Protein AF-0000000084989716 (afdb_homodimer)

Foldseek 3Di:
DKDWDFKKKKKKQFQQADAPLVQLQVQCVVVAKDAFDWDDDPRAIDTDGDPVQFGIWHADPVWIWTWHDDNNRNMIMIMTRDLVRSVVVVVSSVVSCVVVVHDGRQKMKMKMKTKMFAAFDPWDWDADPNDIDIPRWDWDKADCQPPAFIKIWIWADPDDRIIMIMMMGMHGPVSRVVCSVCVVVVVVVVRVVRHDDDD/DKDWDFKKKKKKQFQQADAPLVQLQVQCVVVAKDAFDWDDDPRAIDTDGDPVQFGIWHADPVWIWTWHDDNNRNMIMIMDRDLVRSVVVVVSSVVSCVVVVHDGRQKMKMKMKTKMFAAFDPWDWDADPNDIDIPRWDWDKADDQPPAFIKIWIWADPDDRIIMIMMMGMHGPVSRVVVSVCVVVVVVVVRVVRHDDDD

Structure (mmCIF, N/CA/C/O backbone):
data_AF-0000000084989716-model_v1
#
loop_
_entity.id
_entity.type
_entity.pdbx_description
1 polymer 'Uncharacterized protein'
#
loop_
_atom_site.group_PDB
_atom_site.id
_atom_site.type_symbol
_atom_site.label_atom_id
_atom_site.label_alt_id
_atom_site.label_comp_id
_atom_site.label_asym_id
_atom_site.label_entity_id
_atom_site.label_seq_id
_atom_site.pdbx_PDB_ins_code
_atom_site.Cartn_x
_atom_site.Cartn_y
_atom_site.Cartn_z
_atom_site.occupancy
_atom_site.B_iso_or_equiv
_atom_site.auth_seq_id
_atom_site.auth_comp_id
_atom_site.auth_asym_id
_atom_site.auth_atom_id
_atom_site.pdbx_PDB_model_num
ATOM 1 N N . MET A 1 1 ? 16.469 17.688 -11.633 1 86.69 1 MET A N 1
ATOM 2 C CA . MET A 1 1 ? 15.234 18.453 -11.758 1 86.69 1 MET A CA 1
ATOM 3 C C . MET A 1 1 ? 14.023 17.562 -11.539 1 86.69 1 MET A C 1
ATOM 5 O O . MET A 1 1 ? 14.023 16.391 -11.938 1 86.69 1 MET A O 1
ATOM 9 N N . TRP A 1 2 ? 13.031 18.031 -10.742 1 93.88 2 TRP A N 1
ATOM 10 C CA . TRP A 1 2 ? 11.781 17.312 -10.484 1 93.88 2 TRP A CA 1
ATOM 11 C C . TRP A 1 2 ? 10.586 18.25 -10.578 1 93.88 2 TRP A C 1
ATOM 13 O O . TRP A 1 2 ? 10.742 19.469 -10.516 1 93.88 2 TRP A O 1
ATOM 23 N N . ALA A 1 3 ? 9.391 17.656 -10.836 1 96.06 3 ALA A N 1
ATOM 24 C CA . ALA A 1 3 ? 8.141 18.406 -10.883 1 96.06 3 ALA A CA 1
ATOM 25 C C . ALA A 1 3 ? 6.992 17.594 -10.273 1 96.06 3 ALA A C 1
ATOM 27 O O . ALA A 1 3 ? 6.898 16.391 -10.492 1 96.06 3 ALA A O 1
ATOM 28 N N . ILE A 1 4 ? 6.168 18.297 -9.57 1 96.5 4 ILE A N 1
ATOM 29 C CA . ILE A 1 4 ? 4.988 17.656 -8.984 1 96.5 4 ILE A CA 1
ATOM 30 C C . ILE A 1 4 ? 3.799 17.828 -9.93 1 96.5 4 ILE A C 1
ATOM 32 O O . ILE A 1 4 ? 3.496 18.938 -10.375 1 96.5 4 ILE A O 1
ATOM 36 N N . TYR A 1 5 ? 3.115 16.703 -10.227 1 96.5 5 TYR A N 1
ATOM 37 C CA . TYR A 1 5 ? 1.978 16.812 -11.133 1 96.5 5 TYR A CA 1
ATOM 38 C C . TYR A 1 5 ? 0.673 16.484 -10.414 1 96.5 5 TYR A C 1
ATOM 40 O O . TYR A 1 5 ? -0.413 16.719 -10.945 1 96.5 5 TYR A O 1
ATOM 48 N N . SER A 1 6 ? 0.676 15.961 -9.289 1 97.25 6 SER A N 1
ATOM 49 C CA . SER A 1 6 ? -0.519 15.695 -8.5 1 97.25 6 SER A CA 1
ATOM 50 C C . SER A 1 6 ? -0.199 15.672 -7.008 1 97.25 6 SER A C 1
ATOM 52 O O . SER A 1 6 ? 0.935 15.391 -6.617 1 97.25 6 SER A O 1
ATOM 54 N N . SER A 1 7 ? -1.147 16.047 -6.227 1 97.5 7 SER A N 1
ATOM 55 C CA . SER A 1 7 ? -1.014 15.977 -4.773 1 97.5 7 SER A CA 1
ATOM 56 C C . SER A 1 7 ? -2.352 15.672 -4.109 1 97.5 7 SER A C 1
ATOM 58 O O . SER A 1 7 ? -3.41 15.969 -4.668 1 97.5 7 SER A O 1
ATOM 60 N N . SER A 1 8 ? -2.312 15.055 -3.031 1 98.31 8 SER A N 1
ATOM 61 C CA . SER A 1 8 ? -3.461 14.797 -2.166 1 98.31 8 SER A CA 1
ATOM 62 C C . SER A 1 8 ? -3.047 14.75 -0.699 1 98.31 8 SER A C 1
ATOM 64 O O . SER A 1 8 ? -1.983 14.227 -0.363 1 98.31 8 SER A O 1
ATOM 66 N N . TYR A 1 9 ? -3.879 15.305 0.123 1 98.62 9 TYR A N 1
ATOM 67 C CA . TYR A 1 9 ? -3.58 15.406 1.548 1 98.62 9 TYR A CA 1
ATOM 68 C C . TYR A 1 9 ? -4.762 14.93 2.387 1 98.62 9 TYR A C 1
ATOM 70 O O . TYR A 1 9 ? -5.918 15.094 1.992 1 98.62 9 TYR A O 1
ATOM 78 N N . LEU A 1 10 ? -4.418 14.328 3.543 1 98.81 10 LEU A N 1
ATOM 79 C CA . LEU A 1 10 ? -5.414 13.805 4.473 1 98.81 10 LEU A CA 1
ATOM 80 C C . LEU A 1 10 ? -4.949 13.977 5.914 1 98.81 10 LEU A C 1
ATOM 82 O O . LEU A 1 10 ? -3.848 13.555 6.27 1 98.81 10 LEU A O 1
ATOM 86 N N . TYR A 1 11 ? -5.742 14.625 6.711 1 98.81 11 TYR A N 1
ATOM 87 C CA . TYR A 1 11 ? -5.496 14.805 8.133 1 98.81 11 TYR A CA 1
ATOM 88 C C . TYR A 1 11 ? -6.535 14.07 8.969 1 98.81 11 TYR A C 1
ATOM 90 O O . TYR A 1 11 ? -7.727 14.375 8.898 1 98.81 11 TYR A O 1
ATOM 98 N N . TRP A 1 12 ? -6.102 13.148 9.789 1 98.38 12 TRP A N 1
ATOM 99 C CA . TRP A 1 12 ? -7.004 12.375 10.633 1 98.38 12 TRP A CA 1
ATOM 100 C C . TRP A 1 12 ? -6.93 12.836 12.086 1 98.38 12 TRP A C 1
ATOM 102 O O . TRP A 1 12 ? -5.84 12.945 12.648 1 98.38 12 TRP A O 1
ATOM 112 N N . PHE A 1 13 ? -8.047 13.039 12.68 1 97.81 13 PHE A N 1
ATOM 113 C CA . PHE A 1 13 ? -8.242 13.109 14.125 1 97.81 13 PHE A CA 1
ATOM 114 C C . PHE A 1 13 ? -8.75 11.781 14.664 1 97.81 13 PHE A C 1
ATOM 116 O O . PHE A 1 13 ? -9.859 11.359 14.344 1 97.81 13 PHE A O 1
ATOM 123 N N . ILE A 1 14 ? -7.98 11.125 15.5 1 96.38 14 ILE A N 1
ATOM 124 C CA . ILE A 1 14 ? -8.312 9.758 15.891 1 96.38 14 ILE A CA 1
ATOM 125 C C . ILE A 1 14 ? -8.516 9.688 17.406 1 96.38 14 ILE A C 1
ATOM 127 O O . ILE A 1 14 ? -7.59 9.961 18.172 1 96.38 14 ILE A O 1
ATOM 131 N N . TYR A 1 15 ? -9.656 9.195 17.797 1 94.44 15 TYR A N 1
ATOM 132 C CA . TYR A 1 15 ? -9.977 9.086 19.219 1 94.44 15 TYR A CA 1
ATOM 133 C C . TYR A 1 15 ? -9.984 7.633 19.672 1 94.44 15 TYR A C 1
ATOM 135 O O . TYR A 1 15 ? -9.898 7.344 20.859 1 94.44 15 TYR A O 1
ATOM 143 N N . GLY A 1 16 ? -9.977 6.609 18.734 1 86.69 16 GLY A N 1
ATOM 144 C CA . GLY A 1 16 ? -9.898 5.195 19.062 1 86.69 16 GLY A CA 1
ATOM 145 C C . GLY A 1 16 ? -11.195 4.641 19.609 1 86.69 16 GLY A C 1
ATOM 146 O O . GLY A 1 16 ? -11.281 3.459 19.953 1 86.69 16 GLY A O 1
ATOM 147 N N . GLY A 1 17 ? -12.344 5.297 19.828 1 77.38 17 GLY A N 1
ATOM 148 C CA . GLY A 1 17 ? -13.586 4.801 20.391 1 77.38 17 GLY A CA 1
ATOM 149 C C . GLY A 1 17 ? -14.719 5.809 20.312 1 77.38 17 GLY A C 1
ATOM 150 O O . GLY A 1 17 ? -15.133 6.203 19.219 1 77.38 17 GLY A O 1
ATOM 151 N N . GLU A 1 18 ? -14.891 6.266 21.5 1 76.81 18 GLU A N 1
ATOM 152 C CA . GLU A 1 18 ? -16.047 7.148 21.594 1 76.81 18 GLU A CA 1
ATOM 153 C C . GLU A 1 18 ? -15.742 8.531 21.047 1 76.81 18 GLU A C 1
ATOM 155 O O . GLU A 1 18 ? -14.859 9.234 21.547 1 76.81 18 GLU A O 1
ATOM 160 N N . PHE A 1 19 ? -16.078 8.859 19.938 1 87.69 19 PHE A N 1
ATOM 161 C CA . PHE A 1 19 ? -15.969 10.156 19.281 1 87.69 19 PHE A CA 1
ATOM 162 C C . PHE A 1 19 ? -17.328 10.633 18.766 1 87.69 19 PHE A C 1
ATOM 164 O O . PHE A 1 19 ? -17.984 9.93 18 1 87.69 19 PHE A O 1
ATOM 171 N N . ASP A 1 20 ? -17.75 11.703 19.281 1 91.75 20 ASP A N 1
ATOM 172 C CA . ASP A 1 20 ? -19.062 12.242 18.922 1 91.75 20 ASP A CA 1
ATOM 173 C C . ASP A 1 20 ? -19.016 12.938 17.562 1 91.75 20 ASP A C 1
ATOM 175 O O . ASP A 1 20 ? -19.125 14.156 17.484 1 91.75 20 ASP A O 1
ATOM 179 N N . VAL A 1 21 ? -19 12.133 16.578 1 93.06 21 VAL A N 1
ATOM 180 C CA . VAL A 1 21 ? -18.891 12.609 15.195 1 93.06 21 VAL A CA 1
ATOM 181 C C . VAL A 1 21 ? -20.094 13.492 14.852 1 93.06 21 VAL A C 1
ATOM 183 O O . VAL A 1 21 ? -19.938 14.586 14.312 1 93.06 21 VAL A O 1
ATOM 186 N N . PRO A 1 22 ? -21.281 13.133 15.258 1 93.56 22 PRO A N 1
ATOM 187 C CA . PRO A 1 22 ? -22.438 13.961 14.93 1 93.56 22 PRO A CA 1
ATOM 188 C C . PRO A 1 22 ? -22.344 15.367 15.508 1 93.56 22 PRO A C 1
ATOM 190 O O . PRO A 1 22 ? -22.672 16.344 14.828 1 93.56 22 PRO A O 1
ATOM 193 N N . ALA A 1 23 ? -21.938 15.484 16.719 1 95.31 23 ALA A N 1
ATOM 194 C CA . ALA A 1 23 ? -21.812 16.797 17.344 1 95.31 23 ALA A CA 1
ATOM 195 C C . ALA A 1 23 ? -20.797 17.656 16.594 1 95.31 23 ALA A C 1
ATOM 197 O O . ALA A 1 23 ? -21.016 18.844 16.375 1 95.31 23 ALA A O 1
ATOM 198 N N . VAL A 1 24 ? -19.672 17.047 16.219 1 96.56 24 VAL A N 1
ATOM 199 C CA . VAL A 1 24 ? -18.625 17.781 15.523 1 96.56 24 VAL A CA 1
ATOM 200 C C . VAL A 1 24 ? -19.141 18.25 14.164 1 96.56 24 VAL A C 1
ATOM 202 O O . VAL A 1 24 ? -18.969 19.406 13.773 1 96.56 24 VAL A O 1
ATOM 205 N N . LEU A 1 25 ? -19.781 17.344 13.438 1 97.19 25 LEU A N 1
ATOM 206 C CA . LEU A 1 25 ? -20.344 17.703 12.141 1 97.19 25 LEU A CA 1
ATOM 207 C C . LEU A 1 25 ? -21.344 18.844 12.273 1 97.19 25 LEU A C 1
ATOM 209 O O . LEU A 1 25 ? -21.391 19.734 11.422 1 97.19 25 LEU A O 1
ATOM 213 N N . GLY A 1 26 ? -22.125 18.797 13.328 1 96.69 26 GLY A N 1
ATOM 214 C CA . GLY A 1 26 ? -23.062 19.875 13.586 1 96.69 26 GLY A CA 1
ATOM 215 C C . GLY A 1 26 ? -22.406 21.234 13.68 1 96.69 26 GLY A C 1
ATOM 216 O O . GLY A 1 26 ? -22.938 22.219 13.156 1 96.69 26 GLY A O 1
ATOM 217 N N . LYS A 1 27 ? -21.281 21.281 14.336 1 97.44 27 LYS A N 1
ATOM 218 C CA . LYS A 1 27 ? -20.547 22.531 14.484 1 97.44 27 LYS A CA 1
ATOM 219 C C . LYS A 1 27 ? -20.016 23.016 13.141 1 97.44 27 LYS A C 1
ATOM 221 O O . LYS A 1 27 ? -19.906 24.219 12.906 1 97.44 27 LYS A O 1
ATOM 226 N N . LEU A 1 28 ? -19.656 22.109 12.305 1 97.88 28 LEU A N 1
ATOM 227 C CA . LEU A 1 28 ? -19.016 22.453 11.031 1 97.88 28 LEU A CA 1
ATOM 228 C C . LEU A 1 28 ? -20.047 23.031 10.062 1 97.88 28 LEU A C 1
ATOM 230 O O . LEU A 1 28 ? -19.672 23.734 9.117 1 97.88 28 LEU A O 1
ATOM 234 N N . VAL A 1 29 ? -21.344 22.703 10.281 1 96.88 29 VAL A N 1
ATOM 235 C CA . VAL A 1 29 ? -22.391 23.328 9.484 1 96.88 29 VAL A CA 1
ATOM 236 C C . VAL A 1 29 ? -22.297 24.844 9.586 1 96.88 29 VAL A C 1
ATOM 238 O O . VAL A 1 29 ? -22.406 25.547 8.578 1 96.88 29 VAL A O 1
ATOM 241 N N . GLY A 1 30 ? -22.062 25.297 10.758 1 94.75 30 GLY A N 1
ATOM 242 C CA . GLY A 1 30 ? -21.938 26.734 10.992 1 94.75 30 GLY A CA 1
ATOM 243 C C . GLY A 1 30 ? -20.766 27.359 10.266 1 94.75 30 GLY A C 1
ATOM 244 O O . GLY A 1 30 ? -20.703 28.578 10.102 1 94.75 30 GLY A O 1
ATOM 245 N N . LEU A 1 31 ? -19.875 26.516 9.844 1 95.38 31 LEU A N 1
ATOM 246 C CA . LEU A 1 31 ? -18.672 27 9.164 1 95.38 31 LEU A CA 1
ATOM 247 C C . LEU A 1 31 ? -18.797 26.828 7.656 1 95.38 31 LEU A C 1
ATOM 249 O O . LEU A 1 31 ? -17.812 27.016 6.926 1 95.38 31 LEU A O 1
ATOM 253 N N . GLY A 1 32 ? -19.953 26.359 7.207 1 95.81 32 GLY A N 1
ATOM 254 C CA . GLY A 1 32 ? -20.234 26.344 5.781 1 95.81 32 GLY A CA 1
ATOM 255 C C . GLY A 1 32 ? -20.109 24.953 5.172 1 95.81 32 GLY A C 1
ATOM 256 O O . GLY A 1 32 ? -20.125 24.812 3.947 1 95.81 32 GLY A O 1
ATOM 257 N N . TYR A 1 33 ? -19.953 23.984 6.027 1 98.06 33 TYR A N 1
ATOM 258 C CA . TYR A 1 33 ? -19.875 22.625 5.508 1 98.06 33 TYR A CA 1
ATOM 259 C C . TYR A 1 33 ? -21.25 22.047 5.254 1 98.06 33 TYR A C 1
ATOM 261 O O . TYR A 1 33 ? -22.172 22.266 6.043 1 98.06 33 TYR A O 1
ATOM 269 N N . GLU A 1 34 ? -21.406 21.438 4.105 1 98.12 34 GLU A N 1
ATOM 270 C CA . GLU A 1 34 ? -22.484 20.438 3.949 1 98.12 34 GLU A CA 1
ATOM 271 C C . GLU A 1 34 ? -22.125 19.141 4.648 1 98.12 34 GLU A C 1
ATOM 273 O O . GLU A 1 34 ? -21.047 18.578 4.43 1 98.12 34 GLU A O 1
ATOM 278 N N . VAL A 1 35 ? -22.984 18.656 5.469 1 97.69 35 VAL A N 1
ATOM 279 C CA . VAL A 1 35 ? -22.578 17.5 6.25 1 97.69 35 VAL A CA 1
ATOM 280 C C . VAL A 1 35 ? -23.594 16.375 6.055 1 97.69 35 VAL A C 1
ATOM 282 O O . VAL A 1 35 ? -24.75 16.609 5.703 1 97.69 35 VAL A O 1
ATOM 285 N N . ALA A 1 36 ? -23.125 15.18 6.258 1 97.19 36 ALA A N 1
ATOM 286 C CA . ALA A 1 36 ? -23.969 13.984 6.23 1 97.19 36 ALA A CA 1
ATOM 287 C C . ALA A 1 36 ? -24.938 13.977 7.406 1 97.19 36 ALA A C 1
ATOM 289 O O . ALA A 1 36 ? -24.688 14.609 8.43 1 97.19 36 ALA A O 1
ATOM 290 N N . ARG A 1 37 ? -26 13.266 7.297 1 94.94 37 ARG A N 1
ATOM 291 C CA . ARG A 1 37 ? -26.906 13.023 8.422 1 94.94 37 ARG A CA 1
ATOM 292 C C . ARG A 1 37 ? -26.297 12.031 9.406 1 94.94 37 ARG A C 1
ATOM 294 O O . ARG A 1 37 ? -25.859 10.945 9.016 1 94.94 37 ARG A O 1
ATOM 301 N N . ALA A 1 38 ? -26.109 12.531 10.562 1 93.12 38 ALA A N 1
ATOM 302 C CA . ALA A 1 38 ? -25.516 11.68 11.594 1 93.12 38 ALA A CA 1
ATOM 303 C C . ALA A 1 38 ? -26.25 11.836 12.922 1 93.12 38 ALA A C 1
ATOM 305 O O . ALA A 1 38 ? -26.797 12.906 13.219 1 93.12 38 ALA A O 1
ATOM 306 N N . GLY A 1 39 ? -26.312 10.789 13.688 1 91 39 GLY A N 1
ATOM 307 C CA . GLY A 1 39 ? -26.953 10.797 14.992 1 91 39 GLY A CA 1
ATOM 308 C C . GLY A 1 39 ? -26.734 9.508 15.773 1 91 39 GLY A C 1
ATOM 309 O O . GLY A 1 39 ? -25.703 8.844 15.594 1 91 39 GLY A O 1
ATOM 310 N N . TYR A 1 40 ? -27.5 9.281 16.766 1 89.81 40 TYR A N 1
ATOM 311 C CA . TYR A 1 40 ? -27.391 8.094 17.609 1 89.81 40 TYR A CA 1
ATOM 312 C C . TYR A 1 40 ? -28.641 7.227 17.5 1 89.81 40 TYR A C 1
ATOM 314 O O . TYR A 1 40 ? -29.766 7.742 17.438 1 89.81 40 TYR A O 1
ATOM 322 N N . ARG A 1 41 ? -28.359 5.93 17.203 1 86.44 41 ARG A N 1
ATOM 323 C CA . ARG A 1 41 ? -29.406 4.93 17.25 1 86.44 41 ARG A CA 1
ATOM 324 C C . ARG A 1 41 ? -29.016 3.752 18.125 1 86.44 41 ARG A C 1
ATOM 326 O O . ARG A 1 41 ? -28.031 3.062 17.859 1 86.44 41 ARG A O 1
ATOM 333 N N . GLU A 1 42 ? -29.844 3.557 19.266 1 88.56 42 GLU A N 1
ATOM 334 C CA . GLU A 1 42 ? -29.594 2.482 20.219 1 88.56 42 GLU A CA 1
ATOM 335 C C . GLU A 1 42 ? -28.172 2.547 20.766 1 88.56 42 GLU A C 1
ATOM 337 O O . GLU A 1 42 ? -27.484 1.527 20.859 1 88.56 42 GLU A O 1
ATOM 342 N N . GLY A 1 43 ? -27.672 3.75 20.953 1 80.62 43 GLY A N 1
ATOM 343 C CA . GLY A 1 43 ? -26.375 3.955 21.578 1 80.62 43 GLY A CA 1
ATOM 344 C C . GLY A 1 43 ? -25.234 3.941 20.594 1 80.62 43 GLY A C 1
ATOM 345 O O . GLY A 1 43 ? -24.078 4.164 20.984 1 80.62 43 GLY A O 1
ATOM 346 N N . TYR A 1 44 ? -25.594 3.674 19.312 1 83.25 44 TYR A N 1
ATOM 347 C CA . TYR A 1 44 ? -24.531 3.637 18.312 1 83.25 44 TYR A CA 1
ATOM 348 C C . TYR A 1 44 ? -24.641 4.82 17.359 1 83.25 44 TYR A C 1
ATOM 350 O O . TYR A 1 44 ? -25.75 5.246 17.016 1 83.25 44 TYR A O 1
ATOM 358 N N . VAL A 1 45 ? -23.5 5.293 16.984 1 86.56 45 VAL A N 1
ATOM 359 C CA . VAL A 1 45 ? -23.469 6.395 16.031 1 86.56 45 VAL A CA 1
ATOM 360 C C . VAL A 1 45 ? -23.812 5.883 14.641 1 86.56 45 VAL A C 1
ATOM 362 O O . VAL A 1 45 ? -23.328 4.824 14.219 1 86.56 45 VAL A O 1
ATOM 365 N N . TYR A 1 46 ? -24.703 6.469 13.984 1 89.56 46 TYR A N 1
ATOM 366 C CA . TYR A 1 46 ? -24.953 6.184 12.578 1 89.56 46 TYR A CA 1
ATOM 367 C C . TYR A 1 46 ? -24.609 7.383 11.703 1 89.56 46 TYR A C 1
ATOM 369 O O . TYR A 1 46 ? -24.656 8.523 12.164 1 89.56 46 TYR A O 1
ATOM 377 N N . LEU A 1 47 ? -24.172 7.125 10.484 1 92.31 47 LEU A N 1
ATOM 378 C CA . LEU A 1 47 ? -23.812 8.148 9.508 1 92.31 47 LEU A CA 1
ATOM 379 C C . LEU A 1 47 ? -24.359 7.797 8.125 1 92.31 47 LEU A C 1
ATOM 381 O O . LEU A 1 47 ? -24.094 6.707 7.605 1 92.31 47 LEU A O 1
ATOM 385 N N . ASP A 1 48 ? -25.219 8.641 7.598 1 94.12 48 ASP A N 1
ATOM 386 C CA . ASP A 1 48 ? -25.656 8.57 6.207 1 94.12 48 ASP A CA 1
ATOM 387 C C . ASP A 1 48 ? -24.828 9.508 5.324 1 94.12 48 ASP A C 1
ATOM 389 O O . ASP A 1 48 ? -25.125 10.703 5.238 1 94.12 48 ASP A O 1
ATOM 393 N N . PRO A 1 49 ? -23.875 8.945 4.727 1 94.94 49 PRO A N 1
ATOM 394 C CA . PRO A 1 49 ? -22.875 9.797 4.066 1 94.94 49 PRO A CA 1
ATOM 395 C C . PRO A 1 49 ? -23.453 10.57 2.889 1 94.94 49 PRO A C 1
ATOM 397 O O . PRO A 1 49 ? -24.484 10.188 2.336 1 94.94 49 PRO A O 1
ATOM 400 N N . LEU A 1 50 ? -22.812 11.68 2.543 1 96.12 50 LEU A N 1
ATOM 401 C CA . LEU A 1 50 ? -23.094 12.414 1.31 1 96.12 50 LEU A CA 1
ATOM 402 C C . LEU A 1 50 ? -22.734 11.57 0.089 1 96.12 50 LEU A C 1
ATOM 404 O O . LEU A 1 50 ? -22.047 10.555 0.211 1 96.12 50 LEU A O 1
ATOM 408 N N . PRO A 1 51 ? -23.281 11.984 -1.062 1 90.75 51 PRO A N 1
ATOM 409 C CA . PRO A 1 51 ? -22.812 11.312 -2.273 1 90.75 51 PRO A CA 1
ATOM 410 C C . PRO A 1 51 ? -21.281 11.258 -2.357 1 90.75 51 PRO A C 1
ATOM 412 O O . PRO A 1 51 ? -20.609 12.258 -2.088 1 90.75 51 PRO A O 1
ATOM 415 N N . GLY A 1 52 ? -20.766 10.086 -2.65 1 91 52 GLY A N 1
ATOM 416 C CA . GLY A 1 52 ? -19.328 9.875 -2.688 1 91 52 GLY A CA 1
ATOM 417 C C . GLY A 1 52 ? -18.781 9.258 -1.413 1 91 52 GLY A C 1
ATOM 418 O O . GLY A 1 52 ? -17.594 8.945 -1.331 1 91 52 GLY A O 1
ATOM 419 N N . GLY A 1 53 ? -19.641 9.203 -0.414 1 93.44 53 GLY A N 1
ATOM 420 C CA . GLY A 1 53 ? -19.266 8.516 0.812 1 93.44 53 GLY A CA 1
ATOM 421 C C . GLY A 1 53 ? -18.641 9.438 1.84 1 93.44 53 GLY A C 1
ATOM 422 O O . GLY A 1 53 ? -17.984 8.977 2.771 1 93.44 53 GLY A O 1
ATOM 423 N N . TYR A 1 54 ? -18.844 10.734 1.687 1 97 54 TYR A N 1
ATOM 424 C CA . TYR A 1 54 ? -18.203 11.711 2.549 1 97 54 TYR A CA 1
ATOM 425 C C . TYR A 1 54 ? -19.078 12.07 3.736 1 97 54 TYR A C 1
ATOM 427 O O . TYR A 1 54 ? -20.312 12.039 3.635 1 97 54 TYR A O 1
ATOM 435 N N . ALA A 1 55 ? -18.422 12.422 4.809 1 97.94 55 ALA A N 1
ATOM 436 C CA . ALA A 1 55 ? -19.141 12.898 5.988 1 97.94 55 ALA A CA 1
ATOM 437 C C . ALA A 1 55 ? -19.484 14.375 5.859 1 97.94 55 ALA A C 1
ATOM 439 O O . ALA A 1 55 ? -20.391 14.867 6.539 1 97.94 55 ALA A O 1
ATOM 440 N N . GLY A 1 56 ? -18.797 15.047 5.051 1 98.19 56 GLY A N 1
ATOM 441 C CA . GLY A 1 56 ? -19.016 16.453 4.797 1 98.19 56 GLY A CA 1
ATOM 442 C C . GLY A 1 56 ? -18.188 17 3.658 1 98.19 56 GLY A C 1
ATOM 443 O O . GLY A 1 56 ? -17.266 16.344 3.178 1 98.19 56 GLY A O 1
ATOM 444 N N . ARG A 1 57 ? -18.578 18.156 3.262 1 98.38 57 ARG A N 1
ATOM 445 C CA . ARG A 1 57 ? -17.875 18.797 2.152 1 98.38 57 ARG A CA 1
ATOM 446 C C . ARG A 1 57 ? -18.047 20.312 2.211 1 98.38 57 ARG A C 1
ATOM 448 O O . ARG A 1 57 ? -19.109 20.812 2.566 1 98.38 57 ARG A O 1
ATOM 455 N N . ARG A 1 58 ? -16.969 20.984 1.947 1 98.19 58 ARG A N 1
ATOM 456 C CA . ARG A 1 58 ? -16.984 22.438 1.774 1 98.19 58 ARG A CA 1
ATOM 457 C C . ARG A 1 58 ? -16.312 22.844 0.468 1 98.19 58 ARG A C 1
ATOM 459 O O . ARG A 1 58 ? -15.219 22.359 0.157 1 98.19 58 ARG A O 1
ATOM 466 N N . VAL A 1 59 ? -16.953 23.672 -0.228 1 96.62 59 VAL A N 1
ATOM 467 C CA . VAL A 1 59 ? -16.469 24.094 -1.535 1 96.62 59 VAL A CA 1
ATOM 468 C C . VAL A 1 59 ? -15.859 25.484 -1.43 1 96.62 59 VAL A C 1
ATOM 470 O O . VAL A 1 59 ? -16.484 26.406 -0.915 1 96.62 59 VAL A O 1
ATOM 473 N N . TYR A 1 60 ? -14.633 25.594 -1.829 1 95.44 60 TYR A N 1
ATOM 474 C CA . TYR A 1 60 ? -13.953 26.875 -1.97 1 95.44 60 TYR A CA 1
ATOM 475 C C . TYR A 1 60 ? -13.648 27.172 -3.432 1 95.44 60 TYR A C 1
ATOM 477 O O . TYR A 1 60 ? -13.773 26.281 -4.289 1 95.44 60 TYR A O 1
ATOM 485 N N . GLU A 1 61 ? -13.25 28.375 -3.734 1 94.94 61 GLU A N 1
ATOM 486 C CA . GLU A 1 61 ? -12.828 28.734 -5.082 1 94.94 61 GLU A CA 1
ATOM 487 C C . GLU A 1 61 ? -11.617 27.938 -5.527 1 94.94 61 GLU A C 1
ATOM 489 O O . GLU A 1 61 ? -11.523 27.531 -6.691 1 94.94 61 GLU A O 1
ATOM 494 N N . GLU A 1 62 ? -10.758 27.578 -4.566 1 95 62 GLU A N 1
ATOM 495 C CA . GLU A 1 62 ? -9.477 26.938 -4.855 1 95 62 GLU A CA 1
ATOM 496 C C . GLU A 1 62 ? -9.617 25.422 -4.91 1 95 62 GLU A C 1
ATOM 498 O O . GLU A 1 62 ? -8.672 24.719 -5.27 1 95 62 GLU A O 1
ATOM 503 N N . GLY A 1 63 ? -10.773 24.922 -4.492 1 96.75 63 GLY A N 1
ATOM 504 C CA . GLY A 1 63 ? -10.969 23.469 -4.469 1 96.75 63 GLY A CA 1
ATOM 505 C C . GLY A 1 63 ? -11.898 23.016 -3.359 1 96.75 63 GLY A C 1
ATOM 506 O O . GLY A 1 63 ? -12.445 23.844 -2.627 1 96.75 63 GLY A O 1
ATOM 507 N N . ASP A 1 64 ? -12.008 21.734 -3.236 1 97.56 64 ASP A N 1
ATOM 508 C CA . ASP A 1 64 ? -12.953 21.172 -2.277 1 97.56 64 ASP A CA 1
ATOM 509 C C . ASP A 1 64 ? -12.219 20.594 -1.068 1 97.56 64 ASP A C 1
ATOM 511 O O . ASP A 1 64 ? -11.078 20.125 -1.188 1 97.56 64 ASP A O 1
ATOM 515 N N . VAL A 1 65 ? -12.891 20.719 0.039 1 98.56 65 VAL A N 1
ATOM 516 C CA . VAL A 1 65 ? -12.477 20.031 1.258 1 98.56 65 VAL A CA 1
ATOM 517 C C . VAL A 1 65 ? -13.508 18.969 1.62 1 98.56 65 VAL A C 1
ATOM 519 O O . VAL A 1 65 ? -14.703 19.25 1.675 1 98.56 65 VAL A O 1
ATOM 522 N N . TYR A 1 66 ? -13.016 17.797 1.851 1 98.69 66 TYR A N 1
ATOM 523 C CA . TYR A 1 66 ? -13.906 16.688 2.195 1 98.69 66 TYR A CA 1
ATOM 524 C C . TYR A 1 66 ? -13.672 16.234 3.629 1 98.69 66 TYR A C 1
ATOM 526 O O . TYR A 1 66 ? -12.531 16.188 4.094 1 98.69 66 TYR A O 1
ATOM 534 N N . LEU A 1 67 ? -14.711 15.883 4.234 1 98.56 67 LEU A N 1
ATOM 535 C CA . LEU A 1 67 ? -14.648 15.227 5.535 1 98.56 67 LEU A CA 1
ATOM 536 C C . LEU A 1 67 ? -14.898 13.727 5.398 1 98.56 67 LEU A C 1
ATOM 538 O O . LEU A 1 67 ? -15.852 13.312 4.73 1 98.56 67 LEU A O 1
ATOM 542 N N . LEU A 1 68 ? -14.047 13 6 1 98 68 LEU A N 1
ATOM 543 C CA . LEU A 1 68 ? -14.188 11.555 6.055 1 98 68 LEU A CA 1
ATOM 544 C C . LEU A 1 68 ? -14.43 11.086 7.484 1 98 68 LEU A C 1
ATOM 546 O O . LEU A 1 68 ? -14.008 11.742 8.438 1 98 68 LEU A O 1
ATOM 550 N N . ALA A 1 69 ? -15.18 9.977 7.57 1 95.5 69 ALA A N 1
ATOM 551 C CA . ALA A 1 69 ? -15.422 9.414 8.898 1 95.5 69 ALA A CA 1
ATOM 552 C C . ALA A 1 69 ? -15.086 7.926 8.93 1 95.5 69 ALA A C 1
ATOM 554 O O . ALA A 1 69 ? -15.383 7.195 7.98 1 95.5 69 ALA A O 1
ATOM 555 N N . ASN A 1 70 ? -14.359 7.574 9.891 1 93.44 70 ASN A N 1
ATOM 556 C CA . ASN A 1 70 ? -14.125 6.172 10.219 1 93.44 70 ASN A CA 1
ATOM 557 C C . ASN A 1 70 ? -14.672 5.824 11.602 1 93.44 70 ASN A C 1
ATOM 559 O O . ASN A 1 70 ? -14.008 6.07 12.617 1 93.44 70 ASN A O 1
ATOM 563 N N . MET A 1 71 ? -15.727 5.199 11.609 1 88.31 71 MET A N 1
ATOM 564 C CA . MET A 1 71 ? -16.453 4.984 12.852 1 88.31 71 MET A CA 1
ATOM 565 C C . MET A 1 71 ? -15.781 3.912 13.703 1 88.31 71 MET A C 1
ATOM 567 O O . MET A 1 71 ? -15.82 3.965 14.93 1 88.31 71 MET A O 1
ATOM 571 N N . GLN A 1 72 ? -15.219 2.99 13.016 1 86.75 72 GLN A N 1
ATOM 572 C CA . GLN A 1 72 ? -14.531 1.924 13.734 1 86.75 72 GLN A CA 1
ATOM 573 C C . GLN A 1 72 ? -13.352 2.471 14.531 1 86.75 72 GLN A C 1
ATOM 575 O O . GLN A 1 72 ? -13.086 2.014 15.648 1 86.75 72 GLN A O 1
ATOM 580 N N . ARG A 1 73 ? -12.742 3.484 14.055 1 89.88 73 ARG A N 1
ATOM 581 C CA . ARG A 1 73 ? -11.578 4.086 14.695 1 89.88 73 ARG A CA 1
ATOM 582 C C . ARG A 1 73 ? -11.977 5.305 15.523 1 89.88 73 ARG A C 1
ATOM 584 O O . ARG A 1 73 ? -11.141 5.906 16.188 1 89.88 73 ARG A O 1
ATOM 591 N N . GLY A 1 74 ? -13.273 5.648 15.461 1 91.56 74 GLY A N 1
ATOM 592 C CA . GLY A 1 74 ? -13.641 6.91 16.078 1 91.56 74 GLY A CA 1
ATOM 593 C C . GLY A 1 74 ? -12.828 8.086 15.57 1 91.56 74 GLY A C 1
ATOM 594 O O . GLY A 1 74 ? -12.195 8.797 16.359 1 91.56 74 GLY A O 1
ATOM 595 N N . ALA A 1 75 ? -12.844 8.266 14.273 1 96 75 ALA A N 1
ATOM 596 C CA . ALA A 1 75 ? -11.945 9.25 13.672 1 96 75 ALA A CA 1
ATOM 597 C C . ALA A 1 75 ? -12.68 10.102 12.641 1 96 75 ALA A C 1
ATOM 599 O O . ALA A 1 75 ? -13.633 9.641 12.008 1 96 75 ALA A O 1
ATOM 600 N N . LEU A 1 76 ? -12.266 11.273 12.547 1 97.31 76 LEU A N 1
ATOM 601 C CA . LEU A 1 76 ? -12.688 12.203 11.508 1 97.31 76 LEU A CA 1
ATOM 602 C C . LEU A 1 76 ? -11.5 12.688 10.695 1 97.31 76 LEU A C 1
ATOM 604 O O . LEU A 1 76 ? -10.461 13.055 11.258 1 97.31 76 LEU A O 1
ATOM 608 N N . GLY A 1 77 ? -11.625 12.609 9.414 1 98.31 77 GLY A N 1
ATOM 609 C CA . GLY A 1 77 ? -10.547 13 8.523 1 98.31 77 GLY A CA 1
ATOM 610 C C . GLY A 1 77 ? -10.898 14.195 7.652 1 98.31 77 GLY A C 1
ATOM 611 O O . GLY A 1 77 ? -12.07 14.422 7.332 1 98.31 77 GLY A O 1
ATOM 612 N N . VAL A 1 78 ? -9.938 14.961 7.293 1 98.75 78 VAL A N 1
ATOM 613 C CA . VAL A 1 78 ? -10.047 16.062 6.348 1 98.75 78 VAL A CA 1
ATOM 614 C C . VAL A 1 78 ? -9.172 15.797 5.125 1 98.75 78 VAL A C 1
ATOM 616 O O . VAL A 1 78 ? -7.969 15.562 5.258 1 98.75 78 VAL A O 1
ATOM 619 N N . ALA A 1 79 ? -9.766 15.828 3.955 1 98.75 79 ALA A N 1
ATOM 620 C CA . ALA A 1 79 ? -9.031 15.523 2.73 1 98.75 79 ALA A CA 1
ATOM 621 C C . ALA A 1 79 ? -9.156 16.656 1.716 1 98.75 79 ALA A C 1
ATOM 623 O O . ALA A 1 79 ? -10.227 17.266 1.583 1 98.75 79 ALA A O 1
ATOM 624 N N . ALA A 1 80 ? -8.133 16.938 1.021 1 98.56 80 ALA A N 1
ATOM 625 C CA . ALA A 1 80 ? -8.109 17.891 -0.078 1 98.56 80 ALA A CA 1
ATOM 626 C C . ALA A 1 80 ? -6.898 17.672 -0.979 1 98.56 80 ALA A C 1
ATOM 628 O O . ALA A 1 80 ? -5.93 17.031 -0.577 1 98.56 80 ALA A O 1
ATOM 629 N N . ASP A 1 81 ? -6.941 18.234 -2.146 1 97.75 81 ASP A N 1
ATOM 630 C CA . ASP A 1 81 ? -5.848 18.078 -3.1 1 97.75 81 ASP A CA 1
ATOM 631 C C . ASP A 1 81 ? -4.742 19.094 -2.84 1 97.75 81 ASP A C 1
ATOM 633 O O . ASP A 1 81 ? -3.6 18.906 -3.26 1 97.75 81 ASP A O 1
ATOM 637 N N . LYS A 1 82 ? -5.156 20.172 -2.176 1 97.62 82 LYS A N 1
ATOM 638 C CA . LYS A 1 82 ? -4.188 21.219 -1.904 1 97.62 82 LYS A CA 1
ATOM 639 C C . LYS A 1 82 ? -3.861 21.297 -0.416 1 97.62 82 LYS A C 1
ATOM 641 O O . LYS A 1 82 ? -4.754 21.188 0.428 1 97.62 82 LYS A O 1
ATOM 646 N N . TYR A 1 83 ? -2.631 21.547 -0.17 1 98.06 83 TYR A N 1
ATOM 647 C CA . TYR A 1 83 ? -2.131 21.609 1.198 1 98.06 83 TYR A CA 1
ATOM 648 C C . TYR A 1 83 ? -2.865 22.672 2 1 98.06 83 TYR A C 1
ATOM 650 O O . TYR A 1 83 ? -3.311 22.422 3.121 1 98.06 83 TYR A O 1
ATOM 658 N N . GLN A 1 84 ? -2.988 23.844 1.473 1 97.75 84 GLN A N 1
ATOM 659 C CA . GLN A 1 84 ? -3.605 24.953 2.201 1 97.75 84 GLN A CA 1
ATOM 660 C C . GLN A 1 84 ? -5.055 24.625 2.555 1 97.75 84 GLN A C 1
ATOM 662 O O . GLN A 1 84 ? -5.539 25.016 3.619 1 97.75 84 GLN A O 1
ATOM 667 N N . LEU A 1 85 ? -5.727 23.891 1.71 1 98.38 85 LEU A N 1
ATOM 668 C CA . LEU A 1 85 ? -7.129 23.562 1.931 1 98.38 85 LEU A CA 1
ATOM 669 C C . LEU A 1 85 ? -7.277 22.531 3.039 1 98.38 85 LEU A C 1
ATOM 671 O O . LEU A 1 85 ? -8.164 22.641 3.885 1 98.38 85 LEU A O 1
ATOM 675 N N . VAL A 1 86 ? -6.402 21.516 3.006 1 98.56 86 VAL A N 1
ATOM 676 C CA . VAL A 1 86 ? -6.488 20.5 4.047 1 98.56 86 VAL A CA 1
ATOM 677 C C . VAL A 1 86 ? -6.203 21.125 5.41 1 98.56 86 VAL A C 1
ATOM 679 O O . VAL A 1 86 ? -6.855 20.797 6.402 1 98.56 86 VAL A O 1
ATOM 682 N N . MET A 1 87 ? -5.289 22.031 5.449 1 98.12 87 MET A N 1
ATOM 683 C CA . MET A 1 87 ? -4.941 22.672 6.715 1 98.12 87 MET A CA 1
ATOM 684 C C . MET A 1 87 ? -6.07 23.578 7.191 1 98.12 87 MET A C 1
ATOM 686 O O . MET A 1 87 ? -6.32 23.688 8.391 1 98.12 87 MET A O 1
ATOM 690 N N . ARG A 1 88 ? -6.664 24.188 6.27 1 97.75 88 ARG A N 1
ATOM 691 C CA . ARG A 1 88 ? -7.824 25 6.617 1 97.75 88 ARG A CA 1
ATOM 692 C C . ARG A 1 88 ? -8.945 24.125 7.195 1 97.75 88 ARG A C 1
ATOM 694 O O . ARG A 1 88 ? -9.531 24.469 8.219 1 97.75 88 ARG A O 1
ATOM 701 N N . GLY A 1 89 ? -9.242 23.031 6.504 1 98.44 89 GLY A N 1
ATOM 702 C CA . GLY A 1 89 ? -10.227 22.109 7.023 1 98.44 89 GLY A CA 1
ATOM 703 C C . GLY A 1 89 ? -9.867 21.547 8.391 1 98.44 89 GLY A C 1
ATOM 704 O O . GLY A 1 89 ? -10.734 21.438 9.266 1 98.44 89 GLY A O 1
ATOM 705 N N . ALA A 1 90 ? -8.617 21.234 8.531 1 98.25 90 ALA A N 1
ATOM 706 C CA . ALA A 1 90 ? -8.156 20.719 9.828 1 98.25 90 ALA A CA 1
ATOM 707 C C . ALA A 1 90 ? -8.352 21.766 10.922 1 98.25 90 ALA A C 1
ATOM 709 O O . ALA A 1 90 ? -8.711 21.438 12.055 1 98.25 90 ALA A O 1
ATOM 710 N N . ALA A 1 91 ? -8.039 22.984 10.594 1 97.88 91 ALA A N 1
ATOM 711 C CA . ALA A 1 91 ? -8.258 24.078 11.547 1 97.88 91 ALA A CA 1
ATOM 712 C C . ALA A 1 91 ? -9.734 24.188 11.922 1 97.88 91 ALA A C 1
ATOM 714 O O . ALA A 1 91 ? -10.07 24.406 13.094 1 97.88 91 ALA A O 1
ATOM 715 N N . ASP A 1 92 ? -10.617 24.062 10.969 1 98.31 92 ASP A N 1
ATOM 716 C CA . ASP A 1 92 ? -12.055 24.141 11.211 1 98.31 92 ASP A CA 1
ATOM 717 C C . ASP A 1 92 ? -12.516 23.016 12.133 1 98.31 92 ASP A C 1
ATOM 719 O O . ASP A 1 92 ? -13.266 23.234 13.078 1 98.31 92 ASP A O 1
ATOM 723 N N . VAL A 1 93 ? -12.031 21.828 11.836 1 98 93 VAL A N 1
ATOM 724 C CA . VAL A 1 93 ? -12.383 20.688 12.68 1 98 93 VAL A CA 1
ATOM 725 C C . VAL A 1 93 ? -11.844 20.891 14.094 1 98 93 VAL A C 1
ATOM 727 O O . VAL A 1 93 ? -12.531 20.625 15.078 1 98 93 VAL A O 1
ATOM 730 N N . SER A 1 94 ? -10.609 21.391 14.156 1 96.88 94 SER A N 1
ATOM 731 C CA . SER A 1 94 ? -10.016 21.672 15.461 1 96.88 94 SER A CA 1
ATOM 732 C C . SER A 1 94 ? -10.859 22.672 16.234 1 96.88 94 SER A C 1
ATOM 734 O O . SER A 1 94 ? -11.094 22.5 17.438 1 96.88 94 SER A O 1
ATOM 736 N N . ARG A 1 95 ? -11.266 23.688 15.562 1 96.69 95 ARG A N 1
ATOM 737 C CA . ARG A 1 95 ? -12.117 24.688 16.188 1 96.69 95 ARG A CA 1
ATOM 738 C C . ARG A 1 95 ? -13.414 24.062 16.703 1 96.69 95 ARG A C 1
ATOM 740 O O . ARG A 1 95 ? -13.844 24.344 17.828 1 96.69 95 ARG A O 1
ATOM 747 N N . ALA A 1 96 ? -14.039 23.219 15.906 1 97.38 96 ALA A N 1
ATOM 748 C CA . ALA A 1 96 ? -15.273 22.547 16.297 1 97.38 96 ALA A CA 1
ATOM 749 C C . ALA A 1 96 ? -15.055 21.703 17.547 1 97.38 96 ALA A C 1
ATOM 751 O O . ALA A 1 96 ? -15.867 21.734 18.484 1 97.38 96 ALA A O 1
ATOM 752 N N . ILE A 1 97 ? -13.961 21 17.562 1 96 97 ILE A N 1
ATOM 753 C CA . ILE A 1 97 ? -13.617 20.141 18.703 1 96 97 ILE A CA 1
ATOM 754 C C . ILE A 1 97 ? -13.445 20.984 19.953 1 96 97 ILE A C 1
ATOM 756 O O . ILE A 1 97 ? -13.961 20.625 21.016 1 96 97 ILE A O 1
ATOM 760 N N . MET A 1 98 ? -12.75 22.094 19.797 1 94.69 98 MET A N 1
ATOM 761 C CA . MET A 1 98 ? -12.508 22.984 20.922 1 94.69 98 MET A CA 1
ATOM 762 C C . MET A 1 98 ? -13.82 23.594 21.438 1 94.69 98 MET A C 1
ATOM 764 O O . MET A 1 98 ? -14.047 23.672 22.641 1 94.69 98 MET A O 1
ATOM 768 N N . GLU A 1 99 ? -14.648 23.984 20.578 1 96.06 99 GLU A N 1
ATOM 769 C CA . GLU A 1 99 ? -15.922 24.594 20.938 1 96.06 99 GLU A CA 1
ATOM 770 C C . GLU A 1 99 ? -16.812 23.609 21.688 1 96.06 99 GLU A C 1
ATOM 772 O O . GLU A 1 99 ? -17.625 24 22.531 1 96.06 99 GLU A O 1
ATOM 777 N N . LEU A 1 100 ? -16.703 22.391 21.359 1 96.12 100 LEU A N 1
ATOM 778 C CA . LEU A 1 100 ? -17.484 21.359 22.016 1 96.12 100 LEU A CA 1
ATOM 779 C C . LEU A 1 100 ? -16.812 20.891 23.312 1 96.12 100 LEU A C 1
ATOM 781 O O . LEU A 1 100 ? -17.312 19.984 23.969 1 96.12 100 LEU A O 1
ATOM 785 N N . ALA A 1 101 ? -15.664 21.484 23.594 1 94.94 101 ALA A N 1
ATOM 786 C CA . ALA A 1 101 ? -14.891 21.156 24.781 1 94.94 101 ALA A CA 1
ATOM 787 C C . ALA A 1 101 ? -14.508 19.672 24.797 1 94.94 101 ALA A C 1
ATOM 789 O O . ALA A 1 101 ? -14.5 19.031 25.859 1 94.94 101 ALA A O 1
ATOM 790 N N . MET A 1 102 ? -14.297 19.172 23.641 1 93.38 102 MET A N 1
ATOM 791 C CA . MET A 1 102 ? -13.797 17.812 23.547 1 93.38 102 MET A CA 1
ATOM 792 C C . MET A 1 102 ? -12.297 17.75 23.828 1 93.38 102 MET A C 1
ATOM 794 O O . MET A 1 102 ? -11.57 18.703 23.531 1 93.38 102 MET A O 1
ATOM 798 N N . PRO A 1 103 ? -11.938 16.625 24.406 1 92.44 103 PRO A N 1
ATOM 799 C CA . PRO A 1 103 ? -10.492 16.516 24.609 1 92.44 103 PRO A CA 1
ATOM 800 C C . PRO A 1 103 ? -9.719 16.453 23.297 1 92.44 103 PRO A C 1
ATOM 802 O O . PRO A 1 103 ? -10.289 16.109 22.25 1 92.44 103 PRO A O 1
ATOM 805 N N . GLU A 1 104 ? -8.445 16.766 23.344 1 92 104 GLU A N 1
ATOM 806 C CA . GLU A 1 104 ? -7.578 16.578 22.188 1 92 104 GLU A CA 1
ATOM 807 C C . GLU A 1 104 ? -7.543 15.109 21.766 1 92 104 GLU A C 1
ATOM 809 O O . GLU A 1 104 ? -7.523 14.211 22.609 1 92 104 GLU A O 1
ATOM 814 N N . PRO A 1 105 ? -7.539 14.945 20.516 1 94.75 105 PRO A N 1
ATOM 815 C CA . PRO A 1 105 ? -7.418 13.547 20.094 1 94.75 105 PRO A CA 1
ATOM 816 C C . PRO A 1 105 ? -6.105 12.914 20.547 1 94.75 105 PRO A C 1
ATOM 818 O O . PRO A 1 105 ? -5.039 13.516 20.422 1 94.75 105 PRO A O 1
ATOM 821 N N . PRO A 1 106 ? -6.164 11.734 21.062 1 94.06 106 PRO A N 1
ATOM 822 C CA . PRO A 1 106 ? -4.949 11.055 21.516 1 94.06 106 PRO A CA 1
ATOM 823 C C . PRO A 1 106 ? -3.973 10.766 20.375 1 94.06 106 PRO A C 1
ATOM 825 O O . PRO A 1 106 ? -2.768 10.648 20.609 1 94.06 106 PRO A O 1
ATOM 828 N N . ARG A 1 107 ? -4.531 10.633 19.141 1 96.5 107 ARG A N 1
ATOM 829 C CA . ARG A 1 107 ? -3.686 10.352 17.984 1 96.5 107 ARG A CA 1
ATOM 830 C C . ARG A 1 107 ? -4.16 11.125 16.75 1 96.5 107 ARG A C 1
ATOM 832 O O . ARG A 1 107 ? -5.359 11.352 16.578 1 96.5 107 ARG A O 1
ATOM 839 N N . ALA A 1 108 ? -3.205 11.477 15.961 1 97.5 108 ALA A N 1
ATOM 840 C CA . ALA A 1 108 ? -3.484 12.07 14.656 1 97.5 108 ALA A CA 1
ATOM 841 C C . ALA A 1 108 ? -2.561 11.492 13.586 1 97.5 108 ALA A C 1
ATOM 843 O O . ALA A 1 108 ? -1.536 10.891 13.906 1 97.5 108 ALA A O 1
ATOM 844 N N . GLU A 1 109 ? -2.982 11.602 12.406 1 98.25 109 GLU A N 1
ATOM 845 C CA . GLU A 1 109 ? -2.176 11.219 11.25 1 98.25 109 GLU A CA 1
ATOM 846 C C . GLU A 1 109 ? -2.318 12.234 10.117 1 98.25 109 GLU A C 1
ATOM 848 O O . GLU A 1 109 ? -3.42 12.719 9.844 1 98.25 109 GLU A O 1
ATOM 853 N N . PHE A 1 110 ? -1.246 12.602 9.57 1 98.69 110 PHE A N 1
ATOM 854 C CA . PHE A 1 110 ? -1.229 13.43 8.367 1 98.69 110 PHE A CA 1
ATOM 855 C C . PHE A 1 110 ? -0.613 12.672 7.195 1 98.69 110 PHE A C 1
ATOM 857 O O . PHE A 1 110 ? 0.525 12.203 7.281 1 98.69 110 PHE A O 1
ATOM 864 N N . HIS A 1 111 ? -1.369 12.508 6.16 1 98.62 111 HIS A N 1
ATOM 865 C CA . HIS A 1 111 ? -0.944 11.812 4.949 1 98.62 111 HIS A CA 1
ATOM 866 C C . HIS A 1 111 ? -0.74 12.789 3.797 1 98.62 111 HIS A C 1
ATOM 868 O O . HIS A 1 111 ? -1.572 13.672 3.57 1 98.62 111 HIS A O 1
ATOM 874 N N . ALA A 1 112 ? 0.287 12.648 3.145 1 98.69 112 ALA A N 1
ATOM 875 C CA . ALA A 1 112 ? 0.546 13.391 1.912 1 98.69 112 ALA A CA 1
ATOM 876 C C . ALA A 1 112 ? 0.982 12.445 0.79 1 98.69 112 ALA A C 1
ATOM 878 O O . ALA A 1 112 ? 1.862 11.609 0.983 1 98.69 112 ALA A O 1
ATOM 879 N N . SER A 1 113 ? 0.323 12.547 -0.312 1 98.25 113 SER A N 1
ATOM 880 C CA . SER A 1 113 ? 0.678 11.805 -1.514 1 98.25 113 SER A CA 1
ATOM 881 C C . SER A 1 113 ? 1.023 12.742 -2.666 1 98.25 113 SER A C 1
ATOM 883 O O . SER A 1 113 ? 0.204 13.57 -3.064 1 98.25 113 SER A O 1
ATOM 885 N N . LEU A 1 114 ? 2.17 12.578 -3.221 1 98.12 114 LEU A N 1
ATOM 886 C CA . LEU A 1 114 ? 2.619 13.422 -4.324 1 98.12 114 LEU A CA 1
ATOM 887 C C . LEU A 1 114 ? 3.014 12.57 -5.531 1 98.12 114 LEU A C 1
ATOM 889 O O . LEU A 1 114 ? 3.789 11.625 -5.398 1 98.12 114 LEU A O 1
ATOM 893 N N . GLY A 1 115 ? 2.41 12.844 -6.652 1 97.94 115 GLY A N 1
ATOM 894 C CA . GLY A 1 115 ? 2.961 12.383 -7.914 1 97.94 115 GLY A CA 1
ATOM 895 C C . GLY A 1 115 ? 4.012 13.32 -8.484 1 97.94 115 GLY A C 1
ATOM 896 O O . GLY A 1 115 ? 3.766 14.516 -8.633 1 97.94 115 GLY A O 1
ATOM 897 N N . ALA A 1 116 ? 5.188 12.773 -8.805 1 97.75 116 ALA A N 1
ATOM 898 C CA . ALA A 1 116 ? 6.285 13.617 -9.281 1 97.75 116 ALA A CA 1
ATOM 899 C C . ALA A 1 116 ? 6.988 12.984 -10.477 1 97.75 116 ALA A C 1
ATOM 901 O O . ALA A 1 116 ? 6.973 11.758 -10.633 1 97.75 116 ALA A O 1
ATOM 902 N N . THR A 1 117 ? 7.492 13.812 -11.312 1 97.12 117 THR A N 1
ATOM 903 C CA . THR A 1 117 ? 8.438 13.391 -12.344 1 97.12 117 THR A CA 1
ATOM 904 C C . THR A 1 117 ? 9.867 13.797 -11.961 1 97.12 117 THR A C 1
ATOM 906 O O . THR A 1 117 ? 10.102 14.922 -11.516 1 97.12 117 THR A O 1
ATOM 909 N N . LEU A 1 118 ? 10.758 12.844 -12.094 1 96.25 118 LEU A N 1
ATOM 910 C CA . LEU A 1 118 ? 12.148 13.125 -11.742 1 96.25 118 LEU A CA 1
ATOM 911 C C . LEU A 1 118 ? 13.086 12.086 -12.336 1 96.25 118 LEU A C 1
ATOM 913 O O . LEU A 1 118 ? 12.633 11.039 -12.812 1 96.25 118 LEU A O 1
ATOM 917 N N . ASP A 1 119 ? 14.359 12.477 -12.438 1 94 119 ASP A N 1
ATOM 918 C CA . ASP A 1 119 ? 15.422 11.5 -12.68 1 94 119 ASP A CA 1
ATOM 919 C C . ASP A 1 119 ? 15.984 10.969 -11.367 1 94 119 ASP A C 1
ATOM 921 O O . ASP A 1 119 ? 16.625 11.711 -10.609 1 94 119 ASP A O 1
ATOM 925 N N . TYR A 1 120 ? 15.641 9.711 -11.148 1 93.81 120 TYR A N 1
ATOM 926 C CA . TYR A 1 120 ? 16.062 9.109 -9.883 1 93.81 120 TYR A CA 1
ATOM 927 C C . TYR A 1 120 ? 17.562 8.875 -9.875 1 93.81 120 TYR A C 1
ATOM 929 O O . TYR A 1 120 ? 18.078 8.047 -10.625 1 93.81 120 TYR A O 1
ATOM 937 N N . CYS A 1 121 ? 18.281 9.492 -8.945 1 93.62 121 CYS A N 1
ATOM 938 C CA . CYS A 1 121 ? 19.734 9.508 -8.992 1 93.62 121 CYS A CA 1
ATOM 939 C C . CYS A 1 121 ? 20.328 8.562 -7.949 1 93.62 121 CYS A C 1
ATOM 941 O O . CYS A 1 121 ? 21.531 8.547 -7.734 1 93.62 121 CYS A O 1
ATOM 943 N N . ARG A 1 122 ? 19.578 7.801 -7.324 1 91.06 122 ARG A N 1
ATOM 944 C CA . ARG A 1 122 ? 20.062 6.941 -6.25 1 91.06 122 ARG A CA 1
ATOM 945 C C . ARG A 1 122 ? 19.969 5.469 -6.637 1 91.06 122 ARG A C 1
ATOM 947 O O . ARG A 1 122 ? 20.062 4.586 -5.777 1 91.06 122 ARG A O 1
ATOM 954 N N . ALA A 1 123 ? 19.766 5.266 -7.918 1 90.94 123 ALA A N 1
ATOM 955 C CA . ALA A 1 123 ? 19.578 3.906 -8.414 1 90.94 123 ALA A CA 1
ATOM 956 C C . ALA A 1 123 ? 20.875 3.105 -8.32 1 90.94 123 ALA A C 1
ATOM 958 O O . ALA A 1 123 ? 21.969 3.635 -8.578 1 90.94 123 ALA A O 1
ATOM 959 N N . GLU A 1 124 ? 20.766 1.934 -7.879 1 93.25 124 GLU A N 1
ATOM 960 C CA . GLU A 1 124 ? 21.859 0.968 -7.812 1 93.25 124 GLU A CA 1
ATOM 961 C C . GLU A 1 124 ? 21.422 -0.395 -8.344 1 93.25 124 GLU A C 1
ATOM 963 O O . GLU A 1 124 ? 20.328 -0.877 -8.016 1 93.25 124 GLU A O 1
ATOM 968 N N . GLN A 1 125 ? 22.375 -0.965 -9.156 1 96.06 125 GLN A N 1
ATOM 969 C CA . GLN A 1 125 ? 22.078 -2.303 -9.664 1 96.06 125 GLN A CA 1
ATOM 970 C C . GLN A 1 125 ? 22.484 -3.371 -8.648 1 96.06 125 GLN A C 1
ATOM 972 O O . GLN A 1 125 ? 23.531 -3.264 -8.008 1 96.06 125 GLN A O 1
ATOM 977 N N . VAL A 1 126 ? 21.625 -4.289 -8.523 1 96.12 126 VAL A N 1
ATOM 978 C CA . VAL A 1 126 ? 21.906 -5.398 -7.617 1 96.12 126 VAL A CA 1
ATOM 979 C C . VAL A 1 126 ? 21.453 -6.711 -8.25 1 96.12 126 VAL A C 1
ATOM 981 O O . VAL A 1 126 ? 20.375 -6.77 -8.867 1 96.12 126 VAL A O 1
ATOM 984 N N . LYS A 1 127 ? 22.234 -7.715 -8.148 1 97.06 127 LYS A N 1
ATOM 985 C CA . LYS A 1 127 ? 21.859 -9.039 -8.625 1 97.06 127 LYS A CA 1
ATOM 986 C C . LYS A 1 127 ? 21.516 -9.969 -7.465 1 97.06 127 LYS A C 1
ATOM 988 O O . LYS A 1 127 ? 22.359 -10.242 -6.609 1 97.06 127 LYS A O 1
ATOM 993 N N . LEU A 1 128 ? 20.312 -10.367 -7.422 1 96.44 128 LEU A N 1
ATOM 994 C CA . LEU A 1 128 ? 19.828 -11.273 -6.387 1 96.44 128 LEU A CA 1
ATOM 995 C C . LEU A 1 128 ? 19.188 -12.516 -7.008 1 96.44 128 LEU A C 1
ATOM 997 O O . LEU A 1 128 ? 18.266 -12.406 -7.816 1 96.44 128 LEU A O 1
ATOM 1001 N N . ALA A 1 129 ? 19.594 -13.789 -6.621 1 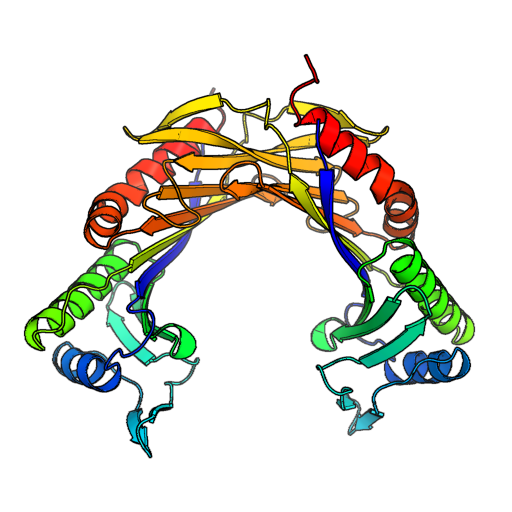94.31 129 ALA A N 1
ATOM 1002 C CA . ALA A 1 129 ? 19.078 -15.062 -7.141 1 94.31 129 ALA A CA 1
ATOM 1003 C C . ALA A 1 129 ? 19.031 -15.047 -8.664 1 94.31 129 ALA A C 1
ATOM 1005 O O . ALA A 1 129 ? 18.016 -15.391 -9.266 1 94.31 129 ALA A O 1
ATOM 1006 N N . ASP A 1 130 ? 19.953 -14.477 -9.328 1 91.5 130 ASP A N 1
ATOM 1007 C CA . ASP A 1 130 ? 20.141 -14.461 -10.781 1 91.5 130 ASP A CA 1
ATOM 1008 C C . ASP A 1 130 ? 19.203 -13.453 -11.438 1 91.5 130 ASP A C 1
ATOM 1010 O O . ASP A 1 130 ? 18.906 -13.562 -12.633 1 91.5 130 ASP A O 1
ATOM 1014 N N . VAL A 1 131 ? 18.562 -12.641 -10.68 1 95.75 131 VAL A N 1
ATOM 1015 C CA . VAL A 1 131 ? 17.734 -11.555 -11.195 1 95.75 131 VAL A CA 1
ATOM 1016 C C . VAL A 1 131 ? 18.469 -10.227 -11.039 1 95.75 131 VAL A C 1
ATOM 1018 O O . VAL A 1 131 ? 18.969 -9.898 -9.953 1 95.75 131 VAL A O 1
ATOM 1021 N N . GLU A 1 132 ? 18.594 -9.578 -12.117 1 96.88 132 GLU A N 1
ATOM 1022 C CA . GLU A 1 132 ? 19.141 -8.227 -12.078 1 96.88 132 GLU A CA 1
ATOM 1023 C C . GLU A 1 132 ? 18.094 -7.207 -11.656 1 96.88 132 GLU A C 1
ATOM 1025 O O . GLU A 1 132 ? 17.141 -6.953 -12.391 1 96.88 132 GLU A O 1
ATOM 1030 N N . LEU A 1 133 ? 18.281 -6.637 -10.5 1 97.12 133 LEU A N 1
ATOM 1031 C CA . LEU A 1 133 ? 17.359 -5.66 -9.938 1 97.12 133 LEU A CA 1
ATOM 1032 C C . LEU A 1 133 ? 18 -4.277 -9.867 1 97.12 133 LEU A C 1
ATOM 1034 O O . LEU A 1 133 ? 19.219 -4.152 -9.945 1 97.12 133 LEU A O 1
ATOM 1038 N N . GLN A 1 134 ? 17.141 -3.35 -9.828 1 96.5 134 GLN A N 1
ATOM 1039 C CA . GLN A 1 134 ? 17.562 -1.975 -9.57 1 96.5 134 GLN A CA 1
ATOM 1040 C C . GLN A 1 134 ? 16.906 -1.436 -8.297 1 96.5 134 GLN A C 1
ATOM 1042 O O . GLN A 1 134 ? 15.703 -1.597 -8.094 1 96.5 134 GLN A O 1
ATOM 1047 N N . LYS A 1 135 ? 17.703 -0.866 -7.438 1 96.19 135 LYS A N 1
ATOM 1048 C CA . LYS A 1 135 ? 17.125 -0.063 -6.359 1 96.19 135 LYS A CA 1
ATOM 1049 C C . LYS A 1 135 ? 16.516 1.226 -6.898 1 96.19 135 LYS A C 1
ATOM 1051 O O . LYS A 1 135 ? 17.234 2.172 -7.227 1 96.19 135 LYS A O 1
ATOM 1056 N N . SER A 1 136 ? 15.195 1.227 -6.922 1 95.31 136 SER A N 1
ATOM 1057 C CA . SER A 1 136 ? 14.531 2.312 -7.633 1 95.31 136 SER A CA 1
ATOM 1058 C C . SER A 1 136 ? 13.633 3.121 -6.699 1 95.31 136 SER A C 1
ATOM 1060 O O . SER A 1 136 ? 12.852 3.957 -7.152 1 95.31 136 SER A O 1
ATOM 1062 N N . GLY A 1 137 ? 13.664 2.867 -5.48 1 96.75 137 GLY A N 1
ATOM 1063 C CA . GLY A 1 137 ? 12.906 3.578 -4.461 1 96.75 137 GLY A CA 1
ATOM 1064 C C . GLY A 1 137 ? 13.406 3.316 -3.055 1 96.75 137 GLY A C 1
ATOM 1065 O O . GLY A 1 137 ? 14.32 2.516 -2.855 1 96.75 137 GLY A O 1
ATOM 1066 N N . MET A 1 138 ? 12.852 3.984 -2.104 1 96.88 138 MET A N 1
ATOM 1067 C CA . MET A 1 138 ? 13.328 3.834 -0.731 1 96.88 138 MET A CA 1
ATOM 1068 C C . MET A 1 138 ? 12.227 4.16 0.267 1 96.88 138 MET A C 1
ATOM 1070 O O . MET A 1 138 ? 11.18 4.699 -0.11 1 96.88 138 MET A O 1
ATOM 1074 N N . ILE A 1 139 ? 12.469 3.746 1.446 1 97.75 139 ILE A N 1
ATOM 1075 C CA . ILE A 1 139 ? 11.633 4.082 2.594 1 97.75 139 ILE A CA 1
ATOM 1076 C C . ILE A 1 139 ? 12.453 4.867 3.615 1 97.75 139 ILE A C 1
ATOM 1078 O O . ILE A 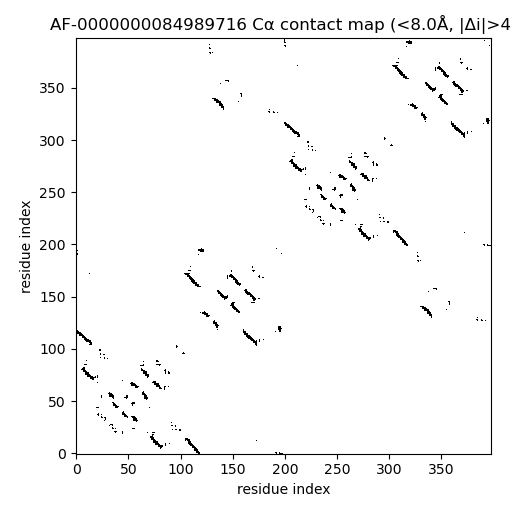1 139 ? 13.547 4.445 3.998 1 97.75 139 ILE A O 1
ATOM 1082 N N . LEU A 1 140 ? 11.953 5.965 3.967 1 97.81 140 LEU A N 1
ATOM 1083 C CA . LEU A 1 140 ? 12.562 6.801 4.992 1 97.81 140 LEU A CA 1
ATOM 1084 C C . LEU A 1 140 ? 11.68 6.863 6.234 1 97.81 140 LEU A C 1
ATOM 1086 O O . LEU A 1 140 ? 10.461 7.004 6.133 1 97.81 140 LEU A O 1
ATOM 1090 N N . THR A 1 141 ? 12.32 6.727 7.395 1 97.38 141 THR A N 1
ATOM 1091 C CA . THR A 1 141 ? 11.539 6.809 8.625 1 97.38 141 THR A CA 1
ATOM 1092 C C . THR A 1 141 ? 12.234 7.699 9.648 1 97.38 141 THR A C 1
ATOM 1094 O O . THR A 1 141 ? 13.461 7.844 9.625 1 97.38 141 THR A O 1
ATOM 1097 N N . ALA A 1 142 ? 11.484 8.328 10.406 1 96.88 142 ALA A N 1
ATOM 1098 C CA . ALA A 1 142 ? 11.914 9.039 11.609 1 96.88 142 ALA A CA 1
ATOM 1099 C C . ALA A 1 142 ? 11.039 8.68 12.805 1 96.88 142 ALA A C 1
ATOM 1101 O O . ALA A 1 142 ? 9.82 8.547 12.672 1 96.88 142 ALA A O 1
ATOM 1102 N N . GLY A 1 143 ? 11.68 8.5 13.938 1 95.12 143 GLY A N 1
ATOM 1103 C CA . GLY A 1 143 ? 10.914 8.172 15.133 1 95.12 143 GLY A CA 1
ATOM 1104 C C . GLY A 1 143 ? 10.281 6.793 15.07 1 95.12 143 GLY A C 1
ATOM 1105 O O . GLY A 1 143 ? 10.93 5.824 14.68 1 95.12 143 GLY A O 1
ATOM 1106 N N . GLU A 1 144 ? 9.047 6.727 15.57 1 93.5 144 GLU A N 1
ATOM 1107 C CA . GLU A 1 144 ? 8.305 5.469 15.641 1 93.5 144 GLU A CA 1
ATOM 1108 C C . GLU A 1 144 ? 6.988 5.562 14.883 1 93.5 144 GLU A C 1
ATOM 1110 O O . GLU A 1 144 ? 5.914 5.547 15.484 1 93.5 144 GLU A O 1
ATOM 1115 N N . PRO A 1 145 ? 7.121 5.445 13.602 1 86.81 145 PRO A N 1
ATOM 1116 C CA . PRO A 1 145 ? 5.902 5.648 12.812 1 86.81 145 PRO A CA 1
ATOM 1117 C C . PRO A 1 145 ? 4.848 4.574 13.07 1 86.81 145 PRO A C 1
ATOM 1119 O O . PRO A 1 145 ? 3.658 4.801 12.82 1 86.81 145 PRO A O 1
ATOM 1122 N N . GLN A 1 146 ? 5.324 3.408 13.547 1 82.81 146 GLN A N 1
ATOM 1123 C CA . GLN A 1 146 ? 4.391 2.32 13.812 1 82.81 146 GLN A CA 1
ATOM 1124 C C . GLN A 1 146 ? 3.844 2.4 15.234 1 82.81 146 GLN A C 1
ATOM 1126 O O . GLN A 1 146 ? 4.344 1.723 16.141 1 82.81 146 GLN A O 1
ATOM 1131 N N . GLY A 1 147 ? 3.285 3.395 15.641 1 82 147 GLY A N 1
ATOM 1132 C CA . GLY A 1 147 ? 2.658 3.375 16.953 1 82 147 GLY A CA 1
ATOM 1133 C C . GLY A 1 147 ? 2.961 4.609 17.781 1 82 147 GLY A C 1
ATOM 1134 O O . GLY A 1 147 ? 2.279 4.883 18.766 1 82 147 GLY A O 1
ATOM 1135 N N . GLY A 1 148 ? 4.039 5.191 17.5 1 92.69 148 GLY A N 1
ATOM 1136 C CA . GLY A 1 148 ? 4.406 6.41 18.203 1 92.69 148 GLY A CA 1
ATOM 1137 C C . GLY A 1 148 ? 4.508 7.617 17.281 1 92.69 148 GLY A C 1
ATOM 1138 O O . GLY A 1 148 ? 3.846 7.676 16.25 1 92.69 148 GLY A O 1
ATOM 1139 N N . ASP A 1 149 ? 5.199 8.594 17.844 1 97.69 149 ASP A N 1
ATOM 1140 C CA . ASP A 1 149 ? 5.473 9.781 17.047 1 97.69 149 ASP A CA 1
ATOM 1141 C C . ASP A 1 149 ? 6.512 9.484 15.969 1 97.69 149 ASP A C 1
ATOM 1143 O O . ASP A 1 149 ? 7.621 9.047 16.266 1 97.69 149 ASP A O 1
ATOM 1147 N N . GLY A 1 150 ? 6.121 9.688 14.734 1 97.62 150 GLY A N 1
ATOM 1148 C CA . GLY A 1 150 ? 7.109 9.414 13.703 1 97.62 150 GLY A CA 1
ATOM 1149 C C . GLY A 1 150 ? 6.641 9.797 12.312 1 97.62 150 GLY A C 1
ATOM 1150 O O . GLY A 1 150 ? 5.516 10.273 12.141 1 97.62 150 GLY A O 1
ATOM 1151 N N . ILE A 1 151 ? 7.523 9.688 11.406 1 98.19 151 ILE A N 1
ATOM 1152 C CA . ILE A 1 151 ? 7.309 10 10 1 98.19 151 ILE A CA 1
ATOM 1153 C C . ILE A 1 151 ? 7.707 8.805 9.133 1 98.19 151 ILE A C 1
ATOM 1155 O O . ILE A 1 151 ? 8.734 8.172 9.383 1 98.19 151 ILE A O 1
ATOM 1159 N N . TYR A 1 152 ? 6.883 8.438 8.273 1 97.88 152 TYR A N 1
ATOM 1160 C CA . TYR A 1 152 ? 7.121 7.426 7.25 1 97.88 152 TYR A CA 1
ATOM 1161 C C . TYR A 1 152 ? 7.02 8.031 5.855 1 97.88 152 TYR A C 1
ATOM 1163 O O . TYR A 1 152 ? 6.039 8.703 5.535 1 97.88 152 TYR A O 1
ATOM 1171 N N . ILE A 1 153 ? 8 7.828 5.031 1 98.31 153 ILE A N 1
ATOM 1172 C CA . ILE A 1 153 ? 7.973 8.305 3.652 1 98.31 153 ILE A CA 1
ATOM 1173 C C . ILE A 1 153 ? 8.367 7.176 2.705 1 98.31 153 ILE A C 1
ATOM 1175 O O . ILE A 1 153 ? 9.398 6.531 2.893 1 98.31 153 ILE A O 1
ATOM 1179 N N . SER A 1 154 ? 7.598 6.961 1.801 1 98.31 154 SER A N 1
ATOM 1180 C CA . SER A 1 154 ? 7.91 6 0.75 1 98.31 154 SER A CA 1
ATOM 1181 C C . SER A 1 154 ? 8.07 6.688 -0.602 1 98.31 154 SER A C 1
ATOM 1183 O O . SER A 1 154 ? 7.262 7.547 -0.963 1 98.31 154 SER A O 1
ATOM 1185 N N . VAL A 1 155 ? 9.047 6.355 -1.279 1 98 155 VAL A N 1
ATOM 1186 C CA . VAL A 1 155 ? 9.312 6.797 -2.646 1 98 155 VAL A CA 1
ATOM 1187 C C . VAL A 1 155 ? 9.195 5.609 -3.602 1 98 155 VAL A C 1
ATOM 1189 O O . VAL A 1 155 ? 10.062 4.73 -3.611 1 98 155 VAL A O 1
ATOM 1192 N N . ASN A 1 156 ? 8.211 5.68 -4.371 1 97.25 156 ASN A N 1
ATOM 1193 C CA . ASN A 1 156 ? 7.891 4.512 -5.184 1 97.25 156 ASN A CA 1
ATOM 1194 C C . ASN A 1 156 ? 7.949 4.836 -6.676 1 97.25 156 ASN A C 1
ATOM 1196 O O . ASN A 1 156 ? 7.312 5.785 -7.133 1 97.25 156 ASN A O 1
ATOM 1200 N N . PRO A 1 157 ? 8.633 4.004 -7.445 1 96 157 PRO A N 1
ATOM 1201 C CA . PRO A 1 157 ? 8.609 4.191 -8.898 1 96 157 PRO A CA 1
ATOM 1202 C C . PRO A 1 157 ? 7.277 3.779 -9.523 1 96 157 PRO A C 1
ATOM 1204 O O . PRO A 1 157 ? 6.703 2.756 -9.141 1 96 157 PRO A O 1
ATOM 1207 N N . MET A 1 158 ? 6.766 4.566 -10.383 1 94.25 158 MET A N 1
ATOM 1208 C CA . MET A 1 158 ? 5.504 4.281 -11.07 1 94.25 158 MET A CA 1
ATOM 1209 C C . MET A 1 158 ? 5.738 4.008 -12.547 1 94.25 158 MET A C 1
ATOM 1211 O O . MET A 1 158 ? 4.793 4.008 -13.344 1 94.25 158 MET A O 1
ATOM 1215 N N . GLY A 1 159 ? 6.98 3.836 -12.953 1 90 159 GLY A N 1
ATOM 1216 C CA . GLY A 1 159 ? 7.344 3.641 -14.352 1 90 159 GLY A CA 1
ATOM 1217 C C . GLY A 1 159 ? 7.914 4.887 -15 1 90 159 GLY A C 1
ATOM 1218 O O . GLY A 1 159 ? 7.449 6 -14.734 1 90 159 GLY A O 1
ATOM 1219 N N . GLY A 1 160 ? 8.93 4.605 -15.773 1 88.94 160 GLY A N 1
ATOM 1220 C CA . GLY A 1 160 ? 9.594 5.742 -16.391 1 88.94 160 GLY A CA 1
ATOM 1221 C C . GLY A 1 160 ? 10.18 6.711 -15.383 1 88.94 160 GLY A C 1
ATOM 1222 O O . GLY A 1 160 ? 10.922 6.305 -14.484 1 88.94 160 GLY A O 1
ATOM 1223 N N . ARG A 1 161 ? 9.828 8.039 -15.633 1 93.19 161 ARG A N 1
ATOM 1224 C CA . ARG A 1 161 ? 10.344 9.086 -14.758 1 93.19 161 ARG A CA 1
ATOM 1225 C C . ARG A 1 161 ? 9.336 9.445 -13.672 1 93.19 161 ARG A C 1
ATOM 1227 O O . ARG A 1 161 ? 9.508 10.438 -12.961 1 93.19 161 ARG A O 1
ATOM 1234 N N . ARG A 1 162 ? 8.266 8.711 -13.594 1 96.62 162 ARG A N 1
ATOM 1235 C CA . ARG A 1 162 ? 7.191 9.039 -12.664 1 96.62 162 ARG A CA 1
ATOM 1236 C C . ARG A 1 162 ? 7.41 8.352 -11.312 1 96.62 162 ARG A C 1
ATOM 1238 O O . ARG A 1 162 ? 7.77 7.172 -11.266 1 96.62 162 ARG A O 1
ATOM 1245 N N . TYR A 1 163 ? 7.176 9.078 -10.242 1 97.12 163 TYR A N 1
ATOM 1246 C CA . TYR A 1 163 ? 7.301 8.578 -8.875 1 97.12 163 TYR A CA 1
ATOM 1247 C C . TYR A 1 163 ? 6.117 9.016 -8.023 1 97.12 163 TYR A C 1
ATOM 1249 O O . TYR A 1 163 ? 5.57 10.102 -8.227 1 97.12 163 TYR A O 1
ATOM 1257 N N . MET A 1 164 ? 5.746 8.133 -7.152 1 97.69 164 MET A N 1
ATOM 1258 C CA . MET A 1 164 ? 4.812 8.477 -6.086 1 97.69 164 MET A CA 1
ATOM 1259 C C . MET A 1 164 ? 5.531 8.594 -4.746 1 97.69 164 MET A C 1
ATOM 1261 O O . MET A 1 164 ? 6.207 7.656 -4.316 1 97.69 164 MET A O 1
ATOM 1265 N N . VAL A 1 165 ? 5.406 9.695 -4.152 1 98.31 165 VAL A N 1
ATOM 1266 C CA . VAL A 1 165 ? 5.918 9.906 -2.801 1 98.31 165 VAL A CA 1
ATOM 1267 C C . VAL A 1 165 ? 4.758 9.953 -1.811 1 98.31 165 VAL A C 1
ATOM 1269 O O . VAL A 1 165 ? 3.826 10.742 -1.98 1 98.31 165 VAL A O 1
ATOM 1272 N N . TYR A 1 166 ? 4.801 9.07 -0.887 1 98.25 166 TYR A N 1
ATOM 1273 C CA . TYR A 1 166 ? 3.773 9 0.145 1 98.25 166 TYR A CA 1
ATOM 1274 C C . TYR A 1 166 ? 4.371 9.234 1.527 1 98.25 166 TYR A C 1
ATOM 1276 O O . TYR A 1 166 ? 5.316 8.555 1.925 1 98.25 166 TYR A O 1
ATOM 1284 N N . ALA A 1 167 ? 3.84 10.148 2.227 1 98.44 167 ALA A N 1
ATOM 1285 C CA . ALA A 1 167 ? 4.312 10.469 3.57 1 98.44 167 ALA A CA 1
ATOM 1286 C C . ALA A 1 167 ? 3.188 10.336 4.594 1 98.44 167 ALA A C 1
ATOM 1288 O O . ALA A 1 167 ? 2.057 10.75 4.34 1 98.44 167 ALA A O 1
ATOM 1289 N N . ILE A 1 168 ? 3.521 9.742 5.688 1 98.31 168 ILE A N 1
ATOM 1290 C CA . ILE A 1 168 ? 2.625 9.672 6.836 1 98.31 168 ILE A CA 1
ATOM 1291 C C . ILE A 1 168 ? 3.324 10.227 8.078 1 98.31 168 ILE A C 1
ATOM 1293 O O . ILE A 1 168 ? 4.406 9.766 8.445 1 98.31 168 ILE A O 1
ATOM 1297 N N . ILE A 1 169 ? 2.793 11.164 8.617 1 98.31 169 ILE A N 1
ATOM 1298 C CA . ILE A 1 169 ? 3.174 11.656 9.938 1 98.31 169 ILE A CA 1
ATOM 1299 C C . ILE A 1 169 ? 2.141 11.211 10.969 1 98.31 169 ILE A C 1
ATOM 1301 O O . ILE A 1 169 ? 0.963 11.562 10.875 1 98.31 169 ILE A O 1
ATOM 1305 N N . GLY A 1 170 ? 2.58 10.445 11.906 1 97.94 170 GLY A N 1
ATOM 1306 C CA . GLY A 1 170 ? 1.648 9.93 12.898 1 97.94 170 GLY A CA 1
ATOM 1307 C C . GLY A 1 170 ? 2.15 10.07 14.32 1 97.94 170 GLY A C 1
ATOM 1308 O O . GLY A 1 170 ? 3.359 10.055 14.562 1 97.94 170 GLY A O 1
ATOM 1309 N N . GLY A 1 171 ? 1.245 10.18 15.219 1 97.56 171 GLY A N 1
ATOM 1310 C CA . GLY A 1 171 ? 1.577 10.297 16.625 1 97.56 171 GLY A CA 1
ATOM 1311 C C . GLY A 1 171 ? 0.612 11.18 17.391 1 97.56 171 GLY A C 1
ATOM 1312 O O . GLY A 1 171 ? -0.57 11.258 17.062 1 97.56 171 GLY A O 1
ATOM 1313 N N . ARG A 1 172 ? 1.147 11.703 18.531 1 96.69 172 ARG A N 1
ATOM 1314 C CA . ARG A 1 172 ? 0.358 12.656 19.297 1 96.69 172 ARG A CA 1
ATOM 1315 C C . ARG A 1 172 ? -0.037 13.859 18.453 1 96.69 172 ARG A C 1
ATOM 1317 O O . ARG A 1 172 ? 0.743 14.32 17.625 1 96.69 172 ARG A O 1
ATOM 1324 N N . TRP A 1 173 ? -1.165 14.336 18.672 1 95.5 173 TRP A N 1
ATOM 1325 C CA . TRP A 1 173 ? -1.735 15.422 17.891 1 95.5 173 TRP A CA 1
ATOM 1326 C C . TRP A 1 173 ? -0.745 16.578 17.75 1 95.5 173 TRP A C 1
ATOM 1328 O O . TRP A 1 173 ? -0.523 17.078 16.641 1 95.5 173 TRP A O 1
ATOM 1338 N N . GLY A 1 174 ? -0.129 17.016 18.891 1 94.81 174 GLY A N 1
ATOM 1339 C CA . GLY A 1 174 ? 0.833 18.109 18.859 1 94.81 174 GLY A CA 1
ATOM 1340 C C . GLY A 1 174 ? 2 17.844 17.922 1 94.81 174 GLY A C 1
ATOM 1341 O O . GLY A 1 174 ? 2.439 18.734 17.203 1 94.81 174 GLY A O 1
ATOM 1342 N N . TYR A 1 175 ? 2.486 16.625 17.938 1 96.69 175 TYR A N 1
ATOM 1343 C CA . TYR A 1 175 ? 3.578 16.219 17.062 1 96.69 175 TYR A CA 1
ATOM 1344 C C . TYR A 1 175 ? 3.172 16.328 15.602 1 96.69 175 TYR A C 1
ATOM 1346 O O . TYR A 1 175 ? 3.9 16.906 14.789 1 96.69 175 TYR A O 1
ATOM 1354 N N . VAL A 1 176 ? 2.008 15.82 15.289 1 97.75 176 VAL A N 1
ATOM 1355 C CA . VAL A 1 176 ? 1.536 15.781 13.906 1 97.75 176 VAL A CA 1
ATOM 1356 C C . VAL A 1 176 ? 1.273 17.203 13.406 1 97.75 176 VAL A C 1
ATOM 1358 O O . VAL A 1 176 ? 1.662 17.547 12.289 1 97.75 176 VAL A O 1
ATOM 1361 N N . ALA A 1 177 ? 0.652 18 14.188 1 96.38 177 ALA A N 1
ATOM 1362 C CA . ALA A 1 177 ? 0.349 19.375 13.805 1 96.38 177 ALA A CA 1
ATOM 1363 C C . ALA A 1 177 ? 1.624 20.156 13.469 1 96.38 177 ALA A C 1
ATOM 1365 O O . ALA A 1 177 ? 1.679 20.875 12.469 1 96.38 177 ALA A O 1
ATOM 1366 N N . GLU A 1 178 ? 2.611 19.969 14.234 1 95.5 178 GLU A N 1
ATOM 1367 C CA . GLU A 1 178 ? 3.877 20.672 14.047 1 95.5 178 GLU A CA 1
ATOM 1368 C C . GLU A 1 178 ? 4.559 20.25 12.75 1 95.5 178 GLU A C 1
ATOM 1370 O O . GLU A 1 178 ? 4.996 21.094 11.969 1 95.5 178 GLU A O 1
ATOM 1375 N N . HIS A 1 179 ? 4.582 19.016 12.508 1 97.12 179 HIS A N 1
ATOM 1376 C CA . HIS A 1 179 ? 5.301 18.5 11.344 1 97.12 179 HIS A CA 1
ATOM 1377 C C . HIS A 1 179 ? 4.484 18.688 10.07 1 97.12 179 HIS A C 1
ATOM 1379 O O . HIS A 1 179 ? 5.047 18.859 8.984 1 97.12 179 HIS A O 1
ATOM 1385 N N . ALA A 1 180 ? 3.164 18.609 10.242 1 97.81 180 ALA A N 1
ATOM 1386 C CA . ALA A 1 180 ? 2.303 18.828 9.086 1 97.81 180 ALA A CA 1
ATOM 1387 C C . ALA A 1 180 ? 2.521 20.219 8.5 1 97.81 180 ALA A C 1
ATOM 1389 O O . ALA A 1 180 ? 2.461 20.406 7.281 1 97.81 180 ALA A O 1
ATOM 1390 N N . LYS A 1 181 ? 2.861 21.156 9.289 1 96.62 181 LYS A N 1
ATOM 1391 C CA . LYS A 1 181 ? 3.07 22.531 8.852 1 96.62 181 LYS A CA 1
ATOM 1392 C C . LYS A 1 181 ? 4.285 22.641 7.934 1 96.62 181 LYS A C 1
ATOM 1394 O O . LYS A 1 181 ? 4.367 23.562 7.109 1 96.62 181 LYS A O 1
ATOM 1399 N N . ARG A 1 182 ? 5.152 21.719 8.094 1 95.88 182 ARG A N 1
ATOM 1400 C CA . ARG A 1 182 ? 6.402 21.797 7.344 1 95.88 182 ARG A CA 1
ATOM 1401 C C . ARG A 1 182 ? 6.523 20.641 6.363 1 95.88 182 ARG A C 1
ATOM 1403 O O . ARG A 1 182 ? 7.625 20.312 5.91 1 95.88 182 ARG A O 1
ATOM 1410 N N . VAL A 1 183 ? 5.445 20.016 6.082 1 97 183 VAL A N 1
ATOM 1411 C CA . VAL A 1 183 ? 5.492 18.781 5.301 1 97 183 VAL A CA 1
ATOM 1412 C C . VAL A 1 183 ? 6 19.078 3.893 1 97 183 VAL A C 1
ATOM 1414 O O . VAL A 1 183 ? 6.73 18.281 3.307 1 97 183 VAL A O 1
ATOM 1417 N N . ASN A 1 184 ? 5.574 20.203 3.361 1 95.38 184 ASN A N 1
ATOM 1418 C CA . ASN A 1 184 ? 5.984 20.547 2 1 95.38 184 ASN A CA 1
ATOM 1419 C C . ASN A 1 184 ? 7.488 20.781 1.913 1 95.38 184 ASN A C 1
ATOM 1421 O O . ASN A 1 184 ? 8.117 20.438 0.912 1 95.38 184 ASN A O 1
ATOM 1425 N N . ASP A 1 185 ? 8.039 21.406 2.939 1 96.56 185 ASP A N 1
ATOM 1426 C CA . ASP A 1 185 ? 9.492 21.547 2.994 1 96.56 185 ASP A CA 1
ATOM 1427 C C . ASP A 1 185 ? 10.18 20.172 3.012 1 96.56 185 ASP A C 1
ATOM 1429 O O . ASP A 1 185 ? 11.156 19.953 2.293 1 96.56 185 ASP A O 1
ATOM 1433 N N . LEU A 1 186 ? 9.672 19.328 3.771 1 97.69 186 LEU A N 1
ATOM 1434 C CA . LEU A 1 186 ? 10.234 18 3.893 1 97.69 186 LEU A CA 1
ATOM 1435 C C . LEU A 1 186 ? 10.141 17.25 2.568 1 97.69 186 LEU A C 1
ATOM 1437 O O . LEU A 1 186 ? 11.125 16.672 2.105 1 97.69 186 LEU A O 1
ATOM 1441 N N . LEU A 1 187 ? 8.984 17.266 1.941 1 97.56 187 LEU A N 1
ATOM 1442 C CA . LEU A 1 187 ? 8.773 16.547 0.692 1 97.56 187 LEU A CA 1
ATOM 1443 C C . LEU A 1 187 ? 9.633 17.125 -0.427 1 97.56 187 LEU A C 1
ATOM 1445 O O . LEU A 1 187 ? 10.164 16.391 -1.259 1 97.56 187 LEU A O 1
ATOM 1449 N N . SER A 1 188 ? 9.773 18.453 -0.378 1 96.44 188 SER A N 1
ATOM 1450 C CA . SER A 1 188 ? 10.672 19.078 -1.336 1 96.44 188 SER A CA 1
ATOM 1451 C C . SER A 1 188 ? 12.109 18.641 -1.125 1 96.44 188 SER A C 1
ATOM 1453 O O . SER A 1 188 ? 12.828 18.359 -2.09 1 96.44 188 SER A O 1
ATOM 1455 N N . ALA A 1 189 ? 12.492 18.594 0.088 1 97.44 189 ALA A N 1
ATOM 1456 C CA . ALA A 1 189 ? 13.836 18.125 0.414 1 97.44 189 ALA A CA 1
ATOM 1457 C C . ALA A 1 189 ? 14.039 16.688 -0.043 1 97.44 189 ALA A C 1
ATOM 1459 O O . ALA A 1 189 ? 15.109 16.328 -0.551 1 97.44 189 ALA A O 1
ATOM 1460 N N . VAL A 1 190 ? 13.047 15.836 0.115 1 97.81 190 VAL A N 1
ATOM 1461 C CA . VAL A 1 190 ? 13.109 14.438 -0.31 1 97.81 190 VAL A CA 1
ATOM 1462 C C . VAL A 1 190 ? 13.281 14.367 -1.825 1 97.81 190 VAL A C 1
ATOM 1464 O O . VAL A 1 190 ? 14.156 13.656 -2.324 1 97.81 190 VAL A O 1
ATOM 1467 N N . LEU A 1 191 ? 12.445 15.102 -2.547 1 97.31 191 LEU A N 1
ATOM 1468 C CA . LEU A 1 191 ? 12.508 15.102 -4.004 1 97.31 191 LEU A CA 1
ATOM 1469 C C . LEU A 1 191 ? 13.867 15.586 -4.496 1 97.31 191 LEU A C 1
ATOM 1471 O O . LEU A 1 191 ? 14.43 15.016 -5.434 1 97.31 191 LEU A O 1
ATOM 1475 N N . SER A 1 192 ? 14.406 16.547 -3.854 1 96.06 192 SER A N 1
ATOM 1476 C CA . SER A 1 192 ? 15.727 17.062 -4.227 1 96.06 192 SER A CA 1
ATOM 1477 C C . SER A 1 192 ? 16.812 16.031 -3.92 1 96.06 192 SER A C 1
ATOM 1479 O O . SER A 1 192 ? 17.781 15.906 -4.68 1 96.06 192 SER A O 1
ATOM 1481 N N . TYR A 1 193 ? 16.656 15.422 -2.805 1 95.69 193 TYR A N 1
ATOM 1482 C CA . TYR A 1 193 ? 17.625 14.422 -2.365 1 95.69 193 TYR A CA 1
ATOM 1483 C C . TYR A 1 193 ? 17.688 13.258 -3.346 1 95.69 193 TYR A C 1
ATOM 1485 O O . TYR A 1 193 ? 18.766 12.719 -3.609 1 95.69 193 TYR A O 1
ATOM 1493 N N . ILE A 1 194 ? 16.531 12.82 -3.926 1 95.81 194 ILE A N 1
ATOM 1494 C CA . ILE A 1 194 ? 16.5 11.609 -4.734 1 95.81 194 ILE A CA 1
ATOM 1495 C C . ILE A 1 194 ? 16.688 11.961 -6.207 1 95.81 194 ILE A C 1
ATOM 1497 O O . ILE A 1 194 ? 16.969 11.094 -7.031 1 95.81 194 ILE A O 1
ATOM 1501 N N . SER A 1 195 ? 16.469 13.18 -6.516 1 95.5 195 SER A N 1
ATOM 1502 C CA . SER A 1 195 ? 16.578 13.617 -7.906 1 95.5 195 SER A CA 1
ATOM 1503 C C . SER A 1 195 ? 18.016 13.914 -8.281 1 95.5 195 SER A C 1
ATOM 1505 O O . SER A 1 195 ? 18.797 14.375 -7.445 1 95.5 195 SER A O 1
ATOM 1507 N N . CYS A 1 196 ? 18.344 13.578 -9.562 1 91.75 196 CYS A N 1
ATOM 1508 C CA . CYS A 1 196 ? 19.656 13.93 -10.07 1 91.75 196 CYS A CA 1
ATOM 1509 C C . CYS A 1 196 ? 19.812 15.438 -10.203 1 91.75 196 CYS A C 1
ATOM 1511 O O . CYS A 1 196 ? 18.859 16.125 -10.594 1 91.75 196 CYS A O 1
ATOM 1513 N N . PRO A 1 197 ? 20.984 15.828 -9.703 1 81.56 197 PRO A N 1
ATOM 1514 C CA . PRO A 1 197 ? 21.188 17.266 -9.883 1 81.56 197 PRO A CA 1
ATOM 1515 C C . PRO A 1 197 ? 21.125 17.688 -11.344 1 81.56 197 PRO A C 1
ATOM 1517 O O . PRO A 1 197 ? 21.391 16.875 -12.242 1 81.56 197 PRO A O 1
ATOM 1520 N N . SER A 1 198 ? 20.578 18.797 -11.641 1 72.44 198 SER A N 1
ATOM 1521 C CA . SER A 1 198 ? 20.594 19.359 -12.992 1 72.44 198 SER A CA 1
ATOM 1522 C C . SER A 1 198 ? 22.016 19.484 -13.508 1 72.44 198 SER A C 1
ATOM 1524 O O . SER A 1 198 ? 22.922 19.875 -12.766 1 72.44 198 SER A O 1
ATOM 1526 N N . LYS A 1 199 ? 22.438 18.984 -14.703 1 54.69 199 LYS A N 1
ATOM 1527 C CA . LYS A 1 199 ? 23.719 19.312 -15.32 1 54.69 199 LYS A CA 1
ATOM 1528 C C . LYS A 1 199 ? 23.812 20.812 -15.617 1 54.69 199 LYS A C 1
ATOM 1530 O O . LYS A 1 199 ? 22.812 21.469 -15.883 1 54.69 199 LYS A O 1
ATOM 1535 N N . MET B 1 1 ? 21.156 -12.438 10.359 1 86.62 1 MET B N 1
ATOM 1536 C CA . MET B 1 1 ? 20.188 -13.508 10.539 1 86.62 1 MET B CA 1
ATOM 1537 C C . MET B 1 1 ? 18.766 -12.977 10.383 1 86.62 1 MET B C 1
ATOM 1539 O O . MET B 1 1 ? 18.469 -11.844 10.789 1 86.62 1 MET B O 1
ATOM 1543 N N . TRP B 1 2 ? 17.906 -13.695 9.633 1 93.88 2 TRP B N 1
ATOM 1544 C CA . TRP B 1 2 ? 16.516 -13.344 9.445 1 93.88 2 TRP B CA 1
ATOM 1545 C C . TRP B 1 2 ? 15.609 -14.57 9.586 1 93.88 2 TRP B C 1
ATOM 1547 O O . TRP B 1 2 ? 16.094 -15.703 9.516 1 93.88 2 TRP B O 1
ATOM 1557 N N . ALA B 1 3 ? 14.312 -14.32 9.906 1 96.06 3 ALA B N 1
ATOM 1558 C CA . ALA B 1 3 ? 13.312 -15.383 10.016 1 96.06 3 ALA B CA 1
ATOM 1559 C C . ALA B 1 3 ? 11.969 -14.922 9.469 1 96.06 3 ALA B C 1
ATOM 1561 O O . ALA B 1 3 ? 11.555 -13.781 9.703 1 96.06 3 ALA B O 1
ATOM 1562 N N . ILE B 1 4 ? 11.344 -15.82 8.789 1 96.56 4 ILE B N 1
ATOM 1563 C CA . ILE B 1 4 ? 10.008 -15.531 8.266 1 96.56 4 ILE B CA 1
ATOM 1564 C C . ILE B 1 4 ? 8.953 -16 9.258 1 96.56 4 ILE B C 1
ATOM 1566 O O . ILE B 1 4 ? 8.984 -17.141 9.719 1 96.56 4 ILE B O 1
ATOM 1570 N N . TYR B 1 5 ? 8 -15.094 9.586 1 96.5 5 TYR B N 1
ATOM 1571 C CA . TYR B 1 5 ? 6.98 -15.508 10.539 1 96.5 5 TYR B CA 1
ATOM 1572 C C . TYR B 1 5 ? 5.605 -15.547 9.883 1 96.5 5 TYR B C 1
ATOM 1574 O O . TYR B 1 5 ? 4.648 -16.062 10.461 1 96.5 5 TYR B O 1
ATOM 1582 N N . SER B 1 6 ? 5.41 -15.062 8.766 1 97.25 6 SER B N 1
ATOM 1583 C CA . SER B 1 6 ? 4.152 -15.133 8.031 1 97.25 6 SER B CA 1
ATOM 1584 C C . SER B 1 6 ? 4.383 -15.031 6.523 1 97.25 6 SER B C 1
ATOM 1586 O O . SER B 1 6 ? 5.379 -14.453 6.082 1 97.25 6 SER B O 1
ATOM 1588 N N . SER B 1 7 ? 3.549 -15.648 5.797 1 97.5 7 SER B N 1
ATOM 1589 C CA . SER B 1 7 ? 3.588 -15.555 4.34 1 97.5 7 SER B CA 1
ATOM 1590 C C . SER B 1 7 ? 2.186 -15.633 3.742 1 97.5 7 SER B C 1
ATOM 1592 O O . SER B 1 7 ? 1.277 -16.203 4.352 1 97.5 7 SER B O 1
ATOM 1594 N N . SER B 1 8 ? 1.996 -15.039 2.664 1 98.31 8 SER B N 1
ATOM 1595 C CA . SER B 1 8 ? 0.783 -15.117 1.855 1 98.31 8 SER B CA 1
ATOM 1596 C C . SER B 1 8 ? 1.099 -14.969 0.371 1 98.31 8 SER B C 1
ATOM 1598 O O . SER B 1 8 ? 1.962 -14.172 -0.01 1 98.31 8 SER B O 1
ATOM 1600 N N . TYR B 1 9 ? 0.404 -15.719 -0.413 1 98.62 9 TYR B N 1
ATOM 1601 C CA . TYR B 1 9 ? 0.648 -15.742 -1.851 1 98.62 9 TYR B CA 1
ATOM 1602 C C . TYR B 1 9 ? -0.657 -15.609 -2.627 1 98.62 9 TYR B C 1
ATOM 1604 O O . TYR B 1 9 ? -1.705 -16.078 -2.176 1 98.62 9 TYR B O 1
ATOM 1612 N N . LEU B 1 10 ? -0.535 -14.961 -3.791 1 98.81 10 LEU B N 1
ATOM 1613 C CA . LEU B 1 10 ? -1.681 -14.727 -4.664 1 98.81 10 LEU B CA 1
ATOM 1614 C C . LEU B 1 10 ? -1.263 -14.766 -6.129 1 98.81 10 LEU B C 1
ATOM 1616 O O . LEU B 1 10 ? -0.343 -14.055 -6.539 1 98.81 10 LEU B O 1
ATOM 1620 N N . TYR B 1 11 ? -1.879 -15.602 -6.895 1 98.81 11 TYR B N 1
ATOM 1621 C CA . TYR B 1 11 ? -1.656 -15.727 -8.328 1 98.81 11 TYR B CA 1
ATOM 1622 C C . TYR B 1 11 ? -2.893 -15.305 -9.109 1 98.81 11 TYR B C 1
ATOM 1624 O O . TYR B 1 11 ? -3.951 -15.93 -9 1 98.81 11 TYR B O 1
ATOM 1632 N N . TRP B 1 12 ? -2.764 -14.312 -9.945 1 98.31 12 TRP B N 1
ATOM 1633 C CA . TRP B 1 12 ? -3.881 -13.805 -10.742 1 98.31 12 TRP B CA 1
ATOM 1634 C C . TRP B 1 12 ? -3.75 -14.242 -12.195 1 98.31 12 TRP B C 1
ATOM 1636 O O . TRP B 1 12 ? -2.699 -14.047 -12.812 1 98.31 12 TRP B O 1
ATOM 1646 N N . PHE B 1 13 ? -4.797 -14.75 -12.727 1 97.81 13 PHE B N 1
ATOM 1647 C CA . PHE B 1 13 ? -5.035 -14.883 -14.164 1 97.81 13 PHE B CA 1
ATOM 1648 C C . PHE B 1 13 ? -5.91 -13.75 -14.672 1 97.81 13 PHE B C 1
ATOM 1650 O O . PHE B 1 13 ? -7.082 -13.648 -14.297 1 97.81 13 PHE B O 1
ATOM 1657 N N . ILE B 1 14 ? -5.383 -12.898 -15.547 1 96.38 14 ILE B N 1
ATOM 1658 C CA . ILE B 1 14 ? -6.098 -11.68 -15.914 1 96.38 14 ILE B CA 1
ATOM 1659 C C . ILE B 1 14 ? -6.379 -11.672 -17.406 1 96.38 14 ILE B C 1
ATOM 1661 O O . ILE B 1 14 ? -5.449 -11.688 -18.219 1 96.38 14 ILE B O 1
ATOM 1665 N N . TYR B 1 15 ? -7.633 -11.531 -17.734 1 94.44 15 TYR B N 1
ATOM 1666 C CA . TYR B 1 15 ? -8.039 -11.531 -19.141 1 94.44 15 TYR B CA 1
ATOM 1667 C C . TYR B 1 15 ? -8.461 -10.133 -19.578 1 94.44 15 TYR B C 1
ATOM 1669 O O . TYR B 1 15 ? -8.508 -9.852 -20.781 1 94.44 15 TYR B O 1
ATOM 1677 N N . GLY B 1 16 ? -8.703 -9.133 -18.656 1 86.44 16 GLY B N 1
ATOM 1678 C CA . GLY B 1 16 ? -9.031 -7.758 -18.984 1 86.44 16 GLY B CA 1
ATOM 1679 C C . GLY B 1 16 ? -10.461 -7.59 -19.469 1 86.44 16 GLY B C 1
ATOM 1680 O O . GLY B 1 16 ? -10.922 -6.465 -19.688 1 86.44 16 GLY B O 1
ATOM 1681 N N . GLY B 1 17 ? -11.352 -8.555 -19.75 1 76.94 17 GLY B N 1
ATOM 1682 C CA . GLY B 1 17 ? -12.703 -8.422 -20.266 1 76.94 17 GLY B CA 1
ATOM 1683 C C . GLY B 1 17 ? -13.523 -9.688 -20.109 1 76.94 17 GLY B C 1
ATOM 1684 O O . GLY B 1 17 ? -13.75 -10.148 -18.984 1 76.94 17 GLY B O 1
ATOM 1685 N N . GLU B 1 18 ? -13.656 -10.195 -21.281 1 76.62 18 GLU B N 1
ATOM 1686 C CA . GLU B 1 18 ? -14.547 -11.359 -21.312 1 76.62 18 GLU B CA 1
ATOM 1687 C C . GLU B 1 18 ? -13.844 -12.602 -20.766 1 76.62 18 GLU B C 1
ATOM 1689 O O . GLU B 1 18 ? -12.844 -13.047 -21.312 1 76.62 18 GLU B O 1
ATOM 1694 N N . PHE B 1 19 ? -14.031 -12.977 -19.609 1 87.5 19 PHE B N 1
ATOM 1695 C CA . PHE B 1 19 ? -13.531 -14.18 -18.969 1 87.5 19 PHE B CA 1
ATOM 1696 C C . PHE B 1 19 ? -14.68 -15 -18.391 1 87.5 19 PHE B C 1
ATOM 1698 O O . PHE B 1 19 ? -15.477 -14.492 -17.594 1 87.5 19 PHE B O 1
ATOM 1705 N N . ASP B 1 20 ? -14.82 -16.156 -18.875 1 91.62 20 ASP B N 1
ATOM 1706 C CA . ASP B 1 20 ? -15.914 -17.031 -18.453 1 91.62 20 ASP B CA 1
ATOM 1707 C C . ASP B 1 20 ? -15.625 -17.672 -17.109 1 91.62 20 ASP B C 1
ATOM 1709 O O . ASP B 1 20 ? -15.398 -18.875 -17.016 1 91.62 20 ASP B O 1
ATOM 1713 N N . VAL B 1 21 ? -15.781 -16.891 -16.109 1 92.94 21 VAL B N 1
ATOM 1714 C CA . VAL B 1 21 ? -15.477 -17.312 -14.742 1 92.94 21 VAL B CA 1
ATOM 1715 C C . VAL B 1 21 ? -16.375 -18.484 -14.344 1 92.94 21 VAL B C 1
ATOM 1717 O O . VAL B 1 21 ? -15.898 -19.484 -13.82 1 92.94 21 VAL B O 1
ATOM 1720 N N . PRO B 1 22 ? -17.641 -18.469 -14.695 1 93.44 22 PRO B N 1
ATOM 1721 C CA . PRO B 1 22 ? -18.516 -19.578 -14.32 1 93.44 22 PRO B CA 1
ATOM 1722 C C . PRO B 1 22 ? -18.047 -20.906 -14.906 1 93.44 22 PRO B C 1
ATOM 1724 O O . PRO B 1 22 ? -18.078 -21.938 -14.219 1 93.44 22 PRO B O 1
ATOM 1727 N N . ALA B 1 23 ? -17.672 -20.906 -16.125 1 95.25 23 ALA B N 1
ATOM 1728 C CA . ALA B 1 23 ? -17.219 -22.141 -16.766 1 95.25 23 ALA B CA 1
ATOM 1729 C C . ALA B 1 23 ? -15.977 -22.688 -16.078 1 95.25 23 ALA B C 1
ATOM 1731 O O . ALA B 1 23 ? -15.859 -23.891 -15.844 1 95.25 23 ALA B O 1
ATOM 1732 N N . VAL B 1 24 ? -15.055 -21.797 -15.75 1 96.44 24 VAL B N 1
ATOM 1733 C CA . VAL B 1 24 ? -13.82 -22.219 -15.102 1 96.44 24 VAL B CA 1
ATOM 1734 C C . VAL B 1 24 ? -14.125 -22.781 -13.719 1 96.44 24 VAL B C 1
ATOM 1736 O O . VAL B 1 24 ? -13.617 -23.844 -13.352 1 96.44 24 VAL B O 1
ATOM 1739 N N . LEU B 1 25 ? -14.961 -22.094 -12.961 1 97.12 25 LEU B N 1
ATOM 1740 C CA . LEU B 1 25 ? -15.344 -22.578 -11.641 1 97.12 25 LEU B CA 1
ATOM 1741 C C . LEU B 1 25 ? -16 -23.953 -11.734 1 97.12 25 LEU B C 1
ATOM 1743 O O . LEU B 1 25 ? -15.758 -24.828 -10.891 1 97.12 25 LEU B O 1
ATOM 1747 N N . GLY B 1 26 ? -16.812 -24.125 -12.75 1 96.62 26 GLY B N 1
ATOM 1748 C CA . GLY B 1 26 ? -17.438 -25.422 -12.969 1 96.62 26 GLY B CA 1
ATOM 1749 C C . GLY B 1 26 ? -16.438 -26.547 -13.109 1 96.62 26 GLY B C 1
ATOM 1750 O O . GLY B 1 26 ? -16.641 -27.641 -12.562 1 96.62 26 GLY B O 1
ATOM 1751 N N . LYS B 1 27 ? -15.367 -26.297 -13.82 1 97.38 27 LYS B N 1
ATOM 1752 C CA . LYS B 1 27 ? -14.328 -27.297 -14.008 1 97.38 27 LYS B CA 1
ATOM 1753 C C . LYS B 1 27 ? -13.617 -27.609 -12.695 1 97.38 27 LYS B C 1
ATOM 1755 O O . LYS B 1 27 ? -13.18 -28.75 -12.477 1 97.38 27 LYS B O 1
ATOM 1760 N N . LEU B 1 28 ? -13.484 -26.641 -11.867 1 97.88 28 LEU B N 1
ATOM 1761 C CA . LEU B 1 28 ? -12.734 -26.781 -10.625 1 97.88 28 LEU B CA 1
ATOM 1762 C C . LEU B 1 28 ? -13.508 -27.625 -9.609 1 97.88 28 LEU B C 1
ATOM 1764 O O . LEU B 1 28 ? -12.922 -28.188 -8.688 1 97.88 28 LEU B O 1
ATOM 1768 N N . VAL B 1 29 ? -14.867 -27.656 -9.766 1 96.81 29 VAL B N 1
ATOM 1769 C CA . VAL B 1 29 ? -15.672 -28.531 -8.914 1 96.81 29 VAL B CA 1
ATOM 1770 C C . VAL B 1 29 ? -15.172 -29.969 -9.031 1 96.81 29 VAL B C 1
ATOM 1772 O O . VAL B 1 29 ? -15.039 -30.672 -8.031 1 96.81 29 VAL B O 1
ATOM 1775 N N . GLY B 1 30 ? -14.859 -30.359 -10.219 1 94.62 30 GLY B N 1
ATOM 1776 C CA . GLY B 1 30 ? -14.359 -31.719 -10.461 1 94.62 30 GLY B CA 1
ATOM 1777 C C . GLY B 1 30 ? -13.023 -31.984 -9.805 1 94.62 30 GLY B C 1
ATOM 1778 O O . GLY B 1 30 ? -12.625 -33.125 -9.641 1 94.62 30 GLY B O 1
ATOM 1779 N N . LEU B 1 31 ? -12.375 -30.938 -9.414 1 95.31 31 LEU B N 1
ATOM 1780 C CA . LEU B 1 31 ? -11.062 -31.062 -8.805 1 95.31 31 LEU B CA 1
ATOM 1781 C C . LEU B 1 31 ? -11.148 -30.922 -7.289 1 95.31 31 LEU B C 1
ATOM 1783 O O . LEU B 1 31 ? -10.125 -30.844 -6.609 1 95.31 31 LEU B O 1
ATOM 1787 N N . GLY B 1 32 ? -12.383 -30.781 -6.777 1 95.62 32 GLY B N 1
ATOM 1788 C CA . GLY B 1 32 ? -12.578 -30.812 -5.34 1 95.62 32 GLY B CA 1
ATOM 1789 C C . GLY B 1 32 ? -12.797 -29.453 -4.73 1 95.62 32 GLY B C 1
ATOM 1790 O O . GLY B 1 32 ? -12.797 -29.297 -3.506 1 95.62 32 GLY B O 1
ATOM 1791 N N . TYR B 1 33 ? -12.961 -28.5 -5.59 1 98.06 33 TYR B N 1
ATOM 1792 C CA . TYR B 1 33 ? -13.219 -27.156 -5.07 1 98.06 33 TYR B CA 1
ATOM 1793 C C . TYR B 1 33 ? -14.695 -26.969 -4.75 1 98.06 33 TYR B C 1
ATOM 1795 O O . TYR B 1 33 ? -15.562 -27.438 -5.496 1 98.06 33 TYR B O 1
ATOM 1803 N N . GLU B 1 34 ? -14.961 -26.406 -3.6 1 98.06 34 GLU B N 1
ATOM 1804 C CA . GLU B 1 34 ? -16.25 -25.75 -3.391 1 98.06 34 GLU B CA 1
ATOM 1805 C C . GLU B 1 34 ? -16.281 -24.391 -4.094 1 98.06 34 GLU B C 1
ATOM 1807 O O . GLU B 1 34 ? -15.391 -23.562 -3.918 1 98.06 34 GLU B O 1
ATOM 1812 N N . VAL B 1 35 ? -17.281 -24.172 -4.863 1 97.62 35 VAL B N 1
ATOM 1813 C CA . VAL B 1 35 ? -17.234 -22.938 -5.656 1 97.62 35 VAL B CA 1
ATOM 1814 C C . VAL B 1 35 ? -18.516 -22.125 -5.41 1 97.62 35 VAL B C 1
ATOM 1816 O O . VAL B 1 35 ? -19.531 -22.688 -5.008 1 97.62 35 VAL B O 1
ATOM 1819 N N . ALA B 1 36 ? -18.422 -20.859 -5.625 1 97.12 36 ALA B N 1
ATOM 1820 C CA . ALA B 1 36 ? -19.547 -19.938 -5.551 1 97.12 36 ALA B CA 1
ATOM 1821 C C . ALA B 1 36 ? -20.547 -20.203 -6.68 1 97.12 36 ALA B C 1
ATOM 1823 O O . ALA B 1 36 ? -20.188 -20.75 -7.719 1 97.12 36 ALA B O 1
ATOM 1824 N N . ARG B 1 37 ? -21.766 -19.828 -6.512 1 94.88 37 ARG B N 1
ATOM 1825 C CA . ARG B 1 37 ? -22.75 -19.859 -7.59 1 94.88 37 ARG B CA 1
ATOM 1826 C C . ARG B 1 37 ? -22.484 -18.75 -8.602 1 94.88 37 ARG B C 1
ATOM 1828 O O . ARG B 1 37 ? -22.359 -17.578 -8.227 1 94.88 37 ARG B O 1
ATOM 1835 N N . ALA B 1 38 ? -22.219 -19.172 -9.773 1 92.81 38 ALA B N 1
ATOM 1836 C CA . ALA B 1 38 ? -21.922 -18.203 -10.828 1 92.81 38 ALA B CA 1
ATOM 1837 C C . ALA B 1 38 ? -22.641 -18.562 -12.117 1 92.81 38 ALA B C 1
ATOM 1839 O O . ALA B 1 38 ? -22.891 -19.75 -12.398 1 92.81 38 ALA B O 1
ATOM 1840 N N . GLY B 1 39 ? -23.047 -17.594 -12.867 1 90.69 39 GLY B N 1
ATOM 1841 C CA . GLY B 1 39 ? -23.719 -17.766 -14.141 1 90.69 39 GLY B CA 1
ATOM 1842 C C . GLY B 1 39 ? -23.891 -16.484 -14.914 1 90.69 39 GLY B C 1
ATOM 1843 O O . GLY B 1 39 ? -23.094 -15.555 -14.781 1 90.69 39 GLY B O 1
ATOM 1844 N N . TYR B 1 40 ? -24.734 -16.5 -15.891 1 89.56 40 TYR B N 1
ATOM 1845 C CA . TYR B 1 40 ? -25 -15.328 -16.734 1 89.56 40 TYR B CA 1
ATOM 1846 C C . TYR B 1 40 ? -26.422 -14.828 -16.547 1 89.56 40 TYR B C 1
ATOM 1848 O O . TYR B 1 40 ? -27.359 -15.625 -16.422 1 89.56 40 TYR B O 1
ATOM 1856 N N . ARG B 1 41 ? -26.5 -13.5 -16.266 1 85.75 41 ARG B N 1
ATOM 1857 C CA . ARG B 1 41 ? -27.781 -12.82 -16.234 1 85.75 41 ARG B CA 1
ATOM 1858 C C . ARG B 1 41 ? -27.781 -11.594 -17.141 1 85.75 41 ARG B C 1
ATOM 1860 O O . ARG B 1 41 ? -27.016 -10.656 -16.906 1 85.75 41 ARG B O 1
ATOM 1867 N N . GLU B 1 42 ? -28.656 -11.633 -18.234 1 88.25 42 GLU B N 1
ATOM 1868 C CA . GLU B 1 42 ? -28.766 -10.539 -19.203 1 88.25 42 GLU B CA 1
ATOM 1869 C C . GLU B 1 42 ? -27.406 -10.211 -19.812 1 88.25 42 GLU B C 1
ATOM 1871 O O . GLU B 1 42 ? -27.031 -9.047 -19.922 1 88.25 42 GLU B O 1
ATOM 1876 N N . GLY B 1 43 ? -26.594 -11.234 -20.016 1 80.31 43 GLY B N 1
ATOM 1877 C CA . GLY B 1 43 ? -25.312 -11.086 -20.703 1 80.31 43 GLY B CA 1
ATOM 1878 C C . GLY B 1 43 ? -24.172 -10.742 -19.781 1 80.31 43 GLY B C 1
ATOM 1879 O O . GLY B 1 43 ? -23.016 -10.641 -20.203 1 80.31 43 GLY B O 1
ATOM 1880 N N . TYR B 1 44 ? -24.547 -10.594 -18.469 1 82.94 44 TYR B N 1
ATOM 1881 C CA . TYR B 1 44 ? -23.5 -10.266 -17.516 1 82.94 44 TYR B CA 1
ATOM 1882 C C . TYR B 1 44 ? -23.25 -11.422 -16.562 1 82.94 44 TYR B C 1
ATOM 1884 O O . TYR B 1 44 ? -24.172 -12.141 -16.188 1 82.94 44 TYR B O 1
ATOM 1892 N N . VAL B 1 45 ? -22 -11.562 -16.25 1 86.25 45 VAL B N 1
ATOM 1893 C CA . VAL B 1 45 ? -21.625 -12.602 -15.297 1 86.25 45 VAL B CA 1
ATOM 1894 C C . VAL B 1 45 ? -22.047 -12.195 -13.891 1 86.25 45 VAL B C 1
ATOM 1896 O O . VAL B 1 45 ? -21.859 -11.047 -13.492 1 86.25 45 VAL B O 1
ATOM 1899 N N . TYR B 1 46 ? -22.719 -13 -13.211 1 89.25 46 TYR B N 1
ATOM 1900 C CA . TYR B 1 46 ? -22.984 -12.789 -11.797 1 89.25 46 TYR B CA 1
ATOM 1901 C C . TYR B 1 46 ? -22.281 -13.844 -10.945 1 89.25 46 TYR B C 1
ATOM 1903 O O . TYR B 1 46 ? -22.047 -14.961 -11.406 1 89.25 46 TYR B O 1
ATOM 1911 N N . LEU B 1 47 ? -21.859 -13.469 -9.758 1 92.25 47 LEU B N 1
ATOM 1912 C CA . LEU B 1 47 ? -21.172 -14.344 -8.812 1 92.25 47 LEU B CA 1
ATOM 1913 C C . LEU B 1 47 ? -21.719 -14.141 -7.398 1 92.25 47 LEU B C 1
ATOM 1915 O O . LEU B 1 47 ? -21.719 -13.023 -6.883 1 92.25 47 LEU B O 1
ATOM 1919 N N . ASP B 1 48 ? -22.297 -15.172 -6.836 1 93.88 48 ASP B N 1
ATOM 1920 C CA . ASP B 1 48 ? -22.656 -15.203 -5.426 1 93.88 48 ASP B CA 1
ATOM 1921 C C . ASP B 1 48 ? -21.578 -15.867 -4.59 1 93.88 48 ASP B C 1
ATOM 1923 O O . ASP B 1 48 ? -21.516 -17.094 -4.496 1 93.88 48 ASP B O 1
ATOM 1927 N N . PRO B 1 49 ? -20.766 -15.06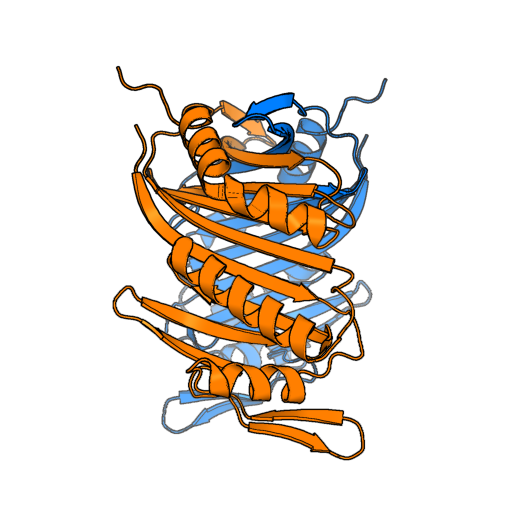2 -4.027 1 94.81 49 PRO B N 1
ATOM 1928 C CA . PRO B 1 49 ? -19.547 -15.602 -3.418 1 94.81 49 PRO B CA 1
ATOM 1929 C C . PRO B 1 49 ? -19.844 -16.5 -2.219 1 94.81 49 PRO B C 1
ATOM 1931 O O . PRO B 1 49 ? -20.906 -16.406 -1.618 1 94.81 49 PRO B O 1
ATOM 1934 N N . LEU B 1 50 ? -18.906 -17.406 -1.916 1 96.06 50 LEU B N 1
ATOM 1935 C CA . LEU B 1 50 ? -18.906 -18.172 -0.678 1 96.06 50 LEU B CA 1
ATOM 1936 C C . LEU B 1 50 ? -18.734 -17.266 0.532 1 96.06 50 LEU B C 1
ATOM 1938 O O . LEU B 1 50 ? -18.391 -16.094 0.388 1 96.06 50 LEU B O 1
ATOM 1942 N N . PRO B 1 51 ? -19.094 -17.812 1.704 1 90.5 51 PRO B N 1
ATOM 1943 C CA . PRO B 1 51 ? -18.781 -17.031 2.898 1 90.5 51 PRO B CA 1
ATOM 1944 C C . PRO B 1 51 ? -17.328 -16.547 2.918 1 90.5 51 PRO B C 1
ATOM 1946 O O . PRO B 1 51 ? -16.406 -17.328 2.611 1 90.5 51 PRO B O 1
ATOM 1949 N N . GLY B 1 52 ? -17.141 -15.289 3.201 1 90.88 52 GLY B N 1
ATOM 1950 C CA . GLY B 1 52 ? -15.812 -14.695 3.18 1 90.88 52 GLY B CA 1
ATOM 1951 C C . GLY B 1 52 ? -15.508 -13.961 1.887 1 90.88 52 GLY B C 1
ATOM 1952 O O . GLY B 1 52 ? -14.453 -13.336 1.755 1 90.88 52 GLY B O 1
ATOM 1953 N N . GLY B 1 53 ? -16.391 -14.125 0.921 1 93.12 53 GLY B N 1
ATOM 1954 C CA . GLY B 1 53 ? -16.266 -13.367 -0.313 1 93.12 53 GLY B CA 1
ATOM 1955 C C . GLY B 1 53 ? -15.461 -14.086 -1.374 1 93.12 53 GLY B C 1
ATOM 1956 O O . GLY B 1 53 ? -14.977 -13.461 -2.32 1 93.12 53 GLY B O 1
ATOM 1957 N N . TYR B 1 54 ? -15.305 -15.398 -1.234 1 96.88 54 TYR B N 1
ATOM 1958 C CA . TYR B 1 54 ? -14.453 -16.156 -2.135 1 96.88 54 TYR B CA 1
ATOM 1959 C C . TYR B 1 54 ? -15.266 -16.75 -3.283 1 96.88 54 TYR B C 1
ATOM 1961 O O . TYR B 1 54 ? -16.438 -17.062 -3.123 1 96.88 54 TYR B O 1
ATOM 1969 N N . ALA B 1 55 ? -14.578 -16.922 -4.391 1 97.94 55 ALA B N 1
ATOM 1970 C CA . ALA B 1 55 ? -15.203 -17.578 -5.539 1 97.94 55 ALA B CA 1
ATOM 1971 C C . ALA B 1 55 ? -15.125 -19.094 -5.406 1 97.94 55 ALA B C 1
ATOM 1973 O O . ALA B 1 55 ? -15.891 -19.828 -6.043 1 97.94 55 ALA B O 1
ATOM 1974 N N . GLY B 1 56 ? -14.227 -19.562 -4.637 1 98.12 56 GLY B N 1
ATOM 1975 C CA . GLY B 1 56 ? -14.047 -20.984 -4.383 1 98.12 56 GLY B CA 1
ATOM 1976 C C . GLY B 1 56 ? -13.047 -21.266 -3.283 1 98.12 56 GLY B C 1
ATOM 1977 O O . GLY B 1 56 ? -12.328 -20.375 -2.836 1 98.12 56 GLY B O 1
ATOM 1978 N N . ARG B 1 57 ? -13.086 -22.469 -2.869 1 98.31 57 ARG B N 1
ATOM 1979 C CA . ARG B 1 57 ? -12.195 -22.891 -1.795 1 98.31 57 ARG B CA 1
ATOM 1980 C C . ARG B 1 57 ? -11.938 -24.391 -1.853 1 98.31 57 ARG B C 1
ATOM 1982 O O . ARG B 1 57 ? -12.844 -25.172 -2.156 1 98.31 57 ARG B O 1
ATOM 1989 N N . ARG B 1 58 ? -10.711 -24.734 -1.645 1 98.12 58 ARG B N 1
ATOM 1990 C CA . ARG B 1 58 ? -10.336 -26.141 -1.477 1 98.12 58 ARG B CA 1
ATOM 1991 C C . ARG B 1 58 ? -9.516 -26.344 -0.205 1 98.12 58 ARG B C 1
ATOM 1993 O O . ARG B 1 58 ? -8.586 -25.578 0.063 1 98.12 58 ARG B O 1
ATOM 2000 N N . VAL B 1 59 ? -9.859 -27.328 0.51 1 96.44 59 VAL B N 1
ATOM 2001 C CA . VAL B 1 59 ? -9.211 -27.594 1.788 1 96.44 59 VAL B CA 1
ATOM 2002 C C . VAL B 1 59 ? -8.242 -28.766 1.642 1 96.44 59 VAL B C 1
ATOM 2004 O O . VAL B 1 59 ? -8.625 -29.844 1.167 1 96.44 59 VAL B O 1
ATOM 2007 N N . TYR B 1 60 ? -7.023 -28.516 1.964 1 95.25 60 TYR B N 1
ATOM 2008 C CA . TYR B 1 60 ? -6.008 -29.562 2.062 1 95.25 60 TYR B CA 1
ATOM 2009 C C . TYR B 1 60 ? -5.566 -29.75 3.508 1 95.25 60 TYR B C 1
ATOM 2011 O O . TYR B 1 60 ? -5.891 -28.938 4.379 1 95.25 60 TYR B O 1
ATOM 2019 N N . GLU B 1 61 ? -4.852 -30.797 3.777 1 95 61 GLU B N 1
ATOM 2020 C CA . GLU B 1 61 ? -4.285 -31.031 5.102 1 95 61 GLU B CA 1
ATOM 2021 C C . GLU B 1 61 ? -3.318 -29.922 5.496 1 95 61 GLU B C 1
ATOM 2023 O O . GLU B 1 61 ? -3.287 -29.5 6.656 1 95 61 GLU B O 1
ATOM 2028 N N . GLU B 1 62 ? -2.619 -29.375 4.512 1 94.81 62 GLU B N 1
ATOM 2029 C CA . GLU B 1 62 ? -1.549 -28.406 4.746 1 94.81 62 GLU B CA 1
ATOM 2030 C C . GLU B 1 62 ? -2.096 -26.984 4.82 1 94.81 62 GLU B C 1
ATOM 2032 O O . GLU B 1 62 ? -1.361 -26.047 5.137 1 94.81 62 GLU B O 1
ATOM 2037 N N . GLY B 1 63 ? -3.375 -26.812 4.469 1 96.69 63 GLY B N 1
ATOM 2038 C CA . GLY B 1 63 ? -3.963 -25.484 4.469 1 96.69 63 GLY B CA 1
ATOM 2039 C C . GLY B 1 63 ? -5.031 -25.297 3.408 1 96.69 63 GLY B C 1
ATOM 2040 O O . GLY B 1 63 ? -5.387 -26.25 2.711 1 96.69 63 GLY B O 1
ATOM 2041 N N . ASP B 1 64 ? -5.496 -24.109 3.297 1 97.56 64 ASP B N 1
ATOM 2042 C CA . ASP B 1 64 ? -6.598 -23.812 2.387 1 97.56 64 ASP B CA 1
ATOM 2043 C C . ASP B 1 64 ? -6.105 -23.078 1.147 1 97.56 64 ASP B C 1
ATOM 2045 O O . ASP B 1 64 ? -5.141 -22.312 1.217 1 97.56 64 ASP B O 1
ATOM 2049 N N . VAL B 1 65 ? -6.773 -23.391 0.068 1 98.56 65 VAL B N 1
ATOM 2050 C CA . VAL B 1 65 ? -6.621 -22.625 -1.166 1 98.56 65 VAL B CA 1
ATOM 2051 C C . VAL B 1 65 ? -7.918 -21.875 -1.471 1 98.56 65 VAL B C 1
ATOM 2053 O O . VAL B 1 65 ? -9 -22.469 -1.466 1 98.56 65 VAL B O 1
ATOM 2056 N N . TYR B 1 66 ? -7.789 -20.609 -1.719 1 98.69 66 TYR B N 1
ATOM 2057 C CA . TYR B 1 66 ? -8.953 -19.797 -2.014 1 98.69 66 TYR B CA 1
ATOM 2058 C C . TYR B 1 66 ? -8.922 -19.297 -3.455 1 98.69 66 TYR B C 1
ATOM 2060 O O . TYR B 1 66 ? -7.855 -18.953 -3.975 1 98.69 66 TYR B O 1
ATOM 2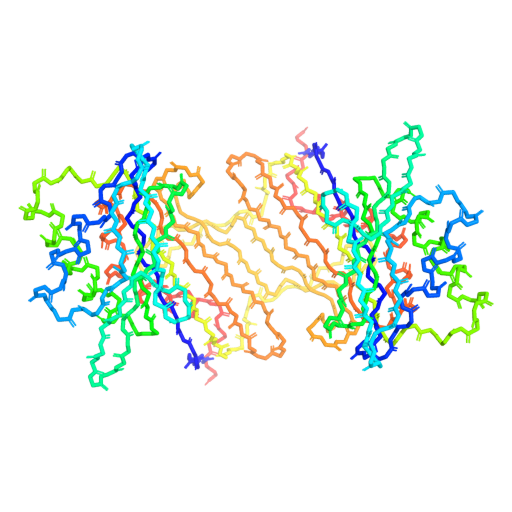068 N N . LEU B 1 67 ? -10.055 -19.25 -4.008 1 98.56 67 LEU B N 1
ATOM 2069 C CA . LEU B 1 67 ? -10.227 -18.609 -5.305 1 98.56 67 LEU B CA 1
ATOM 2070 C C . LEU B 1 67 ? -10.875 -17.234 -5.148 1 98.56 67 LEU B C 1
ATOM 2072 O O . LEU B 1 67 ? -11.867 -17.078 -4.434 1 98.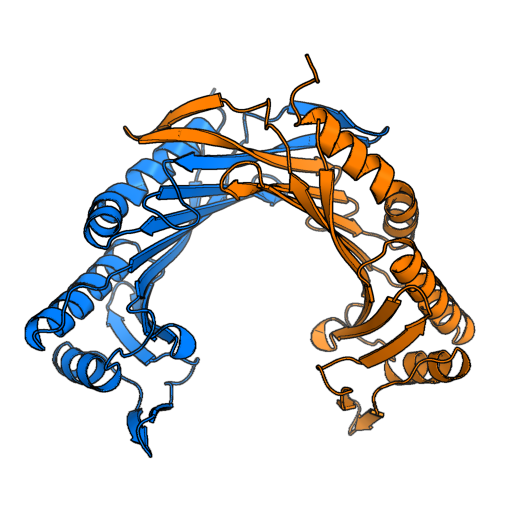56 67 LEU B O 1
ATOM 2076 N N . LEU B 1 68 ? -10.281 -16.297 -5.781 1 97.94 68 LEU B N 1
ATOM 2077 C CA . LEU B 1 68 ? -10.812 -14.938 -5.816 1 97.94 68 LEU B CA 1
ATOM 2078 C C . LEU B 1 68 ? -11.242 -14.562 -7.23 1 97.94 68 LEU B C 1
ATOM 2080 O O . LEU B 1 68 ? -10.703 -15.086 -8.211 1 97.94 68 LEU B O 1
ATOM 2084 N N . ALA B 1 69 ? -12.258 -13.703 -7.281 1 95.56 69 ALA B N 1
ATOM 2085 C CA . ALA B 1 69 ? -12.703 -13.234 -8.586 1 95.56 69 ALA B CA 1
ATOM 2086 C C . ALA B 1 69 ? -12.773 -11.711 -8.625 1 95.56 69 ALA B C 1
ATOM 2088 O O . ALA B 1 69 ? -13.211 -11.078 -7.656 1 95.56 69 ALA B O 1
ATOM 2089 N N . ASN B 1 70 ? -12.234 -11.172 -9.609 1 93.38 70 ASN B N 1
ATOM 2090 C CA . ASN B 1 70 ? -12.391 -9.766 -9.953 1 93.38 70 ASN B CA 1
ATOM 2091 C C . ASN B 1 70 ? -13.078 -9.586 -11.305 1 93.38 70 ASN B C 1
ATOM 2093 O O . ASN B 1 70 ? -12.43 -9.641 -12.344 1 93.38 70 ASN B O 1
ATOM 2097 N N . MET B 1 71 ? -14.266 -9.266 -11.242 1 88.25 71 MET B N 1
ATOM 2098 C CA . MET B 1 71 ? -15.078 -9.266 -12.453 1 88.25 71 MET B CA 1
ATOM 2099 C C . MET B 1 71 ? -14.766 -8.055 -13.328 1 88.25 71 MET B C 1
ATOM 2101 O O . MET B 1 71 ? -14.867 -8.117 -14.547 1 88.25 71 MET B O 1
ATOM 2105 N N . GLN B 1 72 ? -14.43 -7.008 -12.664 1 86.69 72 GLN B N 1
ATOM 2106 C CA . GLN B 1 72 ? -14.094 -5.801 -13.406 1 86.69 72 GLN B CA 1
ATOM 2107 C C . GLN B 1 72 ? -12.852 -6.012 -14.266 1 86.69 72 GLN B C 1
ATOM 2109 O O . GLN B 1 72 ? -12.773 -5.5 -15.383 1 86.69 72 GLN B O 1
ATOM 2114 N N . ARG B 1 73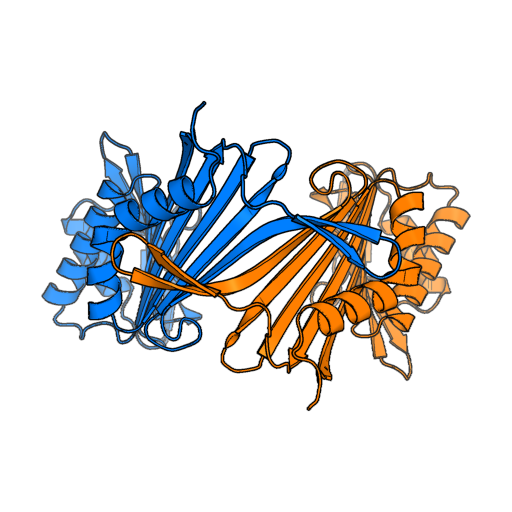 ? -11.977 -6.836 -13.828 1 89.69 73 ARG B N 1
ATOM 2115 C CA . ARG B 1 73 ? -10.727 -7.102 -14.531 1 89.69 73 ARG B CA 1
ATOM 2116 C C . ARG B 1 73 ? -10.82 -8.391 -15.344 1 89.69 73 ARG B C 1
ATOM 2118 O O . ARG B 1 73 ? -9.883 -8.75 -16.062 1 89.69 73 ARG B O 1
ATOM 2125 N N . GLY B 1 74 ? -11.969 -9.078 -15.227 1 91.44 74 GLY B N 1
ATOM 2126 C CA . GLY B 1 74 ? -12.016 -10.398 -15.836 1 91.44 74 GLY B CA 1
ATOM 2127 C C . GLY B 1 74 ? -10.891 -11.305 -15.367 1 91.44 74 GLY B C 1
ATOM 2128 O O . GLY B 1 74 ? -10.141 -11.844 -16.188 1 91.44 74 GLY B O 1
ATOM 2129 N N . ALA B 1 75 ? -10.805 -11.461 -14.062 1 95.94 75 ALA B N 1
ATOM 2130 C CA . ALA B 1 75 ? -9.641 -12.164 -13.516 1 95.94 75 ALA B CA 1
ATOM 2131 C C . ALA B 1 75 ? -10.062 -13.172 -12.453 1 95.94 75 ALA B C 1
ATOM 2133 O O . ALA B 1 75 ? -11.07 -12.984 -11.773 1 95.94 75 ALA B O 1
ATOM 2134 N N . LEU B 1 76 ? -9.336 -14.18 -12.383 1 97.31 76 LEU B N 1
ATOM 2135 C CA . LEU B 1 76 ? -9.445 -15.188 -11.328 1 97.31 76 LEU B CA 1
ATOM 2136 C C . LEU B 1 76 ? -8.125 -15.328 -10.578 1 97.31 76 LEU B C 1
ATOM 2138 O O . LEU B 1 76 ? -7.059 -15.398 -11.195 1 97.31 76 LEU B O 1
ATOM 2142 N N . GLY B 1 77 ? -8.219 -15.281 -9.289 1 98.31 77 GLY B N 1
ATOM 2143 C CA . GLY B 1 77 ? -7.027 -15.359 -8.445 1 98.31 77 GLY B CA 1
ATOM 2144 C C . GLY B 1 77 ? -6.992 -16.594 -7.57 1 98.31 77 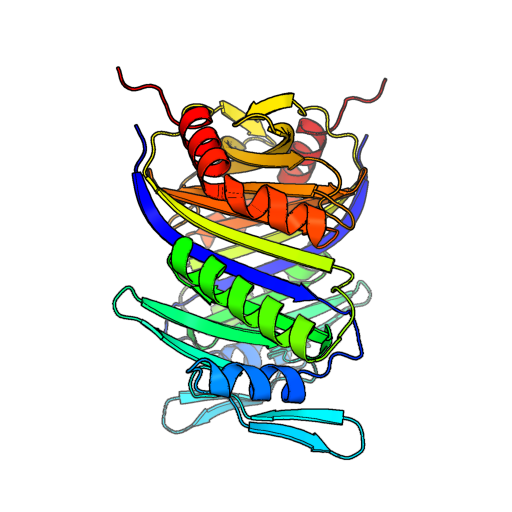GLY B C 1
ATOM 2145 O O . GLY B 1 77 ? -8.039 -17.125 -7.188 1 98.31 77 GLY B O 1
ATOM 2146 N N . VAL B 1 78 ? -5.852 -17.078 -7.285 1 98.75 78 VAL B N 1
ATOM 2147 C CA . VAL B 1 78 ? -5.613 -18.172 -6.344 1 98.75 78 VAL B CA 1
ATOM 2148 C C . VAL B 1 78 ? -4.785 -17.656 -5.164 1 98.75 78 VAL B C 1
ATOM 2150 O O . VAL B 1 78 ? -3.695 -17.109 -5.352 1 98.75 78 VAL B O 1
ATOM 2153 N N . ALA B 1 79 ? -5.281 -17.859 -3.971 1 98.69 79 ALA B N 1
ATOM 2154 C CA . ALA B 1 79 ? -4.598 -17.359 -2.781 1 98.69 79 ALA B CA 1
ATOM 2155 C C . ALA B 1 79 ? -4.367 -18.469 -1.766 1 98.69 79 ALA B C 1
ATOM 2157 O O . ALA B 1 79 ? -5.223 -19.344 -1.586 1 98.69 79 ALA B O 1
ATOM 2158 N N . ALA B 1 80 ? -3.271 -18.438 -1.115 1 98.56 80 ALA B N 1
ATOM 2159 C CA . ALA B 1 80 ? -2.943 -19.344 -0.02 1 98.56 80 ALA B CA 1
ATOM 2160 C C . ALA B 1 80 ? -1.796 -18.797 0.823 1 98.56 80 ALA B C 1
ATOM 2162 O O . ALA B 1 80 ? -1.06 -17.922 0.379 1 98.56 80 ALA B O 1
ATOM 2163 N N . ASP B 1 81 ? -1.623 -19.344 1.987 1 97.81 81 ASP B N 1
ATOM 2164 C CA . ASP B 1 81 ? -0.57 -18.891 2.891 1 97.81 81 ASP B CA 1
ATOM 2165 C C . ASP B 1 81 ? 0.759 -19.562 2.572 1 97.81 81 ASP B C 1
ATOM 2167 O O . ASP B 1 81 ? 1.823 -19.062 2.941 1 97.81 81 ASP B O 1
ATOM 2171 N N . LYS B 1 82 ? 0.621 -20.719 1.916 1 97.56 82 LYS B N 1
ATOM 2172 C CA . LYS B 1 82 ? 1.826 -21.469 1.591 1 97.56 82 LYS B CA 1
ATOM 2173 C C . LYS B 1 82 ? 2.088 -21.469 0.088 1 97.56 82 LYS B C 1
ATOM 2175 O O . LYS B 1 82 ? 1.157 -21.609 -0.71 1 97.56 82 LYS B O 1
ATOM 2180 N N . TYR B 1 83 ? 3.328 -21.375 -0.221 1 98.06 83 TYR B N 1
ATOM 2181 C CA . TYR B 1 83 ? 3.756 -21.312 -1.613 1 98.06 83 TYR B CA 1
ATOM 2182 C C . TYR B 1 83 ? 3.297 -22.547 -2.387 1 98.06 83 TYR B C 1
ATOM 2184 O O . TYR B 1 83 ? 2.738 -22.422 -3.48 1 98.06 83 TYR B O 1
ATOM 2192 N N . GLN B 1 84 ? 3.529 -23.703 -1.855 1 97.69 84 GLN B N 1
ATOM 2193 C CA . GLN B 1 84 ? 3.203 -24.938 -2.562 1 97.69 84 GLN B CA 1
ATOM 2194 C C . GLN B 1 84 ? 1.706 -25.031 -2.842 1 97.69 84 GLN B C 1
ATOM 2196 O O . GLN B 1 84 ? 1.295 -25.547 -3.883 1 97.69 84 GLN B O 1
ATOM 2201 N N . LEU B 1 85 ? 0.897 -24.5 -1.964 1 98.31 85 LEU B N 1
ATOM 2202 C CA . LEU B 1 85 ? -0.552 -24.562 -2.115 1 98.31 85 LEU B CA 1
ATOM 2203 C C . LEU B 1 85 ? -1.032 -23.625 -3.207 1 98.31 85 LEU B C 1
ATOM 2205 O O . LEU B 1 85 ? -1.894 -23.984 -4.012 1 98.31 85 LEU B O 1
ATOM 2209 N N . VAL B 1 86 ? -0.463 -22.406 -3.201 1 98.56 86 VAL B N 1
ATOM 2210 C CA . VAL B 1 86 ? -0.877 -21.469 -4.23 1 98.56 86 VAL B CA 1
ATOM 2211 C C . VAL B 1 86 ? -0.497 -22 -5.609 1 98.56 86 VAL B C 1
ATOM 2213 O O . VAL B 1 86 ? -1.263 -21.859 -6.566 1 98.56 86 VAL B O 1
ATOM 2216 N N . MET B 1 87 ? 0.625 -22.609 -5.691 1 98.06 87 MET B N 1
ATOM 2217 C CA . MET B 1 87 ? 1.071 -23.141 -6.977 1 98.06 87 MET B CA 1
ATOM 2218 C C . MET B 1 87 ? 0.214 -24.328 -7.402 1 98.06 87 MET B C 1
ATOM 2220 O O . MET B 1 87 ? -0.053 -24.5 -8.594 1 98.06 87 MET B O 1
ATOM 2224 N N . ARG B 1 88 ? -0.144 -25.062 -6.465 1 97.69 88 ARG B N 1
ATOM 2225 C CA . ARG B 1 88 ? -1.057 -26.156 -6.766 1 97.69 88 ARG B CA 1
ATOM 2226 C C . ARG B 1 88 ? -2.391 -25.641 -7.285 1 97.69 88 ARG B C 1
ATOM 2228 O O . ARG B 1 88 ? -2.914 -26.141 -8.281 1 97.69 88 ARG B O 1
ATOM 2235 N N . GLY B 1 89 ? -2.943 -24.672 -6.57 1 98.38 89 GLY B N 1
ATOM 2236 C CA . GLY B 1 89 ? -4.176 -24.047 -7.035 1 98.38 89 GLY B CA 1
ATOM 2237 C C . GLY B 1 89 ? -4.043 -23.422 -8.414 1 98.38 89 GLY B C 1
ATOM 2238 O O . GLY B 1 89 ? -4.941 -23.562 -9.242 1 98.38 89 GLY B O 1
ATOM 2239 N N . ALA B 1 90 ? -2.939 -22.766 -8.609 1 98.25 90 ALA B N 1
ATOM 2240 C CA . ALA B 1 90 ? -2.695 -22.156 -9.914 1 98.25 90 ALA B CA 1
ATOM 2241 C C . ALA B 1 90 ? -2.645 -23.219 -11.008 1 98.25 90 ALA B C 1
ATOM 2243 O O . ALA B 1 90 ? -3.141 -23.016 -12.117 1 98.25 90 ALA B O 1
ATOM 2244 N N . ALA B 1 91 ? -2.002 -24.312 -10.711 1 97.81 91 ALA B N 1
ATOM 2245 C CA . ALA B 1 91 ? -1.958 -25.422 -11.656 1 97.81 91 ALA B CA 1
ATOM 2246 C C . ALA B 1 91 ? -3.361 -25.938 -11.969 1 97.81 91 ALA B C 1
ATOM 2248 O O . ALA B 1 91 ? -3.678 -26.25 -13.117 1 97.81 91 ALA B O 1
ATOM 2249 N N . ASP B 1 92 ? -4.191 -26.047 -10.969 1 98.25 92 ASP B N 1
ATOM 2250 C CA . ASP B 1 92 ? -5.566 -26.516 -11.148 1 98.25 92 ASP B CA 1
ATOM 2251 C C . ASP B 1 92 ? -6.355 -25.562 -12.039 1 98.25 92 ASP B C 1
ATOM 2253 O O . ASP B 1 92 ? -7.066 -25.984 -12.945 1 98.25 92 ASP B O 1
ATOM 2257 N N . VAL B 1 93 ? -6.199 -24.297 -11.75 1 98 93 VAL B N 1
ATOM 2258 C CA . VAL B 1 93 ? -6.891 -23.297 -12.562 1 98 93 VAL B CA 1
ATOM 2259 C C . VAL B 1 93 ? -6.379 -23.359 -14 1 98 93 VAL B C 1
ATOM 2261 O O . VAL B 1 93 ? -7.164 -23.297 -14.953 1 98 93 VAL B O 1
ATOM 2264 N N . SER B 1 94 ? -5.078 -23.484 -14.125 1 96.88 94 SER B N 1
ATOM 2265 C CA . SER B 1 94 ? -4.488 -23.609 -15.461 1 96.88 94 SER B CA 1
ATOM 2266 C C . SER B 1 94 ? -5.062 -24.812 -16.203 1 96.88 94 SER B C 1
ATOM 2268 O O . SER B 1 94 ? -5.387 -24.719 -17.391 1 96.88 94 SER B O 1
ATOM 2270 N N . ARG B 1 95 ? -5.137 -25.891 -15.531 1 96.62 95 ARG B N 1
ATOM 2271 C CA . ARG B 1 95 ? -5.711 -27.094 -16.125 1 96.62 95 ARG B CA 1
ATOM 2272 C C . ARG B 1 95 ? -7.145 -26.844 -16.578 1 96.62 95 ARG B C 1
ATOM 2274 O O . ARG B 1 95 ? -7.535 -27.234 -17.672 1 96.62 95 ARG B O 1
ATOM 2281 N N . ALA B 1 96 ? -7.941 -26.219 -15.734 1 97.38 96 ALA B N 1
ATOM 2282 C CA . ALA B 1 96 ? -9.328 -25.906 -16.062 1 97.38 96 ALA B CA 1
ATOM 2283 C C . ALA B 1 96 ? -9.414 -25.031 -17.328 1 97.38 96 ALA B C 1
ATOM 2285 O O . ALA B 1 96 ? -10.219 -25.297 -18.219 1 97.38 96 ALA B O 1
ATOM 2286 N N . ILE B 1 97 ? -8.555 -24.047 -17.375 1 96 97 ILE B N 1
ATOM 2287 C CA . ILE B 1 97 ? -8.516 -23.141 -18.516 1 96 97 ILE B CA 1
ATOM 2288 C C . ILE B 1 97 ? -8.18 -23.906 -19.781 1 96 97 ILE B C 1
ATOM 2290 O O . ILE B 1 97 ? -8.82 -23.719 -20.828 1 96 97 ILE B O 1
ATOM 2294 N N . MET B 1 98 ? -7.207 -24.781 -19.688 1 94.75 98 MET B N 1
ATOM 2295 C CA . MET B 1 98 ? -6.781 -25.594 -20.828 1 94.75 98 MET B CA 1
ATOM 2296 C C . MET B 1 98 ? -7.898 -26.531 -21.281 1 94.75 98 MET B C 1
ATOM 2298 O O . MET B 1 98 ? -8.148 -26.672 -22.469 1 94.75 98 MET B O 1
ATOM 2302 N N . GLU B 1 99 ? -8.547 -27.141 -20.391 1 96.06 99 GLU B N 1
ATOM 2303 C CA . GLU B 1 99 ? -9.617 -28.094 -20.703 1 96.06 99 GLU B CA 1
ATOM 2304 C C . GLU B 1 99 ? -10.781 -27.391 -21.391 1 96.06 99 GLU B C 1
ATOM 2306 O O . GLU B 1 99 ? -11.492 -28 -22.203 1 96.06 99 GLU B O 1
ATOM 2311 N N . LEU B 1 100 ? -10.977 -26.188 -21.062 1 96.12 100 LEU B N 1
ATOM 2312 C CA . LEU B 1 100 ? -12.055 -25.406 -21.672 1 96.12 100 LEU B CA 1
ATOM 2313 C C . LEU B 1 100 ? -11.602 -24.797 -22.984 1 96.12 100 LEU B C 1
ATOM 2315 O O . LEU B 1 100 ? -12.359 -24.047 -23.625 1 96.12 100 LEU B O 1
ATOM 2319 N N . ALA B 1 101 ? -10.352 -25.047 -23.328 1 95 101 ALA B N 1
ATOM 2320 C CA . ALA B 1 101 ? -9.758 -24.531 -24.547 1 95 101 ALA B CA 1
ATOM 2321 C C . ALA B 1 101 ? -9.789 -23 -24.562 1 95 101 ALA B C 1
ATOM 2323 O O . ALA B 1 101 ? -10 -22.391 -25.609 1 95 101 ALA B O 1
ATOM 2324 N N . MET B 1 102 ? -9.68 -22.453 -23.438 1 93.38 102 MET B N 1
ATOM 2325 C CA . MET B 1 102 ? -9.562 -21 -23.344 1 93.38 102 MET B CA 1
ATOM 2326 C C . MET B 1 102 ? -8.148 -20.531 -23.688 1 93.38 102 MET B C 1
ATOM 2328 O O . MET B 1 102 ? -7.18 -21.25 -23.422 1 93.38 102 MET B O 1
ATOM 2332 N N . PRO B 1 103 ? -8.125 -19.359 -24.266 1 92.19 103 PRO B N 1
ATOM 2333 C CA . PRO B 1 103 ? -6.777 -18.859 -24.531 1 92.19 103 PRO B CA 1
ATOM 2334 C C . PRO B 1 103 ? -5.992 -18.578 -23.25 1 92.19 103 PRO B C 1
ATOM 2336 O O . PRO B 1 103 ? -6.59 -18.406 -22.188 1 92.19 103 PRO B O 1
ATOM 2339 N N . GLU B 1 104 ? -4.688 -18.547 -23.375 1 92 104 GLU B N 1
ATOM 2340 C CA . GLU B 1 104 ? -3.859 -18.125 -22.266 1 92 104 GLU B CA 1
ATOM 2341 C C . GLU B 1 104 ? -4.203 -16.688 -21.844 1 92 104 GLU B C 1
ATOM 2343 O O . GLU B 1 104 ? -4.465 -15.836 -22.688 1 92 104 GLU B O 1
ATOM 2348 N N . PRO B 1 105 ? -4.176 -16.516 -20.594 1 94.81 105 PRO B N 1
ATOM 2349 C CA . PRO B 1 105 ? -4.422 -15.133 -20.172 1 94.81 105 PRO B CA 1
ATOM 2350 C C . PRO B 1 105 ? -3.354 -14.164 -20.688 1 94.81 105 PRO B C 1
ATOM 2352 O O . PRO B 1 105 ? -2.158 -14.461 -20.594 1 94.81 105 PRO B O 1
ATOM 2355 N N . PRO B 1 106 ? -3.746 -13.047 -21.188 1 94.06 106 PRO B N 1
ATOM 2356 C CA . PRO B 1 106 ? -2.781 -12.062 -21.703 1 94.06 106 PRO B CA 1
ATOM 2357 C C . PRO B 1 106 ? -1.866 -11.516 -20.609 1 94.06 106 PRO B C 1
ATOM 2359 O O . PRO B 1 106 ? -0.746 -11.086 -20.891 1 94.06 106 PRO B O 1
ATOM 2362 N N . ARG B 1 107 ? -2.389 -11.516 -19.344 1 96.44 107 ARG B N 1
ATOM 2363 C CA . ARG B 1 107 ? -1.599 -11 -18.234 1 96.44 107 ARG B CA 1
ATOM 2364 C C . ARG B 1 107 ? -1.784 -11.867 -17 1 96.44 107 ARG B C 1
ATOM 2366 O O . ARG B 1 107 ? -2.865 -12.422 -16.766 1 96.44 107 ARG B O 1
ATOM 2373 N N . ALA B 1 108 ? -0.74 -11.93 -16.25 1 97.5 108 ALA B N 1
ATOM 2374 C CA . ALA B 1 108 ? -0.787 -12.57 -14.93 1 97.5 108 ALA B CA 1
ATOM 2375 C C . ALA B 1 108 ? -0.003 -11.758 -13.898 1 97.5 108 ALA B C 1
ATOM 2377 O O . ALA B 1 108 ? 0.795 -10.891 -14.258 1 97.5 108 ALA B O 1
ATOM 2378 N N . GLU B 1 109 ? -0.317 -11.984 -12.711 1 98.19 109 GLU B N 1
ATOM 2379 C CA . GLU B 1 109 ? 0.41 -11.383 -11.594 1 98.19 109 GLU B CA 1
ATOM 2380 C C . GLU B 1 109 ? 0.6 -12.391 -10.461 1 98.19 109 GLU B C 1
ATOM 2382 O O . GLU B 1 109 ? -0.314 -13.156 -10.141 1 98.19 109 GLU B O 1
ATOM 2387 N N . PHE B 1 110 ? 1.754 -12.438 -9.953 1 98.62 110 PHE B N 1
ATOM 2388 C CA . PHE B 1 110 ? 2.047 -13.219 -8.766 1 98.62 110 PHE B CA 1
ATOM 2389 C C . PHE B 1 110 ? 2.492 -12.32 -7.617 1 98.62 110 PHE B C 1
ATOM 2391 O O . PHE B 1 110 ? 3.459 -11.57 -7.75 1 98.62 110 PHE B O 1
ATOM 2398 N N . HIS B 1 111 ? 1.779 -12.352 -6.547 1 98.62 111 HIS B N 1
ATOM 2399 C CA . HIS B 1 111 ? 2.061 -11.562 -5.352 1 98.62 111 HIS B CA 1
ATOM 2400 C C . HIS B 1 111 ? 2.576 -12.445 -4.219 1 98.62 111 HIS B C 1
ATOM 2402 O O . HIS B 1 111 ? 2.029 -13.523 -3.965 1 98.62 111 HIS B O 1
ATOM 2408 N N . ALA B 1 112 ? 3.551 -12.023 -3.615 1 98.69 112 ALA B N 1
ATOM 2409 C CA . ALA B 1 112 ? 4.059 -12.664 -2.402 1 98.69 112 ALA B CA 1
ATOM 2410 C C . ALA B 1 112 ? 4.273 -11.633 -1.294 1 98.69 112 ALA B C 1
ATOM 2412 O O . ALA B 1 112 ? 4.879 -10.586 -1.521 1 98.69 112 ALA B O 1
ATOM 2413 N N . SER B 1 113 ? 3.725 -11.922 -0.155 1 98.25 113 SER B N 1
ATOM 2414 C CA . SER B 1 113 ? 3.922 -11.102 1.035 1 98.25 113 SER B CA 1
ATOM 2415 C C . SER B 1 113 ? 4.566 -11.906 2.16 1 98.25 113 SER B C 1
ATOM 2417 O O . SER B 1 113 ? 4.027 -12.93 2.586 1 98.25 113 SER B O 1
ATOM 2419 N N . LEU B 1 114 ? 5.645 -11.43 2.666 1 98.12 114 LEU B N 1
ATOM 2420 C CA . LEU B 1 114 ? 6.359 -12.102 3.744 1 98.12 114 LEU B CA 1
ATOM 2421 C C . LEU B 1 114 ? 6.562 -11.172 4.934 1 98.12 114 LEU B C 1
ATOM 2423 O O . LEU B 1 114 ? 7.051 -10.047 4.77 1 98.12 114 LEU B O 1
ATOM 2427 N N . GLY B 1 115 ? 6.117 -11.594 6.082 1 97.94 115 GLY B N 1
ATOM 2428 C CA . GLY B 1 115 ? 6.582 -10.992 7.32 1 97.94 115 GLY B CA 1
ATOM 2429 C C . GLY B 1 115 ? 7.871 -11.609 7.84 1 97.94 115 GLY B C 1
ATOM 2430 O O . GLY B 1 115 ? 7.965 -12.828 7.992 1 97.94 115 GLY B O 1
ATOM 2431 N N . ALA B 1 116 ? 8.875 -10.758 8.102 1 97.75 116 ALA B N 1
ATOM 2432 C CA . ALA B 1 116 ? 10.172 -11.273 8.523 1 97.75 116 ALA B CA 1
ATOM 2433 C C . ALA B 1 116 ? 10.742 -10.461 9.68 1 97.75 116 ALA B C 1
ATOM 2435 O O . ALA B 1 116 ? 10.406 -9.281 9.836 1 97.75 116 ALA B O 1
ATOM 2436 N N . THR B 1 117 ? 11.477 -11.125 10.508 1 97.12 117 THR B N 1
ATOM 2437 C CA . THR B 1 117 ? 12.328 -10.453 11.484 1 97.12 117 THR B CA 1
ATOM 2438 C C . THR B 1 117 ? 13.781 -10.453 11.031 1 97.12 117 THR B C 1
ATOM 2440 O O . THR B 1 117 ? 14.297 -11.484 10.578 1 97.12 117 THR B O 1
ATOM 2443 N N . LEU B 1 118 ? 14.391 -9.297 11.109 1 96.19 118 LEU B N 1
ATOM 2444 C CA . LEU B 1 118 ? 15.781 -9.203 10.688 1 96.19 118 LEU B CA 1
ATOM 2445 C C . LEU B 1 118 ? 16.438 -7.938 11.242 1 96.19 118 LEU B C 1
ATOM 2447 O O . LEU B 1 118 ? 15.734 -7.047 11.742 1 96.19 118 LEU B O 1
ATOM 2451 N N . ASP B 1 119 ? 17.766 -7.977 11.273 1 94.06 119 ASP B N 1
ATOM 2452 C CA . ASP B 1 119 ? 18.531 -6.75 11.469 1 94.06 119 ASP B CA 1
ATOM 2453 C C . ASP B 1 119 ? 18.859 -6.098 10.133 1 94.06 119 ASP B C 1
ATOM 2455 O O . ASP B 1 119 ? 19.625 -6.648 9.336 1 94.06 119 ASP B O 1
ATOM 2459 N N . TYR B 1 120 ? 18.203 -4.98 9.945 1 93.88 120 TYR B N 1
ATOM 2460 C CA . TYR B 1 120 ? 18.375 -4.293 8.672 1 93.88 120 TYR B CA 1
ATOM 2461 C C . TYR B 1 120 ? 19.766 -3.654 8.586 1 93.88 120 TYR B C 1
ATOM 2463 O O . TYR B 1 120 ? 20.062 -2.703 9.312 1 93.88 120 TYR B O 1
ATOM 2471 N N . CYS B 1 121 ? 20.562 -4.062 7.617 1 93.56 121 CYS B N 1
ATOM 2472 C CA . CYS B 1 121 ? 21.969 -3.676 7.594 1 93.56 121 CYS B CA 1
ATOM 2473 C C . CYS B 1 121 ? 22.234 -2.613 6.531 1 93.56 121 CYS B C 1
ATOM 2475 O O . CYS B 1 121 ? 23.391 -2.271 6.258 1 93.56 121 CYS B O 1
ATOM 2477 N N . ARG B 1 122 ? 21.281 -2.105 5.953 1 91.25 122 ARG B N 1
ATOM 2478 C CA . ARG B 1 122 ? 21.469 -1.154 4.863 1 91.25 122 ARG B CA 1
ATOM 2479 C C . ARG B 1 122 ? 20.984 0.237 5.262 1 91.25 122 ARG B C 1
ATOM 2481 O O . ARG B 1 122 ? 20.797 1.106 4.406 1 91.25 122 ARG B O 1
ATOM 2488 N N . ALA B 1 123 ? 20.797 0.382 6.547 1 91.19 123 ALA B N 1
ATOM 2489 C CA . ALA B 1 123 ? 20.266 1.643 7.066 1 91.19 123 ALA B CA 1
ATOM 2490 C C . ALA B 1 123 ? 21.297 2.764 6.918 1 91.19 123 ALA B C 1
ATOM 2492 O O . ALA B 1 123 ? 22.484 2.551 7.117 1 91.19 123 ALA B O 1
ATOM 2493 N N . GLU B 1 124 ? 20.844 3.861 6.488 1 93.25 124 GLU B N 1
ATOM 2494 C CA . GLU B 1 124 ? 21.625 5.086 6.371 1 93.25 124 GLU B CA 1
ATOM 2495 C C . GLU B 1 124 ? 20.859 6.281 6.941 1 93.25 124 GLU B C 1
ATOM 2497 O O . GLU B 1 124 ? 19.672 6.445 6.684 1 93.25 124 GLU B O 1
ATOM 2502 N N . GLN B 1 125 ? 21.656 7.082 7.723 1 96.12 125 GLN B N 1
ATOM 2503 C CA . GLN B 1 125 ? 21.047 8.297 8.25 1 96.12 125 GLN B CA 1
ATOM 2504 C C . GLN B 1 125 ? 21.094 9.43 7.234 1 96.12 125 GLN B C 1
ATOM 2506 O O . GLN B 1 125 ? 22.109 9.609 6.551 1 96.12 125 GLN B O 1
ATOM 2511 N N . VAL B 1 126 ? 20 10.102 7.156 1 96.06 126 VAL B N 1
ATOM 2512 C CA . VAL B 1 126 ? 19.938 11.25 6.258 1 96.06 126 VAL B CA 1
ATOM 2513 C C . VAL B 1 126 ? 19.172 12.391 6.926 1 96.06 126 VAL B C 1
ATOM 2515 O O . VAL B 1 126 ? 18.172 12.164 7.598 1 96.06 126 VAL B O 1
ATOM 2518 N N . LYS B 1 127 ? 19.656 13.562 6.781 1 97.06 127 LYS B N 1
ATOM 2519 C CA . LYS B 1 127 ? 18.969 14.742 7.289 1 97.06 127 LYS B CA 1
ATOM 2520 C C . LYS B 1 127 ? 18.328 15.539 6.152 1 97.06 127 LYS B C 1
ATOM 2522 O O . LYS B 1 127 ? 19.031 16.016 5.258 1 97.06 127 LYS B O 1
ATOM 2527 N N . LEU B 1 128 ? 17.047 15.602 6.168 1 96.56 128 LEU B N 1
ATOM 2528 C CA . LEU B 1 128 ? 16.297 16.344 5.164 1 96.56 128 LEU B CA 1
ATOM 2529 C C . LEU B 1 128 ? 15.375 17.375 5.824 1 96.56 128 LEU B C 1
ATOM 2531 O O . LEU B 1 128 ? 14.562 17.016 6.684 1 96.56 128 LEU B O 1
ATOM 2535 N N . ALA B 1 129 ? 15.391 18.688 5.414 1 94.5 129 ALA B N 1
ATOM 2536 C CA . ALA B 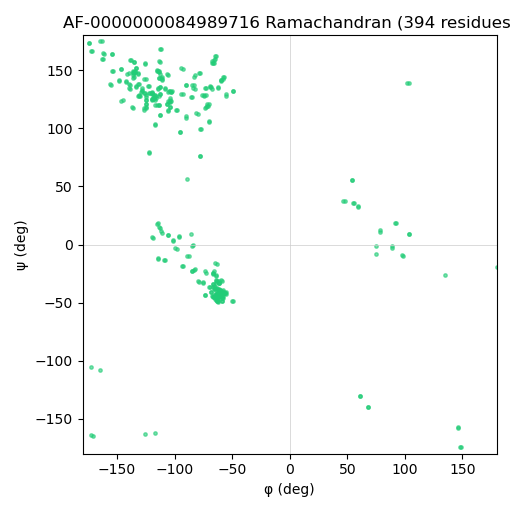1 129 ? 14.586 19.781 5.965 1 94.5 129 ALA B CA 1
ATOM 2537 C C . ALA B 1 129 ? 14.617 19.766 7.488 1 94.5 129 ALA B C 1
ATOM 2539 O O . ALA B 1 129 ? 13.57 19.828 8.141 1 94.5 129 ALA B O 1
ATOM 2540 N N . ASP B 1 130 ? 15.695 19.453 8.109 1 91.81 130 ASP B N 1
ATOM 2541 C CA . ASP B 1 130 ? 15.953 19.484 9.539 1 91.81 130 ASP B CA 1
ATOM 2542 C C . ASP B 1 130 ? 15.336 18.281 10.25 1 91.81 130 ASP B C 1
ATOM 2544 O O . ASP B 1 130 ? 15.086 18.328 11.453 1 91.81 130 ASP B O 1
ATOM 2548 N N . VAL B 1 131 ? 14.914 17.328 9.5 1 95.88 131 VAL B N 1
ATOM 2549 C CA . VAL B 1 131 ? 14.438 16.062 10.055 1 95.88 131 VAL B CA 1
ATOM 2550 C C . VAL B 1 131 ? 15.492 14.977 9.859 1 95.88 131 VAL B C 1
ATOM 2552 O O . VAL B 1 131 ? 16 14.789 8.758 1 95.88 131 VAL B O 1
ATOM 2555 N N . GLU B 1 132 ? 15.82 14.375 10.938 1 96.88 132 GLU B N 1
ATOM 2556 C CA . GLU B 1 132 ? 16.719 13.219 10.859 1 96.88 132 GLU B CA 1
ATOM 2557 C C . GLU B 1 132 ? 15.961 11.953 10.477 1 96.88 132 GLU B C 1
ATOM 2559 O O . GLU B 1 132 ? 15.133 11.461 11.258 1 96.88 132 GLU B O 1
ATOM 2564 N N . LEU B 1 133 ? 16.266 11.469 9.305 1 97.12 133 LEU B N 1
ATOM 2565 C CA . LEU B 1 133 ? 15.602 10.273 8.781 1 97.12 133 LEU B CA 1
ATOM 2566 C C . LEU B 1 133 ? 16.594 9.117 8.672 1 97.12 133 LEU B C 1
ATOM 2568 O O . LEU B 1 133 ? 17.797 9.32 8.672 1 97.12 133 LEU B O 1
ATOM 2572 N N . GLN B 1 134 ? 16.016 7.984 8.664 1 96.5 134 GLN B N 1
ATOM 2573 C CA . GLN B 1 134 ? 16.766 6.77 8.375 1 96.5 134 GLN B CA 1
ATOM 2574 C C . GLN B 1 134 ? 16.219 6.07 7.129 1 96.5 134 GLN B C 1
ATOM 2576 O O . GLN B 1 134 ? 15.016 5.891 6.988 1 96.5 134 GLN B O 1
ATOM 2581 N N . LYS B 1 135 ? 17.094 5.742 6.227 1 96.25 135 LYS B N 1
ATOM 2582 C CA . LYS B 1 135 ? 16.703 4.816 5.168 1 96.25 135 LYS B CA 1
ATOM 2583 C C . LYS B 1 135 ? 16.5 3.406 5.719 1 96.25 135 LYS B C 1
ATOM 2585 O O . LYS B 1 135 ? 17.469 2.689 5.984 1 96.25 135 LYS B O 1
ATOM 2590 N N . SER B 1 136 ? 15.242 3.049 5.824 1 95.44 136 SER B N 1
ATOM 2591 C CA . SER B 1 136 ? 14.945 1.822 6.559 1 95.44 136 SER B CA 1
ATOM 2592 C C . SER B 1 136 ? 14.266 0.794 5.664 1 95.44 136 SER B C 1
ATOM 2594 O O . SER B 1 136 ? 13.781 -0.235 6.145 1 95.44 136 SER B O 1
ATOM 2596 N N . GLY B 1 137 ? 14.148 1.041 4.457 1 96.69 137 GLY B N 1
ATOM 2597 C CA . GLY B 1 137 ? 13.562 0.145 3.471 1 96.69 137 GLY B CA 1
ATOM 2598 C C . GLY B 1 137 ? 13.914 0.521 2.041 1 96.69 137 GLY B C 1
ATOM 2599 O O . GLY B 1 137 ? 14.57 1.537 1.805 1 96.69 137 GLY B O 1
ATOM 2600 N N . MET B 1 138 ? 13.508 -0.273 1.121 1 96.88 138 MET B N 1
ATOM 2601 C CA . MET B 1 138 ? 13.867 -0.011 -0.271 1 96.88 138 MET B CA 1
ATOM 2602 C C . MET B 1 138 ? 12.836 -0.628 -1.218 1 96.88 138 MET B C 1
ATOM 2604 O O . MET B 1 138 ? 12 -1.424 -0.795 1 96.88 138 MET B O 1
ATOM 2608 N N . ILE B 1 139 ? 12.906 -0.167 -2.402 1 97.81 139 ILE B N 1
ATOM 2609 C CA . ILE B 1 139 ? 12.148 -0.724 -3.514 1 97.81 139 ILE B CA 1
ATOM 2610 C C . ILE B 1 139 ? 13.102 -1.263 -4.578 1 97.81 139 ILE B C 1
ATOM 2612 O O . ILE B 1 139 ? 14.023 -0.563 -5.008 1 97.81 139 ILE B O 1
ATOM 2616 N N . LEU B 1 140 ? 12.898 -2.447 -4.91 1 97.81 140 LEU B N 1
ATOM 2617 C CA . LEU B 1 140 ? 13.664 -3.096 -5.969 1 97.81 140 LEU B CA 1
ATOM 2618 C C . LEU B 1 140 ? 12.773 -3.404 -7.172 1 97.81 140 LEU B C 1
ATOM 2620 O O . LEU B 1 140 ? 11.641 -3.867 -7.012 1 97.81 140 LEU B O 1
ATOM 2624 N N . THR B 1 141 ? 13.297 -3.111 -8.367 1 97.44 141 THR B N 1
ATOM 2625 C CA . THR B 1 141 ? 12.508 -3.41 -9.555 1 97.44 141 THR B CA 1
ATOM 2626 C C . THR B 1 141 ? 13.375 -4.086 -10.617 1 97.44 141 THR B C 1
ATOM 2628 O O . THR B 1 141 ? 14.586 -3.889 -10.656 1 97.44 141 THR B O 1
ATOM 2631 N N . ALA B 1 142 ? 12.789 -4.895 -11.359 1 96.88 142 ALA B N 1
ATOM 2632 C CA . ALA B 1 142 ? 13.344 -5.473 -12.578 1 96.88 142 ALA B CA 1
ATOM 2633 C C . ALA B 1 142 ? 12.344 -5.375 -13.734 1 96.88 142 ALA B C 1
ATOM 2635 O O . ALA B 1 142 ? 11.141 -5.582 -13.539 1 96.88 142 ALA B O 1
ATOM 2636 N N . GLY B 1 143 ? 12.852 -5.039 -14.883 1 95.12 143 GLY B N 1
ATOM 2637 C CA . GLY B 1 143 ? 11.969 -4.938 -16.031 1 95.12 143 GLY B CA 1
ATOM 2638 C C . GLY B 1 143 ? 10.992 -3.779 -15.938 1 95.12 143 GLY B C 1
ATOM 2639 O O . GLY B 1 143 ? 11.375 -2.668 -15.57 1 95.12 143 GLY B O 1
ATOM 2640 N N . GLU B 1 144 ? 9.742 -4.047 -16.375 1 93.5 144 GLU B N 1
ATOM 2641 C CA . GLU B 1 144 ? 8.695 -3.033 -16.391 1 93.5 144 GLU B CA 1
ATOM 2642 C C . GLU B 1 144 ? 7.48 -3.473 -15.57 1 93.5 144 GLU B C 1
ATOM 2644 O O . GLU B 1 144 ? 6.418 -3.748 -16.125 1 93.5 144 GLU B O 1
ATOM 2649 N N . PRO B 1 145 ? 7.59 -3.324 -14.289 1 87.38 145 PRO B N 1
ATOM 2650 C CA . PRO B 1 145 ? 6.512 -3.852 -13.453 1 87.38 145 PRO B CA 1
ATOM 2651 C C . PRO B 1 145 ? 5.191 -3.109 -13.648 1 87.38 145 PRO B C 1
ATOM 2653 O O . PRO B 1 145 ? 4.125 -3.652 -13.352 1 87.38 145 PRO B O 1
ATOM 2656 N N . GLN B 1 146 ? 5.086 -1.873 -14.078 1 82.69 146 GLN B N 1
ATOM 2657 C CA . GLN B 1 146 ? 3.869 -1.076 -14.211 1 82.69 146 GLN B CA 1
ATOM 2658 C C . GLN B 1 146 ? 3.188 -1.339 -15.547 1 82.69 146 GLN B C 1
ATOM 2660 O O . GLN B 1 146 ? 2.047 -0.919 -15.766 1 82.69 146 GLN B O 1
ATOM 2665 N N . GLY B 1 147 ? 3.588 -2.262 -16.266 1 81.25 147 GLY B N 1
ATOM 2666 C CA . GLY B 1 147 ? 2.906 -2.416 -17.547 1 81.25 147 GLY B CA 1
ATOM 2667 C C . GLY B 1 147 ? 3.449 -3.562 -18.375 1 81.25 147 GLY B C 1
ATOM 2668 O O . GLY B 1 147 ? 2.812 -3.994 -19.328 1 81.25 147 GLY B O 1
ATOM 2669 N N . GLY B 1 148 ? 4.508 -3.916 -18.078 1 92.44 148 GLY B N 1
ATOM 2670 C CA . GLY B 1 148 ? 5.137 -5.008 -18.797 1 92.44 148 GLY B CA 1
ATOM 2671 C C . GLY B 1 148 ? 5.609 -6.133 -17.891 1 92.44 148 GLY B C 1
ATOM 2672 O O . GLY B 1 148 ? 5.051 -6.34 -16.812 1 92.44 148 GLY B O 1
ATOM 2673 N N . ASP B 1 149 ? 6.469 -6.898 -18.5 1 97.62 149 ASP B N 1
ATOM 2674 C CA . ASP B 1 149 ? 7.094 -7.961 -17.719 1 97.62 149 ASP B CA 1
ATOM 2675 C C . ASP B 1 149 ? 8.062 -7.387 -16.688 1 97.62 149 ASP B C 1
ATOM 2677 O O . ASP B 1 149 ? 8.992 -6.656 -17.031 1 97.62 149 ASP B O 1
ATOM 2681 N N . GLY B 1 150 ? 7.809 -7.668 -15.445 1 97.62 150 GLY B N 1
ATOM 2682 C CA . GLY B 1 150 ? 8.734 -7.133 -14.453 1 97.62 150 GLY B CA 1
ATOM 2683 C C . GLY B 1 150 ? 8.445 -7.617 -13.047 1 97.62 150 GLY B C 1
ATOM 2684 O O . GLY B 1 150 ? 7.5 -8.375 -12.828 1 97.62 150 GLY B O 1
ATOM 2685 N N . ILE B 1 151 ? 9.312 -7.281 -12.188 1 98.19 151 ILE B N 1
ATOM 2686 C CA . ILE B 1 151 ? 9.258 -7.633 -10.773 1 98.19 151 ILE B CA 1
ATOM 2687 C C . ILE B 1 151 ? 9.359 -6.371 -9.922 1 98.19 151 ILE B C 1
ATOM 2689 O O . ILE B 1 151 ? 10.164 -5.48 -10.211 1 98.19 151 ILE B O 1
ATOM 2693 N N . TYR B 1 152 ? 8.5 -6.23 -9.023 1 97.88 152 TYR B N 1
ATOM 2694 C CA . TYR B 1 152 ? 8.508 -5.188 -8 1 97.88 152 TYR B CA 1
ATOM 2695 C C . TYR B 1 152 ? 8.641 -5.789 -6.609 1 97.88 152 TYR B C 1
ATOM 2697 O O . TYR B 1 152 ? 7.898 -6.707 -6.25 1 97.88 152 TYR B O 1
ATOM 2705 N N . ILE B 1 153 ? 9.562 -5.316 -5.82 1 98.31 153 ILE B N 1
ATOM 2706 C CA . ILE B 1 153 ? 9.727 -5.777 -4.445 1 98.31 153 ILE B CA 1
ATOM 2707 C C . ILE B 1 153 ? 9.836 -4.574 -3.512 1 98.31 153 ILE B C 1
ATOM 2709 O O . ILE B 1 153 ? 10.648 -3.672 -3.746 1 98.31 153 ILE B O 1
ATOM 2713 N N . SER B 1 154 ? 9.086 -4.566 -2.566 1 98.25 154 SER B N 1
ATOM 2714 C CA . SER B 1 154 ? 9.18 -3.553 -1.523 1 98.25 154 SER B CA 1
ATOM 2715 C C . SER B 1 154 ? 9.578 -4.168 -0.188 1 98.25 154 SER B C 1
ATOM 2717 O O . SER B 1 154 ? 9.062 -5.219 0.198 1 98.25 154 SER B O 1
ATOM 2719 N N . VAL B 1 155 ? 10.461 -3.582 0.448 1 98 155 VAL B N 1
ATOM 2720 C CA . VAL B 1 155 ? 10.891 -3.93 1.798 1 98 155 VAL B CA 1
ATOM 2721 C C . VAL B 1 155 ? 10.508 -2.814 2.766 1 98 155 VAL B C 1
ATOM 2723 O O . VAL B 1 155 ? 11.102 -1.733 2.748 1 98 155 VAL B O 1
ATOM 2726 N N . ASN B 1 156 ? 9.617 -3.143 3.58 1 97.25 156 ASN B N 1
ATOM 2727 C CA . ASN B 1 156 ? 9.023 -2.104 4.418 1 97.25 156 ASN B CA 1
ATOM 2728 C C . ASN B 1 156 ? 9.242 -2.389 5.898 1 97.25 156 ASN B C 1
ATOM 2730 O O . ASN B 1 156 ? 8.898 -3.469 6.387 1 97.25 156 ASN B O 1
ATOM 2734 N N . PRO B 1 157 ? 9.727 -1.396 6.629 1 96.06 157 PRO B N 1
ATOM 2735 C CA . PRO B 1 157 ? 9.828 -1.572 8.078 1 96.06 157 PRO B CA 1
ATOM 2736 C C . PRO B 1 157 ? 8.469 -1.521 8.773 1 96.06 157 PRO B C 1
ATOM 2738 O O . PRO B 1 157 ? 7.625 -0.684 8.43 1 96.06 157 PRO B O 1
ATOM 2741 N N . MET B 1 158 ? 8.219 -2.412 9.656 1 94.31 158 MET B N 1
ATOM 2742 C CA . MET B 1 158 ? 6.957 -2.469 10.398 1 94.31 158 MET B CA 1
ATOM 2743 C C . MET B 1 158 ? 7.176 -2.123 11.867 1 94.31 158 MET B C 1
ATOM 2745 O O . MET B 1 158 ? 6.293 -2.342 12.703 1 94.31 158 MET B O 1
ATOM 2749 N N . GLY B 1 159 ? 8.359 -1.647 12.219 1 89.81 159 GLY B N 1
ATOM 2750 C CA . GLY B 1 159 ? 8.727 -1.354 13.594 1 89.81 159 GLY B CA 1
ATOM 2751 C C . GLY B 1 159 ? 9.641 -2.396 14.203 1 89.81 159 GLY B C 1
ATOM 2752 O O . GLY B 1 159 ? 9.484 -3.594 13.953 1 89.81 159 GLY B O 1
ATOM 2753 N N . GLY B 1 160 ? 10.57 -1.847 14.922 1 88.94 160 GLY B N 1
ATOM 2754 C CA . GLY B 1 160 ? 11.547 -2.756 15.5 1 88.94 160 GLY B CA 1
ATOM 2755 C C . GLY B 1 160 ? 12.328 -3.539 14.461 1 88.94 160 GLY B C 1
ATOM 2756 O O . GLY B 1 160 ? 12.883 -2.957 13.523 1 88.94 160 GLY B O 1
ATOM 2757 N N . ARG B 1 161 ? 12.359 -4.914 14.719 1 93.19 161 ARG B N 1
ATOM 2758 C CA . ARG B 1 161 ? 13.094 -5.789 13.812 1 93.19 161 ARG B CA 1
ATOM 2759 C C . ARG B 1 161 ? 12.172 -6.418 12.781 1 93.19 161 ARG B C 1
ATOM 2761 O O . ARG B 1 161 ? 12.57 -7.324 12.047 1 93.19 161 ARG B O 1
ATOM 2768 N N . ARG B 1 162 ? 10.945 -6 12.758 1 96.62 162 ARG B N 1
ATOM 2769 C CA . ARG B 1 162 ? 9.953 -6.609 11.875 1 96.62 162 ARG B CA 1
ATOM 2770 C C . ARG B 1 162 ? 9.914 -5.898 10.523 1 96.62 162 ARG B C 1
ATOM 2772 O O . ARG B 1 162 ? 9.938 -4.668 10.461 1 96.62 162 ARG B O 1
ATOM 2779 N N . TYR B 1 163 ? 9.828 -6.656 9.461 1 97.12 163 TYR B N 1
ATOM 2780 C CA . TYR B 1 163 ? 9.758 -6.148 8.094 1 97.12 163 TYR B CA 1
ATOM 2781 C C . TYR B 1 163 ? 8.695 -6.895 7.293 1 97.12 163 TYR B C 1
ATOM 2783 O O . TYR B 1 163 ? 8.477 -8.094 7.504 1 97.12 163 TYR B O 1
ATOM 2791 N N . MET B 1 164 ? 8.047 -6.156 6.457 1 97.69 164 MET B N 1
ATOM 2792 C CA . MET B 1 164 ? 7.191 -6.746 5.434 1 97.69 164 MET B CA 1
ATOM 2793 C C . MET B 1 164 ? 7.852 -6.668 4.062 1 97.69 164 MET B C 1
ATOM 2795 O O . MET B 1 164 ? 8.227 -5.586 3.604 1 97.69 164 MET B O 1
ATOM 2799 N N . VAL B 1 165 ? 8.016 -7.77 3.467 1 98.31 165 VAL B N 1
ATOM 2800 C CA . VAL B 1 165 ? 8.5 -7.84 2.094 1 98.31 165 VAL B CA 1
ATOM 2801 C C . VAL B 1 165 ? 7.355 -8.211 1.156 1 98.31 165 VAL B C 1
ATOM 2803 O O . VAL B 1 165 ? 6.672 -9.211 1.368 1 98.31 165 VAL B O 1
ATOM 2806 N N . TYR B 1 166 ? 7.121 -7.363 0.238 1 98.25 166 TYR B N 1
ATOM 2807 C CA . TYR B 1 166 ? 6.059 -7.57 -0.74 1 98.25 166 TYR B CA 1
ATOM 2808 C C . TYR B 1 166 ? 6.625 -7.637 -2.154 1 98.25 166 TYR B C 1
ATOM 2810 O O . TYR B 1 166 ? 7.328 -6.723 -2.592 1 98.25 166 TYR B O 1
ATOM 2818 N N . ALA B 1 167 ? 6.324 -8.656 -2.838 1 98.44 167 ALA B N 1
ATOM 2819 C CA . ALA B 1 167 ? 6.797 -8.836 -4.207 1 98.44 167 ALA B CA 1
ATOM 2820 C C . ALA B 1 167 ? 5.633 -9.016 -5.172 1 98.44 167 ALA B C 1
ATOM 2822 O O . ALA B 1 167 ? 4.668 -9.727 -4.867 1 98.44 167 ALA B O 1
ATOM 2823 N N . ILE B 1 168 ? 5.746 -8.359 -6.273 1 98.25 168 ILE B N 1
ATOM 2824 C CA . ILE B 1 168 ? 4.812 -8.539 -7.379 1 98.25 168 ILE B CA 1
ATOM 2825 C C . ILE B 1 168 ? 5.582 -8.898 -8.648 1 98.25 168 ILE B C 1
ATOM 2827 O O . ILE B 1 168 ? 6.48 -8.172 -9.07 1 98.25 168 ILE B O 1
ATOM 2831 N N . ILE B 1 169 ? 5.297 -9.961 -9.172 1 98.31 169 ILE B N 1
ATOM 2832 C CA . ILE B 1 169 ? 5.734 -10.336 -10.508 1 98.31 169 ILE B CA 1
ATOM 2833 C C . ILE B 1 169 ? 4.574 -10.195 -11.492 1 98.31 169 ILE B C 1
ATOM 2835 O O . ILE B 1 169 ? 3.543 -10.859 -11.344 1 98.31 169 ILE B O 1
ATOM 2839 N N . GLY B 1 170 ? 4.742 -9.352 -12.445 1 97.88 170 GLY B N 1
ATOM 2840 C CA . GLY B 1 170 ? 3.66 -9.109 -13.391 1 97.88 170 GLY B CA 1
ATOM 2841 C C . GLY B 1 170 ? 4.113 -9.117 -14.836 1 97.88 170 GLY B C 1
ATOM 2842 O O . GLY B 1 170 ? 5.266 -8.789 -15.133 1 97.88 170 GLY B O 1
ATOM 2843 N N . GLY B 1 171 ? 3.242 -9.469 -15.695 1 97.5 171 GLY B N 1
ATOM 2844 C CA . GLY B 1 171 ? 3.525 -9.508 -17.125 1 97.5 171 GLY B CA 1
ATOM 2845 C C . GLY B 1 171 ? 2.799 -10.625 -17.844 1 97.5 171 GLY B C 1
ATOM 2846 O O . GLY B 1 171 ? 1.7 -11.016 -17.453 1 97.5 171 GLY B O 1
ATOM 2847 N N . ARG B 1 172 ? 3.387 -10.977 -19.016 1 96.75 172 ARG B N 1
ATOM 2848 C CA . ARG B 1 172 ? 2.846 -12.109 -19.766 1 96.75 172 ARG B CA 1
ATOM 2849 C C . ARG B 1 172 ? 2.838 -13.375 -18.906 1 96.75 172 ARG B C 1
ATOM 2851 O O . ARG B 1 172 ? 3.756 -13.602 -18.125 1 96.75 172 ARG B O 1
ATOM 2858 N N . TRP B 1 173 ? 1.869 -14.156 -19.078 1 95.56 173 TRP B N 1
ATOM 2859 C CA . TRP B 1 173 ? 1.651 -15.352 -18.266 1 95.56 173 TRP B CA 1
ATOM 2860 C C . TRP B 1 173 ? 2.922 -16.188 -18.188 1 95.56 173 TRP B C 1
ATOM 2862 O O . TRP B 1 173 ? 3.322 -16.609 -17.094 1 95.56 173 TRP B O 1
ATOM 2872 N N . GLY B 1 174 ? 3.584 -16.469 -19.344 1 94.75 174 GLY B N 1
ATOM 2873 C CA . GLY B 1 174 ? 4.805 -17.25 -19.359 1 94.75 174 GLY B CA 1
ATOM 2874 C C . GLY B 1 174 ? 5.898 -16.672 -18.484 1 94.75 174 GLY B C 1
ATOM 2875 O O . GLY B 1 174 ? 6.594 -17.422 -17.781 1 94.75 174 GLY B O 1
ATOM 2876 N N . TYR B 1 175 ? 6.047 -15.367 -18.516 1 96.62 175 TYR B N 1
ATOM 2877 C CA . TYR B 1 175 ? 7.031 -14.68 -17.688 1 96.62 175 TYR B CA 1
ATOM 2878 C C . TYR B 1 175 ? 6.734 -14.891 -16.219 1 96.62 175 TYR B C 1
ATOM 2880 O O . TYR B 1 175 ? 7.629 -15.25 -15.438 1 96.62 175 TYR B O 1
ATOM 2888 N N . VAL B 1 176 ? 5.492 -14.711 -15.836 1 97.69 176 VAL B N 1
ATOM 2889 C CA . VAL B 1 176 ? 5.09 -14.789 -14.438 1 97.69 176 VAL B CA 1
ATOM 2890 C C . VAL B 1 176 ? 5.246 -16.219 -13.938 1 97.69 176 VAL B C 1
ATOM 2892 O O . VAL B 1 176 ? 5.766 -16.453 -12.844 1 97.69 176 VAL B O 1
ATOM 2895 N N . ALA B 1 177 ? 4.82 -17.172 -14.703 1 96.38 177 ALA B N 1
ATOM 2896 C CA . ALA B 1 177 ? 4.922 -18.578 -14.312 1 96.38 177 ALA B CA 1
ATOM 2897 C C . ALA B 1 177 ? 6.371 -18.969 -14.047 1 96.38 177 ALA B C 1
ATOM 2899 O O . ALA B 1 177 ? 6.668 -19.641 -13.055 1 96.38 177 ALA B O 1
ATOM 2900 N N . GLU B 1 178 ? 7.246 -18.531 -14.852 1 95.5 178 GLU B N 1
ATOM 2901 C CA . GLU B 1 178 ? 8.664 -18.859 -14.727 1 95.5 178 GLU B CA 1
ATOM 2902 C C . GLU B 1 178 ? 9.266 -18.266 -13.461 1 95.5 178 GLU B C 1
ATOM 2904 O O . GLU B 1 178 ? 9.961 -18.953 -12.711 1 95.5 178 GLU B O 1
ATOM 2909 N N . HIS B 1 179 ? 8.961 -17.062 -13.211 1 97.12 179 HIS B N 1
ATOM 2910 C CA . HIS B 1 179 ? 9.57 -16.375 -12.078 1 97.12 179 HIS B CA 1
ATOM 2911 C C . HIS B 1 179 ? 8.891 -16.766 -10.766 1 97.12 179 HIS B C 1
ATOM 2913 O O . HIS B 1 179 ? 9.523 -16.766 -9.711 1 97.12 179 HIS B O 1
ATOM 2919 N N . ALA B 1 180 ? 7.598 -17.047 -10.883 1 97.81 180 ALA B N 1
ATOM 2920 C CA . ALA B 1 180 ? 6.883 -17.5 -9.688 1 97.81 180 ALA B CA 1
ATOM 2921 C C . ALA B 1 180 ? 7.5 -18.766 -9.117 1 97.81 180 ALA B C 1
ATOM 2923 O O . ALA B 1 180 ? 7.543 -18.953 -7.898 1 97.81 180 ALA B O 1
ATOM 2924 N N . LYS B 1 181 ? 8.039 -19.578 -9.945 1 96.5 181 LYS B N 1
ATOM 2925 C CA . LYS B 1 181 ? 8.633 -20.844 -9.523 1 96.5 181 LYS B CA 1
ATOM 2926 C C . LYS B 1 181 ? 9.867 -20.609 -8.656 1 96.5 181 LYS B C 1
ATOM 2928 O O . LYS B 1 181 ? 10.234 -21.453 -7.844 1 96.5 181 LYS B O 1
ATOM 2933 N N . ARG B 1 182 ? 10.453 -19.5 -8.852 1 95.75 182 ARG B N 1
ATOM 2934 C CA . ARG B 1 182 ? 11.711 -19.219 -8.156 1 95.75 182 ARG B CA 1
ATOM 2935 C C . ARG B 1 182 ? 11.555 -18.062 -7.184 1 95.75 182 ARG B C 1
ATOM 2937 O O . ARG B 1 182 ? 12.547 -17.438 -6.789 1 95.75 182 ARG B O 1
ATOM 2944 N N . VAL B 1 183 ? 10.352 -17.75 -6.836 1 96.88 183 VAL B N 1
ATOM 2945 C CA . VAL B 1 183 ? 10.102 -16.547 -6.051 1 96.88 183 VAL B CA 1
ATOM 2946 C C . VAL B 1 183 ? 10.734 -16.688 -4.672 1 96.88 183 VAL B C 1
ATOM 2948 O O . VAL B 1 183 ? 11.25 -15.719 -4.117 1 96.88 183 VAL B O 1
ATOM 2951 N N . ASN B 1 184 ? 10.664 -17.891 -4.129 1 95.44 184 ASN B N 1
ATOM 2952 C CA . ASN B 1 184 ? 11.211 -18.078 -2.791 1 95.44 184 ASN B CA 1
ATOM 2953 C C . ASN B 1 184 ? 12.727 -17.906 -2.773 1 95.44 184 ASN B C 1
ATOM 2955 O O . ASN B 1 184 ? 13.289 -17.391 -1.8 1 95.44 184 ASN B O 1
ATOM 2959 N N . ASP B 1 185 ? 13.375 -18.359 -3.826 1 96.44 185 ASP B N 1
ATOM 2960 C CA . ASP B 1 185 ? 14.805 -18.109 -3.951 1 96.44 185 ASP B CA 1
ATOM 2961 C C . ASP B 1 185 ? 15.094 -16.609 -3.99 1 96.44 185 ASP B C 1
ATOM 2963 O O . ASP B 1 185 ? 16.016 -16.141 -3.318 1 96.44 185 ASP B O 1
ATOM 2967 N N . LEU B 1 186 ? 14.336 -15.953 -4.73 1 97.69 186 LEU B N 1
ATOM 2968 C CA . LEU B 1 186 ? 14.508 -14.508 -4.867 1 97.69 186 LEU B CA 1
ATOM 2969 C C . LEU B 1 186 ? 14.273 -13.805 -3.537 1 97.69 186 LEU B C 1
ATOM 2971 O O . LEU B 1 186 ? 15.086 -12.977 -3.117 1 97.69 186 LEU B O 1
ATOM 2975 N N . LEU B 1 187 ? 13.195 -14.133 -2.848 1 97.56 187 LEU B N 1
ATOM 2976 C CA . LEU B 1 187 ? 12.859 -13.484 -1.584 1 97.56 187 LEU B CA 1
ATOM 2977 C C . LEU B 1 187 ? 13.891 -13.812 -0.513 1 97.56 187 LEU B C 1
ATOM 2979 O O . LEU B 1 187 ? 14.242 -12.953 0.297 1 97.56 187 LEU B O 1
ATOM 2983 N N . SER B 1 188 ? 14.383 -15.031 -0.578 1 96.44 188 SER B N 1
ATOM 2984 C CA . SER B 1 188 ? 15.461 -15.398 0.331 1 96.44 188 SER B CA 1
ATOM 2985 C C . SER B 1 188 ? 16.719 -14.578 0.052 1 96.44 188 SER B C 1
ATOM 2987 O O . SER B 1 188 ? 17.391 -14.117 0.981 1 96.44 188 SER B O 1
ATOM 2989 N N . ALA B 1 189 ? 17.031 -14.453 -1.171 1 97.38 189 ALA B N 1
ATOM 2990 C CA . ALA B 1 189 ? 18.172 -13.641 -1.559 1 97.38 189 ALA B CA 1
ATOM 2991 C C . ALA B 1 189 ? 18.016 -12.195 -1.103 1 97.38 189 ALA B C 1
ATOM 2993 O O . ALA B 1 189 ? 18.969 -11.562 -0.649 1 97.38 189 ALA B O 1
ATOM 2994 N N . VAL B 1 190 ? 16.812 -11.641 -1.219 1 97.81 190 VAL B N 1
ATOM 2995 C CA . VAL B 1 190 ? 16.531 -10.281 -0.787 1 97.81 190 VAL B CA 1
ATOM 2996 C C . VAL B 1 190 ? 16.75 -10.156 0.719 1 97.81 190 VAL B C 1
ATOM 2998 O O . VAL B 1 190 ? 17.422 -9.234 1.18 1 97.81 190 VAL B O 1
ATOM 3001 N N . LEU B 1 191 ? 16.172 -11.094 1.483 1 97.25 191 LEU B N 1
ATOM 3002 C CA . LEU B 1 191 ? 16.297 -11.062 2.936 1 97.25 191 LEU B CA 1
ATOM 3003 C C . LEU B 1 191 ? 17.766 -11.156 3.357 1 97.25 191 LEU B C 1
ATOM 3005 O O . LEU B 1 191 ? 18.203 -10.453 4.273 1 97.25 191 LEU B O 1
ATOM 3009 N N . SER B 1 192 ? 18.5 -11.961 2.68 1 96.06 192 SER B N 1
ATOM 3010 C CA . SER B 1 192 ? 19.922 -12.086 2.986 1 96.06 192 SER B CA 1
ATOM 3011 C C . SER B 1 192 ? 20.688 -10.812 2.637 1 96.06 192 SER B C 1
ATOM 3013 O O . SER B 1 192 ? 21.609 -10.414 3.352 1 96.06 192 SER B O 1
ATOM 3015 N N . TYR B 1 193 ? 20.328 -10.273 1.545 1 95.88 193 TYR B N 1
ATOM 3016 C CA . TYR B 1 193 ? 20.969 -9.055 1.063 1 95.88 193 TYR B CA 1
ATOM 3017 C C . TYR B 1 193 ? 20.766 -7.906 2.043 1 95.88 193 TYR B C 1
ATOM 3019 O O . TYR B 1 193 ? 21.672 -7.102 2.266 1 95.88 193 TYR B O 1
ATOM 3027 N N . ILE B 1 194 ? 19.547 -7.773 2.672 1 95.81 194 ILE B N 1
ATOM 3028 C CA . ILE B 1 194 ? 19.234 -6.605 3.486 1 95.81 194 ILE B CA 1
ATOM 3029 C C . ILE B 1 194 ? 19.578 -6.879 4.945 1 95.81 194 ILE B C 1
ATOM 3031 O O . ILE B 1 194 ? 19.656 -5.957 5.758 1 95.81 194 ILE B O 1
ATOM 3035 N N . SER B 1 195 ? 19.703 -8.125 5.266 1 95.5 195 SER B N 1
ATOM 3036 C CA . SER B 1 195 ? 20 -8.508 6.645 1 95.5 195 SER B CA 1
ATOM 3037 C C . SER B 1 195 ? 21.484 -8.398 6.941 1 95.5 195 SER B C 1
ATOM 3039 O O . SER B 1 195 ? 22.328 -8.641 6.062 1 95.5 195 SER B O 1
ATOM 3041 N N . CYS B 1 196 ? 21.75 -8.008 8.219 1 91.81 196 CYS B N 1
ATOM 3042 C CA . CYS B 1 196 ? 23.141 -7.984 8.656 1 91.81 196 CYS B CA 1
ATOM 3043 C C . CYS B 1 196 ? 23.703 -9.398 8.758 1 91.81 196 CYS B C 1
ATOM 3045 O O . CYS B 1 196 ? 23 -10.32 9.172 1 91.81 196 CYS B O 1
ATOM 3047 N N . PRO B 1 197 ? 24.938 -9.43 8.203 1 81.44 197 PRO B N 1
ATOM 3048 C CA . PRO B 1 197 ? 25.531 -10.75 8.352 1 81.44 197 PRO B CA 1
ATOM 3049 C C . PRO B 1 197 ? 25.672 -11.188 9.805 1 81.44 197 PRO B C 1
ATOM 3051 O O . PRO B 1 197 ? 25.734 -10.344 10.703 1 81.44 197 PRO B O 1
ATOM 3054 N N . SER B 1 198 ? 25.453 -12.406 10.086 1 72.44 198 SER B N 1
ATOM 3055 C CA . SER B 1 198 ? 25.688 -12.938 11.422 1 72.44 198 SER B CA 1
ATOM 3056 C C . SER B 1 198 ? 27.125 -12.68 11.867 1 72.44 198 SER B C 1
ATOM 3058 O O . SER B 1 198 ? 28.062 -12.828 11.086 1 72.44 198 SER B O 1
ATOM 3060 N N . LYS B 1 199 ? 27.438 -12.102 13.086 1 54.66 199 LYS B N 1
ATOM 3061 C CA . LYS B 1 199 ? 28.797 -12.07 13.641 1 54.66 199 LYS B CA 1
ATOM 3062 C C . LYS B 1 199 ? 29.312 -13.477 13.906 1 54.66 199 LYS B C 1
ATOM 3064 O O . LYS B 1 199 ? 28.547 -14.383 14.211 1 54.66 199 LYS B O 1
#

Nearest PDB structures (foldseek):
  1ais-assembly1_A  TM=3.625E-01  e=1.757E-04  Pyrococcus woesei
  8fek-assembly1_A  TM=2.054E-01  e=6.943E-02  Streptomyces sp. KCB13F003
  8t5u-assembly1_A  TM=3.509E-01  e=6.490E-01  Mus musculus
  4pws-assembly1_A  TM=3.218E-01  e=2.934E+00  Mycobacterium tuberculosis
  8t5u-assembly1_A  TM=3.494E-01  e=7.979E-01  Mus musculus

Sequence (398 aa):
MWAIYSSSYLYWFIYGGEFDVPAVLGKLVGLGYEVARAGYREGYVYLDPLPGGYAGRRVYEEGDVYLLANMQRGALGVAADKYQLVMRGAADVSRAIMELAMPEPPRAEFHASLGATLDYCRAEQVKLADVELQKSGMILTAGEPQGGDGIYISVNPMGGRRYMVYAIIGGRWGYVAEHAKRVNDLLSAVLSYISCPSKMWAIYSSSYLYWFIYGGEFDVPAVLGKLVGLGYEVARAGYREGYVYLDPLPGGYAGRRVYEEGDVYLLANMQRGALGVAADKYQLVMRGAADVSRAIMELAMPEPPRAEFHASLGATLDYCRAEQVKLADVELQKSGMILTAGEPQGGDGIYISVNPMGGRRYMVYAIIGGRWGYVAEHAKRVNDLLSAVLSYISCPSK

pLDDT: mean 94.88, std 5.21, range [54.66, 98.81]

Organism: Thermoproteus tenax (strain ATCC 35583 / DSM 2078 / JCM 9277 / NBRC 100435 / Kra 1) (NCBI:txid768679)

Secondary structure (DSSP, 8-state):
-EEEEEEEEEEEEE-SS---HHHHHHHHHTTT-EE-EEEEETTEEEEEPBTTTBSEEEEETTEEEEEEEETTTTEEEEEESSHHHHHHHHHHHHHHHHHTTPPPPSEEEEEEEEEEEE-BTT-EEEEETTEEEEEEEEEEEEE-TTTSSEEEEEEEE-STTEEEEEEEEEESHHHHHHHHTTHHHHHHHHHHHHBPPP-/-EEEEEEEEEEEEE-SS---HHHHHHHHHTTT-EE-EEEEETTEEEEEPPTTS-SEEEEETTEEEEEEEETTTTEEEEEESSHHHHHHHHHHHHHHHHHTTPPPPSEEEEEEEEEEEE-BTT-EEEEETTEEEEEEEEEEEEE-TTTSSEEEEEEEE-STTEEEEEEEEEESHHHHHHHHTTHHHHHHHHHHHHBPPP-

Solvent-accessible surface area (backbone atoms only — not comparable to full-atom values): 19996 Å² total; per-residue (Å²): 77,71,47,77,79,45,51,37,32,37,41,37,44,28,51,67,43,90,51,68,56,42,62,40,49,57,49,38,42,81,73,61,32,49,59,31,56,50,47,75,56,97,88,35,79,46,74,49,53,37,90,91,65,24,40,24,39,32,81,51,96,93,46,57,36,36,26,37,68,38,73,85,44,13,27,44,30,23,31,16,56,42,68,71,50,24,50,48,47,44,50,51,52,48,50,30,38,54,75,68,66,47,77,79,43,71,28,21,35,36,37,40,38,35,35,30,40,35,47,71,59,72,60,42,81,43,76,40,72,90,38,70,30,29,36,59,30,36,24,38,35,24,85,34,49,72,81,33,54,19,32,37,35,38,39,39,65,62,49,92,47,33,32,39,37,38,35,39,30,24,17,41,36,70,60,26,57,59,49,59,75,45,40,67,54,35,52,49,35,49,52,57,69,41,23,29,77,70,131,76,72,48,77,79,45,50,37,32,36,41,37,43,29,52,67,43,90,50,68,57,42,63,41,49,56,48,37,41,80,73,60,33,48,58,32,57,50,46,74,54,97,88,35,79,47,73,49,53,36,91,93,67,23,40,24,38,34,82,51,96,91,46,56,35,35,26,38,67,39,73,85,42,14,27,44,30,24,32,16,56,43,68,72,50,24,52,48,47,45,49,51,51,49,50,31,38,54,77,68,68,47,77,78,43,72,30,21,36,36,38,38,39,34,35,30,38,36,47,72,57,70,59,44,81,44,74,40,73,90,38,70,30,29,34,60,29,35,25,36,35,26,84,35,50,79,79,33,53,19,32,37,34,37,39,39,65,62,46,92,47,32,31,38,37,39,34,39,29,24,18,42,37,72,60,26,57,60,49,59,76,44,39,66,53,34,51,49,35,49,52,56,69,41,23,32,78,71,131

Radius of gyration: 23.8 Å; Cα contacts (8 Å, |Δi|>4): 922; chains: 2; bounding box: 58×60×49 Å